Protein AF-A0ABD6B4K2-F1 (afdb_monomer)

Radius of gyration: 30.05 Å; Cα contacts (8 Å, |Δi|>4): 651; chains: 1; bounding box: 62×58×103 Å

pLDDT: mean 82.51, std 18.67, range [24.62, 98.31]

Sequence (390 aa):
MTPTEDTDRVEQLAEYLRLHPDASAPGVIGATGADPSVWLDAVADALETDTPAEALRNAETTEPEGGSRDTNPTPEADKAGSSTPDMDTDAEDTGAWAEADFANPEPDTYPPALLEREKWMGRLAGEKLPFAPWGDADHPDGEDGKDARYKWGISDHYTDGETVALAEEDHRLGGRVFIQTESDPFAFVDGDDVRDPDTGEVHPAFVALLEQLGRTYADVSTSGSGVHAYYQGELPLAGHGQAVFDIDTEPWGANDSVPTVEIYANKHVCVTTGEHVPGTGLDVVEWDADALRSVLEANGYTDKEPITHDTDRDRPELEEYDPVAVDAEEKADDVRDVLAGVERLTPRDLPLRTRKTGTDSTGWSTWDPSYRSSESGESLHSPPDDPVFH

Nearest PDB structures (foldseek):
  6k9b-assembly2_B  TM=7.771E-01  e=2.417E-10  Nitratiruptor phage NrS-1
  7rr3-assembly1_A  TM=7.951E-01  e=2.500E-09  Nitratiruptor phage NrS-1
  7rr4-assembly1_A  TM=6.755E-01  e=2.725E-10  Nitratiruptor phage NrS-1
  3ohg-assembly1_A  TM=1.424E-01  e=1.753E+00  Bacteroides ovatus ATCC 8483

Secondary structure (DSSP, 8-state):
--HHHHHHHHHHHHHHHHH-TT--HHHHHHHHT--HHHHHHHHHHHHTSS-HHHHHHHS-------------------------------------GGGS-TTS-BTT---HHHHTSS-EEEEETTSS-EE-TTS-TT-TTS-TTS-GGG-TT-GGG-B-HHHHHHHTTSTTEEEEEEEE-TTS-EEEEEEES-B-TTT-PBPHHHHHHHHHH----EEE-TTSS-EEEEEES--SSTT-SEEEEES-SS--TT-SS--EEEEE-SSEEE-----B-TTS-S--EEP-HHHHHHHHHHTT--PPPP---------GGGTT---S--STTS--SSHHHHHHHHHT--TTTS---EEEEEE-TTSPEEEEETT---TTS--EEE-TT-----

Foldseek 3Di:
DDPVVVLVLLQQLLVLCVVCVPDQLLLSCVVSVNDCVQCSVLQNVLNVDPRSSVSSNPPDRDDDDDDDDDDDDDDDDDDDDDDDDDDDDDPPLPDALVPWALQQFDAPAAFPVQLADQFKFFQFPPHRFGFQPSDALPDQPADPPGGCRRPSVDSVSTGGNVSNVVVCVPPRGDAMKGWDALPDQKKKKKKAQQAAQVGSDGNVQVSVLCRQFDFAKKAQDPVSRMIMGMAGHQQLAAPDQKDKDFPDPDGDHPDPDGIMMIMGNHGDIGGDRRSITPSRDSHHYHTDNVSSVVVCVVRVDHHDDPPDPCPPLDDVVLVVDDAPDDDPPDDRPDVSNVSVNVNPDDPVNDPKDKAFDQADPVRWTFIAIPVDDDPSSRPWTHHPPDPDTD

Mean predicted aligned error: 17.73 Å

Structure (mmCIF, N/CA/C/O backbone):
data_AF-A0ABD6B4K2-F1
#
_entry.id   AF-A0ABD6B4K2-F1
#
loop_
_atom_site.group_PDB
_atom_site.id
_atom_site.type_symbol
_atom_site.label_atom_id
_atom_site.label_alt_id
_atom_site.label_comp_id
_atom_site.label_asym_id
_atom_site.label_entity_id
_atom_site.label_seq_id
_atom_site.pdbx_PDB_ins_code
_atom_site.Cartn_x
_atom_site.Cartn_y
_atom_site.Cartn_z
_atom_site.occupancy
_atom_site.B_iso_or_equiv
_atom_site.auth_seq_id
_atom_site.auth_comp_id
_atom_site.auth_asym_id
_atom_site.auth_atom_id
_atom_site.pdbx_PDB_model_num
ATOM 1 N N . MET A 1 1 ? 20.045 -24.115 26.707 1.00 47.06 1 MET A N 1
ATOM 2 C CA . MET A 1 1 ? 21.315 -23.402 26.503 1.00 47.06 1 MET A CA 1
ATOM 3 C C . MET A 1 1 ? 22.345 -23.902 27.489 1.00 47.06 1 MET A C 1
ATOM 5 O O . MET A 1 1 ? 21.982 -24.374 28.563 1.00 47.06 1 MET A O 1
ATOM 9 N N . THR A 1 2 ? 23.612 -23.901 27.092 1.00 36.00 2 THR A N 1
ATOM 10 C CA . THR A 1 2 ? 24.730 -24.186 28.004 1.00 36.00 2 THR A CA 1
ATOM 11 C C . THR A 1 2 ? 25.245 -22.875 28.612 1.00 36.00 2 THR A C 1
ATOM 13 O O . THR A 1 2 ? 25.193 -21.862 27.925 1.00 36.00 2 THR A O 1
ATOM 16 N N . PRO A 1 3 ? 25.803 -22.863 29.839 1.00 49.62 3 PRO A N 1
ATOM 17 C CA . PRO A 1 3 ? 26.260 -21.635 30.520 1.00 49.62 3 PRO A CA 1
ATOM 18 C C . PRO A 1 3 ? 27.257 -20.774 29.721 1.00 49.62 3 PRO A C 1
ATOM 20 O O . PRO A 1 3 ? 27.481 -19.604 30.018 1.00 49.62 3 PRO A O 1
ATOM 23 N N . THR A 1 4 ? 27.897 -21.370 28.714 1.00 48.69 4 THR A N 1
ATOM 24 C CA . THR A 1 4 ? 28.843 -20.709 27.813 1.00 48.69 4 THR A CA 1
ATOM 25 C C . THR A 1 4 ? 28.143 -19.813 26.784 1.00 48.69 4 THR A C 1
ATOM 27 O O . THR A 1 4 ? 28.678 -18.761 26.461 1.00 48.69 4 THR A O 1
ATOM 30 N N . GLU A 1 5 ? 26.938 -20.173 26.325 1.00 59.78 5 GLU A N 1
ATOM 31 C CA . GLU A 1 5 ? 26.166 -19.382 25.350 1.00 59.78 5 GLU A CA 1
ATOM 32 C C . GLU A 1 5 ? 25.624 -18.086 25.967 1.00 59.78 5 GLU A C 1
ATOM 34 O O . GLU A 1 5 ? 25.666 -17.038 25.326 1.00 59.78 5 GLU A O 1
ATOM 39 N N . ASP A 1 6 ? 25.190 -18.136 27.230 1.00 63.59 6 ASP A N 1
ATOM 40 C CA . ASP A 1 6 ? 24.695 -16.952 27.943 1.00 63.59 6 ASP A CA 1
ATOM 41 C C . ASP A 1 6 ? 25.831 -15.979 28.273 1.00 63.59 6 ASP A C 1
ATOM 43 O O . ASP A 1 6 ? 25.661 -14.769 28.176 1.00 63.59 6 ASP A O 1
ATOM 47 N N . THR A 1 7 ? 27.028 -16.492 28.578 1.00 70.56 7 THR A N 1
ATOM 48 C CA . THR A 1 7 ? 28.206 -15.647 28.839 1.00 70.56 7 THR A CA 1
ATOM 49 C C . THR A 1 7 ? 28.659 -14.909 27.573 1.00 70.56 7 THR A C 1
ATOM 51 O O . THR A 1 7 ? 28.943 -13.712 27.628 1.00 70.56 7 THR A O 1
ATOM 54 N N . ASP A 1 8 ? 28.683 -15.593 26.423 1.00 79.50 8 ASP A N 1
ATOM 55 C CA . ASP A 1 8 ? 29.012 -14.967 25.136 1.00 79.50 8 ASP A CA 1
ATOM 56 C C . ASP A 1 8 ? 27.949 -13.931 24.727 1.00 79.50 8 ASP A C 1
ATOM 58 O O . ASP A 1 8 ? 28.281 -12.897 24.141 1.00 79.50 8 ASP A O 1
ATOM 62 N N . ARG A 1 9 ? 26.676 -14.165 25.076 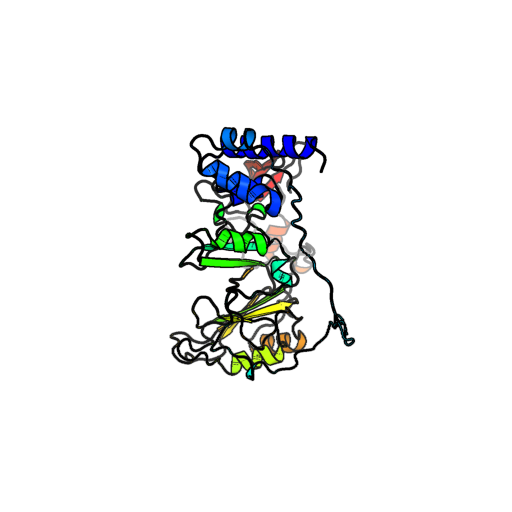1.00 85.38 9 ARG A N 1
ATOM 63 C CA . ARG A 1 9 ? 25.575 -13.235 24.793 1.00 85.38 9 ARG A CA 1
ATOM 64 C C . ARG A 1 9 ? 25.622 -11.977 25.659 1.00 85.38 9 ARG A C 1
ATOM 66 O O . ARG A 1 9 ? 25.448 -10.882 25.128 1.00 85.38 9 ARG A O 1
ATOM 73 N N . VAL A 1 10 ? 25.912 -12.114 26.955 1.00 88.12 10 VAL A N 1
ATOM 74 C CA . VAL A 1 10 ? 26.106 -10.972 27.869 1.00 88.12 10 VAL A CA 1
ATOM 75 C C . VAL A 1 10 ? 27.206 -10.051 27.351 1.00 88.12 10 VAL A C 1
ATOM 77 O O . VAL A 1 10 ? 27.038 -8.833 27.360 1.00 88.12 10 VAL A O 1
ATOM 80 N N . GLU A 1 11 ? 28.311 -10.608 26.850 1.00 88.12 11 GLU A N 1
ATOM 81 C CA . GLU A 1 11 ? 29.422 -9.792 26.359 1.00 88.12 11 GLU A CA 1
ATOM 82 C C . GLU A 1 11 ? 29.074 -9.055 25.054 1.00 88.12 11 GLU A C 1
ATOM 84 O O . GLU A 1 11 ? 29.465 -7.901 24.888 1.00 88.12 11 GLU A O 1
ATOM 89 N N . GLN A 1 12 ? 28.285 -9.666 24.161 1.00 85.19 12 GLN A N 1
ATOM 90 C CA . GLN A 1 12 ? 27.786 -9.007 22.944 1.00 85.19 12 GLN A CA 1
ATOM 91 C C . GLN A 1 12 ? 26.850 -7.835 23.264 1.00 85.19 12 GLN A C 1
ATOM 93 O O . GLN A 1 12 ? 27.033 -6.738 22.734 1.00 85.19 12 GLN A O 1
ATOM 98 N N . LEU A 1 13 ? 25.887 -8.044 24.165 1.00 88.25 13 LEU A N 1
ATOM 99 C CA . LEU A 1 13 ? 24.957 -7.004 24.609 1.00 88.25 13 LEU A CA 1
ATOM 100 C C . LEU A 1 13 ? 25.691 -5.864 25.335 1.00 88.25 13 LEU A C 1
ATOM 102 O O . LEU A 1 13 ? 25.446 -4.686 25.071 1.00 88.25 13 LEU A O 1
ATOM 106 N N . ALA A 1 14 ? 26.642 -6.199 26.212 1.00 89.69 14 ALA A N 1
ATOM 107 C CA . ALA A 1 14 ? 27.420 -5.216 26.957 1.00 89.69 14 ALA A CA 1
ATOM 108 C C . ALA A 1 14 ? 28.363 -4.405 26.055 1.00 89.69 14 ALA A C 1
ATOM 110 O O . ALA A 1 14 ? 28.547 -3.207 26.280 1.00 89.69 14 ALA A O 1
ATOM 111 N N . GLU A 1 15 ? 28.962 -5.021 25.035 1.00 87.75 15 GLU A N 1
ATOM 112 C CA . GLU A 1 15 ? 29.797 -4.305 24.068 1.00 87.75 15 GLU A CA 1
ATOM 113 C C . GLU A 1 15 ? 28.964 -3.374 23.181 1.00 87.75 15 GLU A C 1
ATOM 115 O O . GLU A 1 15 ? 29.387 -2.245 22.923 1.00 87.75 15 GLU A O 1
ATOM 120 N N . TYR A 1 16 ? 27.752 -3.785 22.798 1.00 84.44 16 TYR A N 1
ATOM 121 C CA . TYR A 1 16 ? 26.826 -2.929 22.058 1.00 84.44 16 TYR A CA 1
ATOM 122 C C . TYR A 1 16 ? 26.411 -1.700 22.883 1.00 84.44 16 TYR A C 1
ATOM 124 O O . TYR A 1 16 ? 26.570 -0.570 22.426 1.00 84.44 16 TYR A O 1
ATOM 132 N N . LEU A 1 17 ? 26.004 -1.886 24.143 1.00 87.12 17 LEU A N 1
ATOM 133 C CA . LEU A 1 17 ? 25.699 -0.782 25.067 1.00 87.12 17 LEU A CA 1
ATOM 134 C C . LEU A 1 17 ? 26.891 0.166 25.282 1.00 8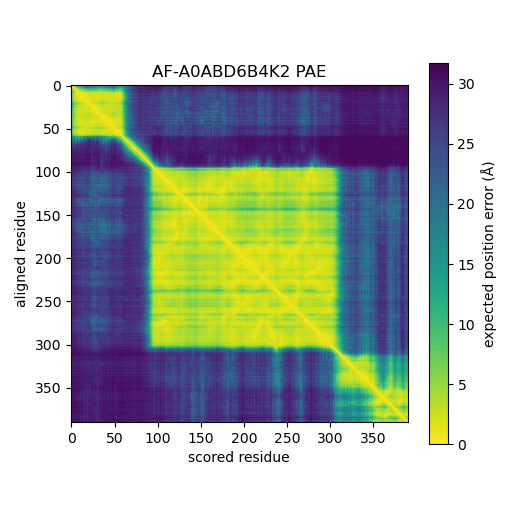7.12 17 LEU A C 1
ATOM 136 O O . LEU A 1 17 ? 26.718 1.374 25.426 1.00 87.12 17 LEU A O 1
ATOM 140 N N . ARG A 1 18 ? 28.124 -0.361 25.288 1.00 90.38 18 ARG A N 1
ATOM 141 C CA . ARG A 1 18 ? 29.346 0.449 25.416 1.00 90.38 18 ARG A CA 1
ATOM 142 C C . ARG A 1 18 ? 29.591 1.330 24.185 1.00 90.38 18 ARG A C 1
ATOM 144 O O . ARG A 1 18 ? 30.160 2.414 24.319 1.00 90.38 18 ARG A O 1
ATOM 151 N N . LEU A 1 19 ? 29.245 0.842 22.996 1.00 81.81 19 LEU A N 1
ATOM 152 C CA . LEU A 1 19 ? 29.420 1.549 21.724 1.00 81.81 19 LEU A CA 1
ATOM 153 C C . LEU A 1 19 ? 28.261 2.508 21.420 1.00 81.81 19 LEU A C 1
ATOM 155 O O . LEU A 1 19 ? 28.482 3.519 20.754 1.00 81.81 19 LEU A O 1
ATOM 159 N N . HIS A 1 20 ? 27.070 2.228 21.951 1.00 83.12 20 HIS A N 1
ATOM 160 C CA . HIS A 1 20 ? 25.831 2.953 21.676 1.00 83.12 20 HIS A CA 1
ATOM 161 C C . HIS A 1 20 ? 25.150 3.396 22.987 1.00 83.12 20 HIS A C 1
ATOM 163 O O . HIS A 1 20 ? 24.155 2.799 23.396 1.00 83.12 20 HIS A O 1
ATOM 169 N N . PRO A 1 21 ? 25.664 4.445 23.663 1.00 75.69 21 PRO A N 1
ATOM 170 C CA . PRO A 1 21 ? 25.178 4.862 24.983 1.00 75.69 21 PRO A CA 1
ATOM 171 C C . PRO A 1 21 ? 23.740 5.407 24.985 1.00 75.69 21 PRO A C 1
ATOM 173 O O . PRO A 1 21 ? 23.128 5.468 26.044 1.00 75.69 21 PRO A O 1
ATOM 176 N N . ASP A 1 22 ? 23.210 5.779 23.816 1.00 78.44 22 ASP A N 1
ATOM 177 C CA . ASP A 1 22 ? 21.844 6.290 23.641 1.00 78.44 22 ASP A CA 1
ATOM 178 C C . ASP A 1 22 ? 20.866 5.217 23.104 1.00 78.44 22 ASP A C 1
ATOM 180 O O . ASP A 1 22 ? 19.746 5.540 22.706 1.00 78.44 22 ASP A O 1
ATOM 184 N N . ALA A 1 23 ? 21.280 3.944 23.030 1.00 76.56 23 ALA A N 1
ATOM 185 C CA . ALA A 1 23 ? 20.433 2.861 22.529 1.00 76.56 23 ALA A CA 1
ATOM 186 C C . ALA A 1 23 ? 19.300 2.516 23.512 1.00 76.56 23 ALA A C 1
ATOM 188 O O . ALA A 1 23 ? 19.509 2.440 24.720 1.00 76.56 23 ALA A O 1
ATOM 189 N N . SER A 1 24 ? 18.101 2.251 22.986 1.00 82.00 24 SER A N 1
ATOM 190 C CA . SER A 1 24 ? 16.986 1.697 23.762 1.00 82.00 24 SER A CA 1
ATOM 191 C C . SER A 1 24 ? 17.131 0.181 23.924 1.00 82.00 24 SER A C 1
ATOM 193 O O . SER A 1 24 ? 17.778 -0.468 23.099 1.00 82.00 24 SER A O 1
ATOM 195 N N . ALA A 1 25 ? 16.499 -0.410 24.946 1.00 71.00 25 ALA A N 1
ATOM 196 C CA . ALA A 1 25 ? 16.557 -1.859 25.159 1.00 71.00 25 ALA A CA 1
ATOM 197 C C . ALA A 1 25 ? 16.114 -2.661 23.916 1.00 71.00 25 ALA A C 1
ATOM 199 O O . ALA A 1 25 ? 16.887 -3.517 23.485 1.00 71.00 25 ALA A O 1
ATOM 200 N N . PRO A 1 26 ? 14.994 -2.336 23.236 1.00 59.94 26 PRO A N 1
ATOM 201 C CA . PRO A 1 26 ? 14.633 -2.995 21.978 1.00 59.94 26 PRO A CA 1
ATOM 202 C C . PRO A 1 26 ? 15.689 -2.829 20.874 1.00 59.94 26 PRO A C 1
ATOM 204 O O . PRO A 1 26 ? 15.969 -3.776 20.144 1.00 59.94 26 PRO A O 1
ATOM 207 N N . GLY A 1 27 ? 16.337 -1.660 20.781 1.00 68.88 27 GLY A N 1
ATOM 208 C CA . GLY A 1 27 ? 17.396 -1.404 19.799 1.00 68.88 27 GLY A CA 1
ATOM 209 C C . GLY A 1 27 ? 18.652 -2.253 20.022 1.00 68.88 27 GLY A C 1
ATOM 210 O O . GLY A 1 27 ? 19.270 -2.714 19.066 1.00 68.88 27 GLY A O 1
ATOM 211 N N . VAL A 1 28 ? 19.014 -2.511 21.280 1.00 79.50 28 VAL A N 1
ATOM 212 C CA . VAL A 1 28 ? 20.123 -3.411 21.640 1.00 79.50 28 VAL A CA 1
ATOM 213 C C . VAL A 1 28 ? 19.765 -4.867 21.318 1.00 79.50 28 VAL A C 1
ATOM 215 O O . VAL A 1 28 ? 20.595 -5.608 20.787 1.00 79.50 28 VAL A O 1
ATOM 218 N N . ILE A 1 29 ? 18.529 -5.281 21.613 1.00 80.38 29 ILE A N 1
ATOM 219 C CA . ILE A 1 29 ? 18.032 -6.639 21.358 1.00 80.38 29 ILE A CA 1
ATOM 220 C C . ILE A 1 29 ? 17.985 -6.936 19.856 1.00 80.38 29 ILE A C 1
ATOM 222 O O . ILE A 1 29 ? 18.552 -7.941 19.421 1.00 80.38 29 ILE A O 1
ATOM 226 N N . GLY A 1 30 ? 17.406 -6.030 19.063 1.00 61.81 30 GLY A N 1
ATOM 227 C CA . GLY A 1 30 ? 17.325 -6.160 17.607 1.00 61.81 30 GLY A CA 1
ATOM 228 C C . GLY A 1 30 ? 18.702 -6.213 16.945 1.00 61.81 30 GLY A C 1
ATOM 229 O O . GLY A 1 30 ? 18.975 -7.110 16.153 1.00 61.81 30 GLY A O 1
ATOM 230 N N . ALA A 1 31 ? 19.622 -5.326 17.334 1.00 66.62 31 ALA A N 1
ATOM 231 C CA . ALA A 1 31 ? 20.957 -5.274 16.735 1.00 66.62 31 ALA A CA 1
ATOM 232 C C . ALA A 1 31 ? 21.860 -6.469 17.094 1.00 66.62 31 ALA A C 1
ATOM 234 O O . ALA A 1 31 ? 22.803 -6.779 16.365 1.00 66.62 31 ALA A O 1
ATOM 235 N N . THR A 1 32 ? 21.596 -7.148 18.214 1.00 75.06 32 THR A N 1
ATOM 236 C CA . THR A 1 32 ? 22.370 -8.322 18.659 1.00 75.06 32 THR A CA 1
ATOM 237 C C . THR A 1 32 ? 21.670 -9.654 18.379 1.00 75.06 32 THR A C 1
ATOM 239 O O . THR A 1 32 ? 22.234 -10.715 18.671 1.00 75.06 32 THR A O 1
ATOM 242 N N . GLY A 1 33 ? 20.446 -9.626 17.837 1.00 71.19 33 GLY A N 1
ATOM 243 C CA . GLY A 1 33 ? 19.612 -10.812 17.626 1.00 71.19 33 GLY A CA 1
ATOM 244 C C . GLY A 1 33 ? 19.387 -11.609 18.914 1.00 71.19 33 GLY A C 1
ATOM 245 O O . GLY A 1 33 ? 19.424 -12.845 18.896 1.00 71.19 33 GLY A O 1
ATOM 246 N N . ALA A 1 34 ? 19.314 -10.925 20.059 1.00 76.50 34 ALA A N 1
ATOM 247 C CA . ALA A 1 34 ? 19.034 -11.548 21.349 1.00 76.50 34 ALA A CA 1
ATOM 248 C C . ALA A 1 34 ? 17.550 -11.902 21.449 1.00 76.50 34 ALA A C 1
ATOM 250 O O . ALA A 1 34 ? 16.710 -11.207 20.895 1.00 76.50 34 ALA A O 1
ATOM 251 N N . ASP A 1 35 ? 17.230 -12.993 22.146 1.00 74.81 35 ASP A N 1
ATOM 252 C CA . ASP A 1 35 ? 15.837 -13.367 22.391 1.00 74.81 35 ASP A CA 1
ATOM 253 C C . ASP A 1 35 ? 15.189 -12.317 23.318 1.00 74.81 35 ASP A C 1
ATOM 255 O O . ASP A 1 35 ? 15.630 -12.188 24.472 1.00 74.81 35 ASP A O 1
ATOM 259 N N . PRO A 1 36 ? 14.175 -11.560 22.853 1.00 62.94 36 PRO A N 1
ATOM 260 C CA . PRO A 1 36 ? 13.546 -10.515 23.654 1.00 62.94 36 PRO A CA 1
ATOM 261 C C . PRO A 1 36 ? 12.925 -11.060 24.942 1.00 62.94 36 PRO A C 1
ATOM 263 O O . PRO A 1 36 ? 13.017 -10.414 25.983 1.00 62.94 36 PRO A O 1
ATOM 266 N N . SER A 1 37 ? 12.375 -12.280 24.915 1.00 60.41 37 SER A N 1
ATOM 267 C CA . SER A 1 37 ? 11.732 -12.901 26.082 1.00 60.41 37 SER A CA 1
ATOM 268 C C . SER A 1 37 ? 12.707 -13.226 27.217 1.00 60.41 37 SER A C 1
ATOM 270 O O . SER A 1 37 ? 12.291 -13.451 28.353 1.00 60.41 37 SER A O 1
ATOM 272 N N . VAL A 1 38 ? 14.007 -13.245 26.912 1.00 77.00 38 VAL A N 1
ATOM 273 C CA . VAL A 1 38 ? 15.081 -13.572 27.854 1.00 77.00 38 VAL A CA 1
ATOM 274 C C . VAL A 1 38 ? 15.857 -12.325 28.275 1.00 77.00 38 VAL A C 1
ATOM 276 O O . VAL A 1 38 ? 16.268 -12.225 29.429 1.00 77.00 38 VAL A O 1
ATOM 279 N N . TRP A 1 39 ? 16.081 -11.383 27.354 1.00 83.56 39 TRP A N 1
ATOM 280 C CA . TRP A 1 39 ? 17.066 -10.313 27.545 1.00 83.56 39 TRP A CA 1
ATOM 281 C C . TRP A 1 39 ? 16.481 -8.903 27.649 1.00 83.56 39 TRP A C 1
ATOM 283 O O . TRP A 1 39 ? 17.207 -8.007 28.078 1.00 83.56 39 TRP A O 1
ATOM 293 N N . LEU A 1 40 ? 15.209 -8.683 27.295 1.00 72.56 40 LEU A N 1
ATOM 294 C CA . LEU A 1 40 ? 14.627 -7.336 27.263 1.00 72.56 40 LEU A CA 1
ATOM 295 C C . LEU A 1 40 ? 14.662 -6.658 28.640 1.00 72.56 40 LEU A C 1
ATOM 297 O O . LEU A 1 40 ? 15.198 -5.557 28.755 1.00 72.56 40 LEU A O 1
ATOM 301 N N . ASP A 1 41 ? 14.185 -7.345 29.679 1.00 78.00 41 ASP A N 1
ATOM 302 C CA . ASP A 1 41 ? 14.154 -6.811 31.048 1.00 78.00 41 ASP A CA 1
ATOM 303 C C . ASP A 1 41 ? 15.570 -6.561 31.589 1.00 78.00 41 ASP A C 1
ATOM 305 O O . ASP A 1 41 ? 15.854 -5.502 32.138 1.00 78.00 41 ASP A O 1
ATOM 309 N N . ALA A 1 42 ? 16.504 -7.490 31.357 1.00 84.94 42 ALA A N 1
ATOM 310 C CA . ALA A 1 42 ? 17.884 -7.356 31.825 1.00 84.94 42 ALA A CA 1
ATOM 311 C C . ALA A 1 42 ? 18.621 -6.171 31.174 1.00 84.94 42 ALA A C 1
ATOM 313 O O . ALA A 1 42 ? 19.426 -5.497 31.821 1.00 84.94 42 ALA A O 1
ATOM 314 N N . VAL A 1 43 ? 18.359 -5.907 29.890 1.00 83.25 43 VAL A N 1
ATOM 315 C CA . VAL A 1 43 ? 18.931 -4.763 29.168 1.00 83.25 43 VAL A CA 1
ATOM 316 C C . VAL A 1 43 ? 18.250 -3.457 29.582 1.00 83.25 43 VAL A C 1
ATOM 318 O O . VAL A 1 43 ? 18.943 -2.452 29.751 1.00 83.25 43 VAL A O 1
ATOM 321 N N . ALA A 1 44 ? 16.929 -3.460 29.779 1.00 80.56 44 ALA A N 1
ATOM 322 C CA . ALA A 1 44 ? 16.189 -2.304 30.280 1.00 80.56 44 ALA A CA 1
ATOM 323 C C . ALA A 1 44 ? 16.682 -1.890 31.676 1.00 80.56 44 ALA A C 1
ATOM 325 O O . ALA A 1 44 ? 17.060 -0.734 31.863 1.00 80.56 44 ALA A O 1
ATOM 326 N N . ASP A 1 45 ? 16.808 -2.843 32.601 1.00 85.31 45 ASP A N 1
ATOM 327 C CA . ASP A 1 45 ? 17.345 -2.621 33.948 1.00 85.31 45 ASP A CA 1
ATOM 328 C C . ASP A 1 45 ? 18.783 -2.078 33.909 1.00 85.31 45 ASP A C 1
ATOM 330 O O . ASP A 1 45 ? 19.156 -1.194 34.685 1.00 85.31 45 ASP A O 1
ATOM 334 N N . ALA A 1 46 ? 19.617 -2.576 32.989 1.00 88.88 46 ALA A N 1
ATOM 335 C CA . ALA A 1 46 ? 20.983 -2.091 32.829 1.00 88.88 46 ALA A CA 1
ATOM 336 C C . ALA A 1 46 ? 21.030 -0.628 32.350 1.00 88.88 46 ALA A C 1
ATOM 338 O O . ALA A 1 46 ? 21.853 0.148 32.845 1.00 88.88 46 ALA A O 1
ATOM 339 N N . LEU A 1 47 ? 20.149 -0.235 31.424 1.00 87.12 47 LEU A N 1
ATOM 340 C CA . LEU A 1 47 ? 20.053 1.127 30.882 1.00 87.12 47 LEU A CA 1
ATOM 341 C C . LEU A 1 47 ? 19.615 2.174 31.919 1.00 87.12 47 LEU A C 1
ATOM 343 O O . LEU A 1 47 ? 19.900 3.356 31.736 1.00 87.12 47 LEU A O 1
ATOM 347 N N . GLU A 1 48 ? 18.997 1.765 33.029 1.00 88.50 48 GLU A N 1
ATOM 348 C CA . GLU A 1 48 ? 18.670 2.663 34.148 1.00 88.50 48 GLU A CA 1
ATOM 349 C C . GLU A 1 48 ? 19.887 3.031 35.020 1.00 88.50 48 GLU A C 1
ATOM 351 O O . GLU A 1 48 ? 19.788 3.870 35.922 1.00 88.50 48 GLU A O 1
ATOM 356 N N . THR A 1 49 ? 21.046 2.414 34.776 1.00 87.88 49 THR A N 1
ATOM 357 C CA . THR A 1 49 ? 22.270 2.642 35.552 1.00 87.88 49 THR A CA 1
ATOM 358 C C . THR A 1 49 ? 23.235 3.610 34.868 1.00 87.88 49 THR A C 1
ATOM 360 O O . THR A 1 49 ? 23.242 3.769 33.652 1.00 87.88 49 THR A O 1
ATOM 363 N N . ASP A 1 50 ? 24.135 4.212 35.653 1.00 86.50 50 ASP A N 1
ATOM 364 C CA . ASP A 1 50 ? 25.188 5.096 35.128 1.00 86.50 50 ASP A CA 1
ATOM 365 C C . ASP A 1 50 ? 26.234 4.352 34.266 1.00 86.50 50 ASP A C 1
ATOM 367 O O . ASP A 1 50 ? 26.994 4.983 33.527 1.00 86.50 50 ASP A O 1
ATOM 371 N N . THR A 1 51 ? 26.310 3.017 34.365 1.00 86.06 51 THR A N 1
ATOM 372 C CA . THR A 1 51 ? 27.228 2.172 33.585 1.00 86.06 51 THR A CA 1
ATOM 373 C C . THR A 1 51 ? 26.530 0.912 33.042 1.00 86.06 51 THR A C 1
ATOM 375 O O . THR A 1 51 ? 26.841 -0.200 33.476 1.00 86.06 51 THR A O 1
ATOM 378 N N . PRO A 1 52 ? 25.644 1.036 32.029 1.00 86.12 52 PRO A N 1
ATOM 379 C CA . PRO A 1 52 ? 24.805 -0.072 31.550 1.00 86.12 52 PRO A CA 1
ATOM 380 C C . PRO A 1 52 ? 25.581 -1.327 31.133 1.00 86.12 52 PRO A C 1
ATOM 382 O O . PRO A 1 52 ? 25.231 -2.446 31.497 1.00 86.12 52 PRO A O 1
ATOM 385 N N . ALA A 1 53 ? 26.713 -1.153 30.447 1.00 87.31 53 ALA A N 1
ATOM 386 C CA . ALA A 1 53 ? 27.573 -2.262 30.035 1.00 87.31 53 ALA A CA 1
ATOM 387 C C . ALA A 1 53 ? 28.257 -2.992 31.211 1.00 87.31 53 ALA A C 1
ATOM 389 O O . ALA A 1 53 ? 28.629 -4.158 31.086 1.00 87.31 53 ALA A O 1
ATOM 390 N N . GLU A 1 54 ? 28.491 -2.325 32.343 1.00 83.94 54 GLU A N 1
ATOM 391 C CA . GLU A 1 54 ? 29.025 -2.970 33.550 1.00 83.94 54 GLU A CA 1
ATOM 392 C C . GLU A 1 54 ? 27.899 -3.573 34.391 1.00 83.94 54 GLU A C 1
ATOM 394 O O . GLU A 1 54 ? 28.073 -4.658 34.942 1.00 83.94 54 GLU A O 1
ATOM 399 N N . ALA A 1 55 ? 26.742 -2.911 34.463 1.00 86.06 55 ALA A N 1
ATOM 400 C CA . ALA A 1 55 ? 25.555 -3.427 35.133 1.00 86.06 55 ALA A CA 1
ATOM 401 C C . ALA A 1 55 ? 25.108 -4.761 34.523 1.00 86.06 55 ALA A C 1
ATOM 403 O O . ALA A 1 55 ? 24.922 -5.726 35.259 1.00 86.06 55 ALA A O 1
ATOM 404 N N . LEU A 1 56 ? 25.067 -4.856 33.190 1.00 87.94 56 LEU A N 1
ATOM 405 C CA . LEU A 1 56 ? 24.679 -6.081 32.491 1.00 87.94 56 LEU A CA 1
ATOM 406 C C . LEU A 1 56 ? 25.674 -7.236 32.707 1.00 87.94 56 LEU A C 1
ATOM 408 O O . LEU A 1 56 ? 25.261 -8.372 32.905 1.00 87.94 56 LEU A O 1
ATOM 412 N N . ARG A 1 57 ? 26.987 -6.957 32.743 1.00 85.31 57 ARG A N 1
ATOM 413 C CA . ARG A 1 57 ? 28.022 -7.974 33.033 1.00 85.31 57 ARG A CA 1
ATOM 414 C C . ARG A 1 57 ? 27.981 -8.493 34.470 1.00 85.31 57 ARG A C 1
ATOM 416 O O . ARG A 1 57 ? 28.458 -9.593 34.737 1.00 85.31 57 ARG A O 1
ATOM 423 N N . ASN A 1 58 ? 27.477 -7.677 35.393 1.00 77.75 58 ASN A N 1
ATOM 424 C CA . ASN A 1 58 ? 27.396 -7.997 36.817 1.00 77.75 58 ASN A CA 1
ATOM 425 C C . ASN A 1 58 ? 26.015 -8.518 37.235 1.00 77.75 58 ASN A C 1
ATOM 427 O O . ASN A 1 58 ? 25.855 -8.922 38.388 1.00 77.75 58 ASN A O 1
ATOM 431 N N . ALA A 1 59 ? 25.032 -8.503 36.333 1.00 72.19 59 ALA A N 1
ATOM 432 C CA . ALA A 1 59 ? 23.742 -9.124 36.562 1.00 72.19 59 ALA A CA 1
ATOM 433 C C . ALA A 1 59 ? 23.943 -10.646 36.618 1.00 72.19 59 ALA A C 1
ATOM 435 O O . ALA A 1 59 ? 24.268 -11.285 35.618 1.00 72.19 59 ALA A O 1
ATOM 436 N N . GLU A 1 60 ? 23.796 -11.238 37.806 1.00 52.09 60 GLU A N 1
ATOM 437 C CA . GLU A 1 60 ? 23.709 -12.691 37.931 1.00 52.09 60 GLU A CA 1
ATOM 438 C C . GLU A 1 60 ? 22.443 -13.139 37.189 1.00 52.09 60 GLU A C 1
ATOM 440 O O . GLU A 1 60 ? 21.329 -12.845 37.631 1.00 52.09 60 GLU A O 1
ATOM 445 N N . THR A 1 61 ? 22.607 -13.823 36.050 1.00 48.00 61 THR A N 1
ATOM 446 C CA . THR A 1 61 ? 21.506 -14.470 35.330 1.00 48.00 61 THR A CA 1
ATOM 447 C C . THR A 1 61 ? 20.778 -15.384 36.309 1.00 48.00 61 THR A C 1
ATOM 449 O O . THR A 1 61 ? 21.295 -16.407 36.761 1.00 48.00 61 THR A O 1
ATOM 452 N N . THR A 1 62 ? 19.596 -14.960 36.738 1.00 35.84 62 THR A N 1
ATOM 453 C CA . THR A 1 62 ? 18.852 -15.647 37.787 1.00 35.84 62 THR A CA 1
ATOM 454 C C . THR A 1 62 ? 18.150 -16.839 37.145 1.00 35.84 62 THR A C 1
ATOM 456 O O . THR A 1 62 ? 17.191 -16.670 36.398 1.00 35.84 62 THR A O 1
ATOM 459 N N . GLU A 1 63 ? 18.631 -18.060 37.400 1.00 32.59 63 GLU A N 1
ATOM 460 C CA . GLU A 1 63 ? 17.860 -19.265 37.076 1.00 32.59 63 GLU A CA 1
ATOM 461 C C . GLU A 1 63 ? 16.537 -19.280 37.873 1.00 32.59 63 GLU A C 1
ATOM 463 O O . GLU A 1 63 ? 16.495 -18.809 39.017 1.00 32.59 63 GLU A O 1
ATOM 468 N N . PRO A 1 64 ? 15.442 -19.835 37.320 1.00 32.28 64 PRO A N 1
ATOM 469 C CA . PRO A 1 64 ? 14.149 -19.830 37.988 1.00 32.28 64 PRO A CA 1
ATOM 470 C C . PRO A 1 64 ? 14.156 -20.824 39.158 1.00 32.28 64 PRO A C 1
ATOM 472 O O . PRO A 1 64 ? 14.096 -22.041 38.968 1.00 32.28 64 PRO A O 1
ATOM 475 N N . GLU A 1 65 ? 14.193 -20.325 40.397 1.00 30.27 65 GLU A N 1
ATOM 476 C CA . GLU A 1 65 ? 13.996 -21.176 41.572 1.00 30.27 65 GLU A CA 1
ATOM 477 C C . GLU A 1 65 ? 12.547 -21.679 41.645 1.00 30.27 65 GLU A C 1
ATOM 479 O O . GLU A 1 65 ? 11.595 -20.956 41.952 1.00 30.27 65 GLU A O 1
ATOM 484 N N . GLY A 1 66 ? 12.395 -22.983 41.411 1.00 33.41 66 GLY A N 1
ATOM 485 C CA . GLY A 1 66 ? 11.214 -23.746 41.775 1.00 33.41 66 GLY A CA 1
ATOM 486 C C . GLY A 1 66 ? 10.965 -23.694 43.284 1.00 33.41 66 GLY A C 1
ATOM 487 O O . GLY A 1 66 ? 11.735 -24.222 44.081 1.00 33.41 66 GLY A O 1
ATOM 488 N N . GLY A 1 67 ? 9.833 -23.108 43.670 1.00 26.03 67 GLY A N 1
ATOM 489 C CA . GLY A 1 67 ? 9.390 -22.990 45.058 1.00 26.03 67 GLY A CA 1
ATOM 490 C C . GLY A 1 67 ? 7.923 -23.363 45.220 1.00 26.03 67 GLY A C 1
ATOM 491 O O . GLY A 1 67 ? 7.089 -22.514 45.523 1.00 26.03 67 GLY A O 1
ATOM 492 N N . SER A 1 68 ? 7.609 -24.645 45.022 1.00 29.70 68 SER A N 1
ATOM 493 C CA . SER A 1 68 ? 6.319 -25.244 45.375 1.00 29.70 68 SER A CA 1
ATOM 494 C C . SER A 1 68 ? 5.992 -24.990 46.852 1.00 29.70 68 SER A C 1
ATOM 496 O O . SER A 1 68 ? 6.715 -25.435 47.747 1.00 29.70 68 SER A O 1
ATOM 498 N N . ARG A 1 69 ? 4.875 -24.306 47.121 1.00 28.67 69 ARG A N 1
ATOM 499 C CA . ARG A 1 69 ? 4.171 -24.425 48.401 1.00 28.67 69 ARG A CA 1
ATOM 500 C C . ARG A 1 69 ? 2.994 -25.370 48.226 1.00 28.67 69 ARG A C 1
ATOM 502 O O . ARG A 1 69 ? 1.921 -24.990 47.771 1.00 28.67 69 ARG A O 1
ATOM 509 N N . ASP A 1 70 ? 3.246 -26.601 48.651 1.00 29.28 70 ASP A N 1
ATOM 510 C CA . ASP A 1 70 ? 2.254 -27.566 49.100 1.00 29.28 70 ASP A CA 1
ATOM 511 C C . ASP A 1 70 ? 1.247 -26.908 50.053 1.00 29.28 70 ASP A C 1
ATOM 513 O O . ASP A 1 70 ? 1.605 -26.533 51.169 1.00 29.28 70 ASP A O 1
ATOM 517 N N . THR A 1 71 ? -0.023 -26.875 49.654 1.00 28.70 71 THR A N 1
ATOM 518 C CA . THR A 1 71 ? -1.127 -27.297 50.525 1.00 28.70 71 THR A CA 1
ATOM 519 C C . THR A 1 71 ? -2.263 -27.837 49.666 1.00 28.70 71 THR A C 1
ATOM 521 O O . THR A 1 71 ? -3.068 -27.080 49.130 1.00 28.70 71 THR A O 1
ATOM 524 N N . ASN A 1 72 ? -2.348 -29.161 49.578 1.00 26.08 72 ASN A N 1
ATOM 525 C CA . ASN A 1 72 ? -3.595 -29.857 49.283 1.00 26.08 72 ASN A CA 1
ATOM 526 C C . ASN A 1 72 ? -4.376 -30.038 50.605 1.00 26.08 72 ASN A C 1
ATOM 528 O O . ASN A 1 72 ? -3.759 -30.268 51.651 1.00 26.08 72 ASN A O 1
ATOM 532 N N . PRO A 1 73 ? -5.717 -29.993 50.578 1.00 29.92 73 PRO A N 1
ATOM 533 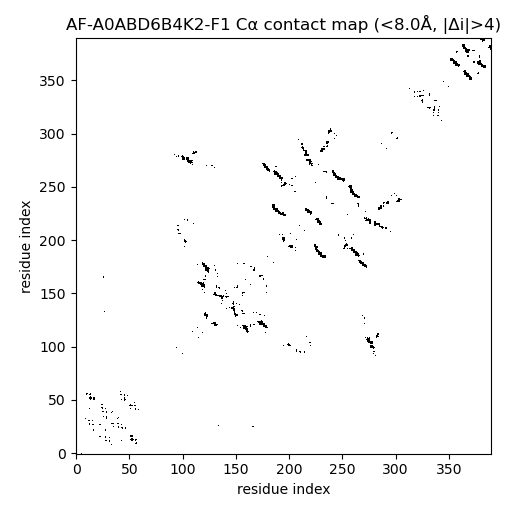C CA . PRO A 1 73 ? -6.405 -31.260 50.777 1.00 29.92 73 PRO A CA 1
ATOM 534 C C . PRO A 1 73 ? -7.493 -31.554 49.729 1.00 29.92 73 PRO A C 1
ATOM 536 O O . PRO A 1 73 ? -8.310 -30.718 49.362 1.00 29.92 73 PRO A O 1
ATOM 539 N N . THR A 1 74 ? -7.442 -32.827 49.347 1.00 28.97 74 THR A N 1
ATOM 540 C CA . THR A 1 74 ? -8.225 -33.737 48.493 1.00 28.97 74 THR A CA 1
ATOM 541 C C . THR A 1 74 ? -9.771 -33.742 48.727 1.00 28.97 74 THR A C 1
ATOM 543 O O . THR A 1 74 ? -10.246 -33.064 49.634 1.00 28.97 74 THR A O 1
ATOM 546 N N . PRO A 1 75 ? -10.587 -34.520 47.964 1.00 44.94 75 PRO A N 1
ATOM 547 C CA . PRO A 1 75 ? -11.520 -34.018 46.940 1.00 44.94 75 PRO A CA 1
ATOM 548 C C . PRO A 1 75 ? -12.946 -34.628 47.066 1.00 44.94 75 PRO A C 1
ATOM 550 O O . PRO A 1 75 ? -13.204 -35.379 47.996 1.00 44.94 75 PRO A O 1
ATOM 553 N N . GLU A 1 76 ? -13.846 -34.333 46.118 1.00 24.62 76 GLU A N 1
ATOM 554 C CA . GLU A 1 76 ? -14.985 -35.151 45.613 1.00 24.62 76 GLU A CA 1
ATOM 555 C C . GLU A 1 76 ? -15.940 -34.199 44.863 1.00 24.62 76 GLU A C 1
ATOM 557 O O . GLU A 1 76 ? -16.122 -33.067 45.292 1.00 24.62 76 GLU A O 1
ATOM 562 N N . ALA A 1 77 ? -16.639 -34.519 43.781 1.00 28.05 77 ALA A N 1
ATOM 563 C CA . ALA A 1 77 ? -16.588 -35.523 42.727 1.00 28.05 77 ALA A CA 1
ATOM 564 C C . ALA A 1 77 ? -17.546 -34.974 41.644 1.00 28.05 77 ALA A C 1
ATOM 566 O O . ALA A 1 77 ? -18.558 -34.379 41.999 1.00 28.05 77 ALA A O 1
ATOM 567 N N . ASP A 1 78 ? -17.217 -35.136 40.360 1.00 27.66 78 ASP A N 1
ATOM 568 C CA . ASP A 1 78 ? -18.135 -35.597 39.300 1.00 27.66 78 ASP A CA 1
ATOM 569 C C . ASP A 1 78 ? -17.777 -35.089 37.892 1.00 27.66 78 ASP A C 1
ATOM 571 O O . ASP A 1 78 ? -17.920 -33.933 37.518 1.00 27.66 78 ASP A O 1
ATOM 575 N N . LYS A 1 79 ? -17.280 -36.066 37.131 1.00 29.17 79 LYS A N 1
ATOM 576 C CA . LYS A 1 79 ? -17.527 -36.405 35.726 1.00 29.17 79 LYS A CA 1
ATOM 577 C C . LYS A 1 79 ? -18.184 -35.387 34.771 1.00 29.17 79 LYS A C 1
ATOM 579 O O . LYS A 1 79 ? -19.362 -35.075 34.885 1.00 29.17 79 LYS A O 1
ATOM 584 N N . ALA A 1 80 ? -17.467 -35.277 33.646 1.00 29.33 80 ALA A N 1
ATOM 585 C CA . ALA A 1 80 ? -17.903 -35.452 32.251 1.00 29.33 80 ALA A CA 1
ATOM 586 C C . ALA A 1 80 ? -18.060 -34.184 31.401 1.00 29.33 80 ALA A C 1
ATOM 588 O O . ALA A 1 80 ? -18.890 -33.329 31.677 1.00 29.33 80 ALA A O 1
ATOM 589 N N . GLY A 1 81 ? -17.311 -34.173 30.288 1.00 26.77 81 GLY A N 1
ATOM 590 C CA . GLY A 1 81 ? -17.575 -33.327 29.125 1.00 26.77 81 GLY A CA 1
ATOM 591 C C . GLY A 1 81 ? -16.383 -32.534 28.589 1.00 26.77 81 GLY A C 1
ATOM 592 O O . GLY A 1 81 ? -16.544 -31.354 28.323 1.00 26.77 81 GLY A O 1
ATOM 593 N N . SER A 1 82 ? -15.198 -33.136 28.430 1.00 26.84 82 SER A N 1
ATOM 594 C CA . SER A 1 82 ? -14.154 -32.537 27.585 1.00 26.84 82 SER A CA 1
ATOM 595 C C . SER A 1 82 ? -14.455 -32.912 26.134 1.00 26.84 82 SER A C 1
ATOM 597 O O . SER A 1 82 ? -14.424 -34.087 25.772 1.00 26.84 82 SER A O 1
ATOM 599 N N . SER A 1 83 ? -14.830 -31.919 25.336 1.00 29.36 83 SER A N 1
ATOM 600 C CA . SER A 1 83 ? -14.724 -31.953 23.881 1.00 29.36 83 SER A CA 1
ATOM 601 C C . SER A 1 83 ? -13.758 -30.835 23.518 1.00 29.36 83 SER A C 1
ATOM 603 O O . SER A 1 83 ? -13.984 -29.677 23.859 1.00 29.36 83 SER A O 1
ATOM 605 N N . THR A 1 84 ? -12.633 -31.229 22.942 1.00 32.50 84 THR A N 1
ATOM 606 C CA . THR A 1 84 ? -11.720 -30.375 22.186 1.00 32.50 84 THR A CA 1
ATOM 607 C C . THR A 1 84 ? -12.499 -29.617 21.110 1.00 32.50 84 THR A C 1
ATOM 609 O O . THR A 1 84 ? -13.320 -30.249 20.445 1.00 32.50 84 THR A O 1
ATOM 612 N N . PRO A 1 85 ? -12.267 -28.314 20.891 1.00 33.25 85 PRO A N 1
ATOM 613 C CA . PRO A 1 85 ? -12.540 -27.718 19.598 1.00 33.25 85 PRO A CA 1
ATOM 614 C C . PRO A 1 85 ? -11.378 -28.097 18.685 1.00 33.25 85 PRO A C 1
ATOM 616 O O . PRO A 1 85 ? -10.230 -27.714 18.922 1.00 33.25 85 PRO A O 1
ATOM 619 N N . ASP A 1 86 ? -11.698 -28.935 17.708 1.00 25.53 86 ASP A N 1
ATOM 620 C CA . ASP A 1 86 ? -10.885 -29.163 16.528 1.00 25.53 86 ASP A CA 1
ATOM 621 C C . ASP A 1 86 ? -10.620 -27.825 15.821 1.00 25.53 86 ASP A C 1
ATOM 623 O O . ASP A 1 86 ? -11.476 -26.938 15.786 1.00 25.53 86 ASP A O 1
ATOM 627 N N . MET A 1 87 ? -9.405 -27.689 15.291 1.00 37.53 87 MET A N 1
ATOM 628 C CA . MET A 1 87 ? -9.070 -26.655 14.322 1.00 37.53 87 MET A CA 1
ATOM 629 C C . MET A 1 87 ? -9.833 -26.951 13.030 1.00 37.53 87 MET A C 1
ATOM 631 O O . MET A 1 87 ? -9.393 -27.785 12.243 1.00 37.53 87 MET A O 1
ATOM 635 N N . ASP A 1 88 ? -10.964 -26.279 12.838 1.00 28.17 88 ASP A N 1
ATOM 636 C CA . ASP A 1 88 ? -11.587 -26.126 11.528 1.00 28.17 88 ASP A CA 1
ATOM 637 C C . ASP A 1 88 ? -11.067 -24.822 10.911 1.00 28.17 88 ASP A C 1
ATOM 639 O O . ASP A 1 88 ? -11.469 -23.718 11.275 1.00 28.17 88 ASP A O 1
ATOM 643 N N . THR A 1 89 ? -10.112 -24.984 9.999 1.00 43.97 89 THR A N 1
ATOM 644 C CA . THR A 1 89 ? -9.901 -24.089 8.862 1.00 43.97 89 THR A CA 1
ATOM 645 C C . THR A 1 89 ? -11.137 -24.136 7.955 1.00 43.97 89 THR A C 1
ATOM 647 O O . THR A 1 89 ? -11.744 -25.197 7.818 1.00 43.97 89 THR A O 1
ATOM 650 N N . ASP A 1 90 ? -11.453 -23.011 7.313 1.00 41.06 90 ASP A N 1
ATOM 651 C CA . ASP A 1 90 ? -12.537 -22.807 6.336 1.00 41.06 90 ASP A CA 1
ATOM 652 C C . ASP A 1 90 ? -13.937 -22.561 6.925 1.00 41.06 90 ASP A C 1
ATOM 654 O O . ASP A 1 90 ? -14.884 -23.329 6.737 1.00 41.06 90 ASP A O 1
ATOM 658 N N . ALA A 1 91 ? -14.105 -21.404 7.567 1.00 35.84 91 ALA A N 1
ATOM 659 C CA . ALA A 1 91 ? -15.366 -20.683 7.460 1.00 35.84 91 ALA A CA 1
ATOM 660 C C . ALA A 1 91 ? -15.186 -19.622 6.369 1.00 35.84 91 ALA A C 1
ATOM 662 O O . ALA A 1 91 ? -14.644 -18.554 6.637 1.00 35.84 91 ALA A O 1
ATOM 663 N N . GLU A 1 92 ? -15.614 -19.932 5.140 1.00 45.28 92 GLU A N 1
ATOM 664 C CA . GLU A 1 92 ? -15.908 -18.904 4.139 1.00 45.28 92 GLU A CA 1
ATOM 665 C C . GLU A 1 92 ? -16.898 -17.932 4.788 1.00 45.28 92 GLU A C 1
ATOM 667 O O . GLU A 1 92 ? -18.082 -18.233 4.960 1.00 45.28 92 GLU A O 1
ATOM 672 N N . ASP A 1 93 ? -16.399 -16.790 5.240 1.00 44.03 93 ASP A N 1
ATOM 673 C CA . ASP A 1 93 ? -17.239 -15.723 5.739 1.00 44.03 93 ASP A CA 1
ATOM 674 C C . ASP A 1 93 ? -17.859 -15.038 4.513 1.00 44.03 93 ASP A C 1
ATOM 676 O O . ASP A 1 93 ? -17.279 -14.177 3.858 1.00 44.03 93 ASP A O 1
ATOM 680 N N . THR A 1 94 ? -19.034 -15.541 4.130 1.00 43.56 94 THR A N 1
ATOM 681 C CA . THR A 1 94 ? -19.780 -15.157 2.924 1.00 43.56 94 THR A CA 1
ATOM 682 C C . THR A 1 94 ? -20.656 -13.910 3.118 1.00 43.56 94 THR A C 1
ATOM 684 O O . THR A 1 94 ? -21.646 -13.749 2.402 1.00 43.56 94 THR A O 1
ATOM 687 N N . GLY A 1 95 ? -20.395 -13.072 4.124 1.00 59.25 95 GLY A N 1
ATOM 688 C CA . GLY A 1 95 ? -21.117 -11.802 4.298 1.00 59.25 95 GLY A CA 1
ATOM 689 C C . GLY A 1 95 ? -20.817 -10.831 3.149 1.00 59.25 95 GLY A C 1
ATOM 690 O O . GLY A 1 95 ? -19.715 -10.854 2.608 1.00 59.25 95 GLY A O 1
ATOM 691 N N . ALA A 1 96 ? -21.777 -9.993 2.757 1.00 81.25 96 ALA A N 1
ATOM 692 C CA . ALA A 1 96 ? -21.568 -8.967 1.726 1.00 81.25 96 ALA A CA 1
ATOM 693 C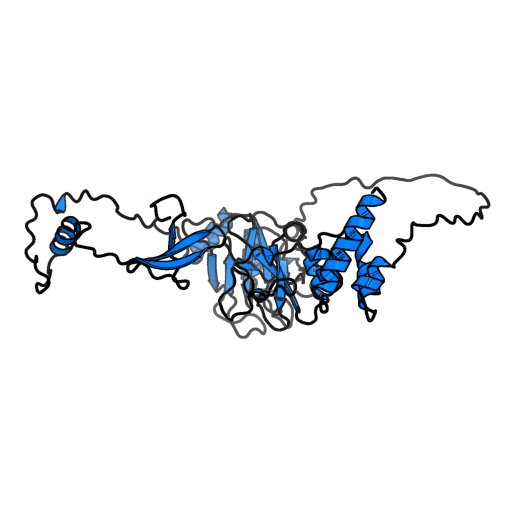 C . ALA A 1 96 ? -20.776 -7.768 2.287 1.00 81.25 96 ALA A C 1
ATOM 695 O O . ALA A 1 96 ? -20.880 -7.480 3.478 1.00 81.25 96 ALA A O 1
ATOM 696 N N . TRP A 1 97 ? -20.048 -7.017 1.450 1.00 88.75 97 TRP A N 1
ATOM 697 C CA . TRP A 1 97 ? -19.382 -5.779 1.896 1.00 88.75 97 TRP A CA 1
ATOM 698 C C . TRP A 1 97 ? -20.378 -4.745 2.418 1.00 88.75 97 TRP A C 1
ATOM 700 O O . TRP A 1 97 ? -20.071 -4.006 3.348 1.00 88.75 97 TRP A O 1
ATOM 710 N N . ALA A 1 98 ? -21.597 -4.736 1.882 1.00 83.38 98 ALA A N 1
ATOM 711 C CA . ALA A 1 98 ? -22.697 -3.915 2.381 1.00 83.38 98 ALA A CA 1
ATOM 712 C C . ALA A 1 98 ? -23.080 -4.181 3.855 1.00 83.38 98 ALA A C 1
ATOM 714 O O . ALA A 1 98 ? -23.800 -3.374 4.443 1.00 83.38 98 ALA A O 1
ATOM 715 N N . GLU A 1 99 ? -22.654 -5.303 4.444 1.00 89.44 99 GLU A N 1
ATOM 716 C CA . GLU A 1 99 ? -22.895 -5.647 5.853 1.00 89.44 99 GLU A CA 1
ATOM 717 C C . GLU A 1 99 ? -21.716 -5.282 6.773 1.00 89.44 99 GLU A C 1
ATOM 719 O O . GLU A 1 99 ? -21.857 -5.378 7.992 1.00 89.44 99 GLU A O 1
ATOM 724 N N . ALA A 1 100 ? -20.577 -4.857 6.214 1.00 93.94 100 ALA A N 1
ATOM 725 C CA . ALA A 1 100 ? -19.391 -4.481 6.976 1.00 93.94 100 ALA A CA 1
ATOM 726 C C . ALA A 1 100 ? -19.582 -3.145 7.723 1.00 93.94 100 ALA A C 1
ATOM 728 O O . ALA A 1 100 ? -20.219 -2.213 7.221 1.00 93.94 100 ALA A O 1
ATOM 729 N N . ASP A 1 101 ? -19.021 -3.036 8.931 1.00 96.12 101 ASP A N 1
ATOM 730 C CA . ASP A 1 101 ? -19.180 -1.862 9.800 1.00 96.12 101 ASP A CA 1
ATOM 731 C C . ASP A 1 101 ? -18.035 -0.859 9.623 1.00 96.12 101 ASP A C 1
ATOM 733 O O . ASP A 1 101 ? -17.104 -0.769 10.418 1.00 96.12 101 ASP A O 1
ATOM 737 N N . PHE A 1 102 ? -18.124 -0.035 8.586 1.00 96.12 102 PHE A N 1
ATOM 738 C CA . PHE A 1 102 ? -17.156 1.042 8.367 1.00 96.12 102 PHE A CA 1
ATOM 739 C C . PHE A 1 102 ? -17.243 2.170 9.405 1.00 96.12 102 PHE A C 1
ATOM 741 O O . PHE A 1 102 ? -16.345 3.013 9.468 1.00 96.12 102 PHE A O 1
ATOM 748 N N . ALA A 1 103 ? -18.307 2.238 10.210 1.00 96.31 103 ALA A N 1
ATOM 749 C CA . ALA A 1 103 ? -18.502 3.311 11.178 1.00 96.31 103 ALA A CA 1
ATOM 750 C C . ALA A 1 103 ? -17.725 3.074 12.479 1.00 96.31 103 ALA A C 1
ATOM 752 O O . ALA A 1 103 ? -17.297 4.047 13.102 1.00 96.31 103 ALA A O 1
ATOM 753 N N . ASN A 1 104 ? -17.512 1.813 12.868 1.00 96.38 104 ASN A N 1
ATOM 754 C CA . ASN A 1 104 ? -16.874 1.445 14.133 1.00 96.38 104 ASN A CA 1
ATOM 755 C C . ASN A 1 104 ? -15.686 0.490 13.909 1.00 96.38 104 ASN A C 1
ATOM 757 O O . ASN A 1 104 ? -15.813 -0.700 14.204 1.00 96.38 104 ASN A O 1
ATOM 761 N N . PRO A 1 105 ? -14.541 0.985 13.400 1.00 97.00 105 PRO A N 1
ATOM 762 C CA . PRO A 1 105 ? -13.371 0.144 13.189 1.00 97.00 105 PRO A CA 1
ATOM 763 C C . PRO A 1 105 ? -12.807 -0.422 14.501 1.00 97.00 105 PRO A C 1
ATOM 765 O O . PRO A 1 105 ? -12.880 0.200 15.565 1.00 97.00 105 PRO A O 1
ATOM 768 N N . GLU A 1 106 ? -12.236 -1.619 14.408 1.00 97.38 106 GLU A N 1
ATOM 769 C CA . GLU A 1 106 ? -11.478 -2.276 15.466 1.00 97.38 106 GLU A CA 1
ATOM 770 C C . GLU A 1 106 ? -10.005 -1.863 15.352 1.00 97.38 106 GLU A C 1
ATOM 772 O O . GLU A 1 106 ? -9.366 -2.199 14.357 1.00 97.38 106 GLU A O 1
ATOM 777 N N . PRO A 1 107 ? -9.445 -1.143 16.338 1.00 96.31 107 PRO A N 1
ATOM 778 C CA . PRO A 1 107 ? -8.061 -0.691 16.269 1.00 96.31 107 PRO A CA 1
ATOM 779 C C . PRO A 1 107 ? -7.070 -1.850 16.451 1.00 96.31 107 PRO A C 1
ATOM 781 O O . PRO A 1 107 ? -7.414 -2.904 16.994 1.00 96.31 107 PRO A O 1
ATOM 784 N N . ASP A 1 108 ? -5.816 -1.613 16.053 1.00 94.69 108 ASP A N 1
ATOM 785 C CA . ASP A 1 108 ? -4.666 -2.523 16.223 1.00 94.69 108 ASP A CA 1
ATOM 786 C C . ASP A 1 108 ? -4.923 -3.955 15.710 1.00 94.69 108 ASP A C 1
ATOM 788 O O . ASP A 1 108 ? -4.469 -4.949 16.276 1.00 94.69 108 ASP A O 1
ATOM 792 N N . THR A 1 109 ? -5.686 -4.071 14.623 1.00 97.19 109 THR A N 1
ATOM 793 C CA . THR A 1 109 ? -6.063 -5.355 14.030 1.00 97.19 109 THR A CA 1
ATOM 794 C C . THR A 1 109 ? -5.567 -5.423 12.593 1.00 97.19 109 THR A C 1
ATOM 796 O O . THR A 1 109 ? -6.022 -4.680 11.728 1.00 97.19 109 THR A O 1
ATOM 799 N N . TYR A 1 110 ? -4.631 -6.334 12.328 1.00 97.12 110 TYR A N 1
ATOM 800 C CA . TYR A 1 110 ? -3.902 -6.436 11.060 1.00 97.12 110 TYR A CA 1
ATOM 801 C C . TYR A 1 110 ? -4.018 -7.842 10.456 1.00 97.12 110 TYR A C 1
ATOM 803 O O . TYR A 1 110 ? -4.192 -8.813 11.199 1.00 97.12 110 TYR A O 1
ATOM 811 N N . PRO A 1 111 ? -3.869 -7.987 9.127 1.00 96.62 111 PRO A N 1
ATOM 812 C CA . PRO A 1 111 ? -3.940 -9.286 8.479 1.00 96.62 111 PRO A CA 1
ATOM 813 C C . PRO A 1 111 ? -2.695 -10.125 8.831 1.00 96.62 111 PRO A C 1
ATOM 815 O O . PRO A 1 111 ? -1.569 -9.676 8.573 1.00 96.62 111 PRO A O 1
ATOM 818 N N . PRO A 1 112 ? -2.852 -11.354 9.367 1.00 96.44 112 PRO A N 1
ATOM 819 C CA . PRO A 1 112 ? -1.724 -12.197 9.771 1.00 96.44 112 PRO A CA 1
ATOM 820 C C . PRO A 1 112 ? -0.699 -12.426 8.654 1.00 96.44 112 PRO A C 1
ATOM 822 O O . PRO A 1 112 ? 0.504 -12.345 8.891 1.00 96.44 112 PRO A O 1
ATOM 825 N N . ALA A 1 113 ? -1.168 -12.600 7.413 1.00 95.19 113 ALA A N 1
ATOM 826 C CA . ALA A 1 113 ? -0.314 -12.819 6.245 1.00 95.19 113 ALA A CA 1
ATOM 827 C C . ALA A 1 113 ? 0.684 -11.675 5.971 1.00 95.19 113 ALA A C 1
ATOM 829 O O . ALA A 1 113 ? 1.736 -11.918 5.375 1.00 95.19 113 ALA A O 1
ATOM 830 N N . LEU A 1 114 ? 0.374 -10.438 6.385 1.00 95.81 114 LEU A N 1
ATOM 831 C CA . LEU A 1 114 ? 1.309 -9.313 6.288 1.00 95.81 114 LEU A CA 1
ATOM 832 C C . LEU A 1 114 ? 2.200 -9.221 7.527 1.00 95.81 114 LEU A C 1
ATOM 834 O O . LEU A 1 114 ? 3.376 -8.896 7.388 1.00 95.81 114 LEU A O 1
ATOM 838 N N . LEU A 1 115 ? 1.677 -9.500 8.727 1.00 96.00 115 LEU A N 1
ATOM 839 C CA . LEU A 1 115 ? 2.460 -9.445 9.971 1.00 96.00 115 LEU A CA 1
ATOM 840 C C . LEU A 1 115 ? 3.646 -10.422 9.961 1.00 96.00 115 LEU A C 1
ATOM 842 O O . LEU A 1 115 ? 4.704 -10.099 10.491 1.00 96.00 115 LEU A O 1
ATOM 846 N N . GLU A 1 116 ? 3.499 -11.575 9.308 1.00 94.00 116 GLU A N 1
ATOM 847 C CA . GLU A 1 116 ? 4.564 -12.579 9.154 1.00 94.00 116 GLU A CA 1
ATOM 848 C C . GLU A 1 116 ? 5.714 -12.142 8.223 1.00 94.00 116 GLU A C 1
ATOM 850 O O . GLU A 1 116 ? 6.725 -12.837 8.115 1.00 94.00 116 GLU A O 1
ATOM 855 N N . ARG A 1 117 ? 5.575 -11.022 7.501 1.00 94.94 117 ARG A N 1
ATOM 856 C CA . ARG A 1 117 ? 6.577 -10.544 6.539 1.00 94.94 117 ARG A CA 1
ATOM 857 C C . ARG A 1 117 ? 7.476 -9.484 7.163 1.00 94.94 117 ARG A C 1
ATOM 859 O O . ARG A 1 117 ? 6.994 -8.506 7.724 1.00 94.94 117 ARG A O 1
ATOM 866 N N . GLU A 1 118 ? 8.779 -9.594 6.916 1.00 96.38 118 GLU A N 1
ATOM 867 C CA . GLU A 1 118 ? 9.770 -8.549 7.213 1.00 96.38 118 GLU A CA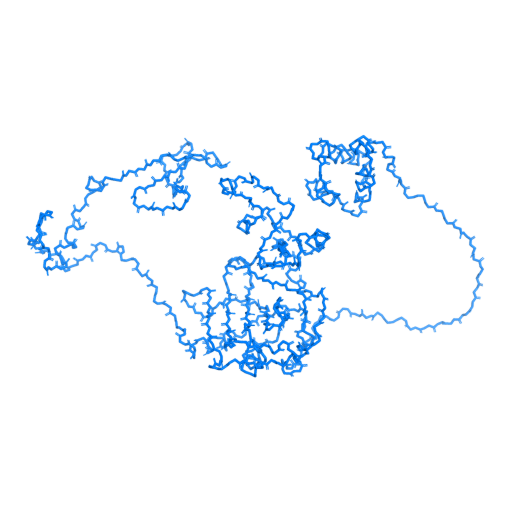 1
ATOM 868 C C . GLU A 1 118 ? 9.703 -7.408 6.179 1.00 96.38 118 GLU A C 1
ATOM 870 O O . GLU A 1 118 ? 10.584 -7.229 5.333 1.00 96.38 118 GLU A O 1
ATOM 875 N N . LYS A 1 119 ? 8.582 -6.684 6.176 1.00 96.62 119 LYS A N 1
ATOM 876 C CA . LYS A 1 119 ? 8.270 -5.603 5.226 1.00 96.62 119 LYS A CA 1
ATOM 877 C C . LYS A 1 119 ? 7.684 -4.369 5.906 1.00 96.62 119 LYS A C 1
ATOM 879 O O . LYS A 1 119 ? 7.202 -3.469 5.225 1.00 96.62 119 LYS A O 1
ATOM 884 N N . TRP A 1 120 ? 7.723 -4.305 7.231 1.00 97.75 120 TRP A N 1
ATOM 885 C CA . TRP A 1 120 ? 7.145 -3.206 7.987 1.00 97.75 120 TRP A CA 1
ATOM 886 C C . TRP A 1 120 ? 8.160 -2.110 8.276 1.00 97.75 120 TRP A C 1
ATOM 888 O O . TRP A 1 120 ? 9.321 -2.371 8.581 1.00 97.75 120 TRP A O 1
ATOM 898 N N . MET A 1 121 ? 7.691 -0.869 8.225 1.00 97.81 121 MET A N 1
ATOM 899 C CA . MET A 1 121 ? 8.366 0.290 8.800 1.00 97.81 121 MET A CA 1
ATOM 900 C C . MET A 1 121 ? 7.384 1.049 9.691 1.00 97.81 121 MET A C 1
ATOM 902 O O . MET A 1 121 ? 6.166 0.884 9.588 1.00 97.81 121 MET A O 1
ATOM 906 N N . GLY A 1 122 ? 7.905 1.921 10.549 1.00 96.88 122 GLY A N 1
ATOM 907 C CA . GLY A 1 122 ? 7.069 2.874 11.263 1.00 96.88 122 GLY A CA 1
ATOM 908 C C . GLY A 1 122 ? 6.506 3.929 10.311 1.00 96.88 122 GLY A C 1
ATOM 909 O O . GLY A 1 122 ? 7.135 4.294 9.317 1.00 96.88 122 GLY A O 1
ATOM 910 N N . ARG A 1 123 ? 5.326 4.458 10.621 1.00 95.88 123 ARG A N 1
ATOM 911 C CA . ARG A 1 123 ? 4.793 5.685 10.025 1.00 95.88 123 ARG A CA 1
ATOM 912 C C . ARG A 1 123 ? 5.139 6.852 10.933 1.00 95.88 123 ARG A C 1
ATOM 914 O O . ARG A 1 123 ? 4.804 6.817 12.114 1.00 95.88 123 ARG A O 1
ATOM 921 N N . LEU A 1 124 ? 5.752 7.903 10.402 1.00 94.75 124 LEU A N 1
ATOM 922 C CA . LEU A 1 124 ? 6.048 9.097 11.189 1.00 94.75 124 LEU A CA 1
ATOM 923 C C . LEU A 1 124 ? 4.752 9.746 11.719 1.00 94.75 124 LEU A C 1
ATOM 925 O O . LEU A 1 124 ? 3.771 9.904 10.994 1.00 94.75 124 LEU A O 1
ATOM 929 N N . ALA A 1 125 ? 4.739 10.133 12.992 1.00 91.88 125 ALA A N 1
ATOM 930 C CA . ALA A 1 125 ? 3.592 10.750 13.642 1.00 91.88 125 ALA A CA 1
ATOM 931 C C . ALA A 1 125 ? 3.189 12.062 12.948 1.00 91.88 125 ALA A C 1
ATOM 933 O O . ALA A 1 125 ? 4.014 12.950 12.737 1.00 91.88 125 ALA A O 1
ATOM 934 N N . GLY A 1 126 ? 1.900 12.189 12.620 1.00 88.12 126 GLY A N 1
ATOM 935 C CA . GLY A 1 126 ? 1.346 13.357 11.925 1.00 88.12 126 GLY A CA 1
ATOM 936 C C . GLY A 1 126 ? 1.620 13.411 10.419 1.00 88.12 126 GLY A C 1
ATOM 937 O O . GLY A 1 126 ? 1.148 14.335 9.766 1.00 88.12 126 GLY A O 1
ATOM 938 N N . GLU A 1 127 ? 2.330 12.428 9.864 1.00 89.12 127 GLU A N 1
ATOM 939 C CA . GLU A 1 127 ? 2.684 12.347 8.446 1.00 89.12 127 GLU A CA 1
ATOM 940 C C . GLU A 1 127 ? 2.304 10.967 7.876 1.00 89.12 127 GLU A C 1
ATOM 942 O O . GLU A 1 127 ? 2.044 10.011 8.610 1.00 89.12 127 GLU A O 1
ATOM 947 N N . LYS A 1 128 ? 2.293 10.834 6.545 1.00 84.88 128 LYS A N 1
ATOM 948 C CA . LYS A 1 128 ? 2.109 9.541 5.850 1.00 84.88 128 LYS A CA 1
ATOM 949 C C . LYS A 1 128 ? 3.443 8.885 5.445 1.00 84.88 128 LYS A C 1
ATOM 951 O O . LYS A 1 128 ? 3.473 8.014 4.584 1.00 84.88 128 LYS A O 1
ATOM 956 N N . LEU A 1 129 ? 4.564 9.328 6.021 1.00 92.25 129 LEU A N 1
ATOM 957 C CA . LEU A 1 129 ? 5.906 8.934 5.583 1.00 92.25 129 LEU A CA 1
ATOM 958 C C . LEU A 1 129 ? 6.439 7.707 6.345 1.00 92.25 129 LEU A C 1
ATOM 960 O O . LEU A 1 129 ? 6.347 7.688 7.576 1.00 92.25 129 LEU A O 1
ATOM 964 N N . PRO A 1 130 ? 7.061 6.734 5.650 1.00 95.69 130 PRO A N 1
ATOM 965 C CA . PRO A 1 130 ? 7.835 5.674 6.287 1.00 95.69 130 PRO A CA 1
ATOM 966 C C . PRO A 1 130 ? 9.026 6.227 7.069 1.00 95.69 130 PRO A C 1
ATOM 968 O O . PRO A 1 130 ? 9.729 7.130 6.608 1.00 95.69 130 PRO A O 1
ATOM 971 N N . PHE A 1 131 ? 9.287 5.641 8.230 1.00 96.75 131 PHE A N 1
ATOM 972 C CA . PHE A 1 131 ? 10.414 5.970 9.085 1.00 96.75 131 PHE A CA 1
ATOM 973 C C . PHE A 1 131 ? 10.838 4.745 9.903 1.00 96.75 131 PHE A C 1
ATOM 975 O O . PHE A 1 131 ? 10.027 4.150 10.610 1.00 96.75 131 PHE A O 1
ATOM 982 N N . ALA A 1 132 ? 12.117 4.379 9.823 1.00 96.94 132 ALA A N 1
ATOM 983 C CA . ALA A 1 132 ? 12.715 3.316 10.627 1.00 96.94 132 ALA A CA 1
ATOM 984 C C . ALA A 1 132 ? 13.572 3.922 11.749 1.00 96.94 132 ALA A C 1
ATOM 986 O O . ALA A 1 132 ? 14.762 4.173 11.542 1.00 96.94 132 ALA A O 1
ATOM 987 N N . PRO A 1 133 ? 13.018 4.178 12.950 1.00 94.94 133 PRO A N 1
ATOM 988 C CA . PRO A 1 133 ? 13.785 4.746 14.060 1.00 94.94 133 PRO A CA 1
ATOM 989 C C . PRO A 1 133 ? 14.969 3.874 14.497 1.00 94.94 133 PRO A C 1
ATOM 991 O O . PRO A 1 133 ? 15.914 4.411 15.075 1.00 94.94 133 PRO A O 1
ATOM 994 N N . TRP A 1 134 ? 14.914 2.571 14.203 1.00 94.69 134 TRP A N 1
ATOM 995 C CA . TRP A 1 134 ? 15.960 1.572 14.442 1.00 94.69 134 TRP A CA 1
ATOM 996 C C . TRP A 1 134 ? 17.055 1.528 13.365 1.00 94.69 134 TRP A C 1
ATOM 998 O O . TRP A 1 134 ? 18.090 0.909 13.592 1.00 94.69 134 TRP A O 1
ATOM 1008 N N . GLY A 1 135 ? 16.837 2.151 12.203 1.00 93.81 135 GLY A N 1
ATOM 1009 C CA . GLY A 1 135 ? 17.813 2.182 11.114 1.00 93.81 135 GLY A CA 1
ATOM 1010 C C . GLY A 1 135 ? 18.986 3.130 11.379 1.00 93.81 135 GLY A C 1
ATOM 1011 O O . GLY A 1 135 ? 18.943 3.970 12.283 1.00 93.81 135 GLY A O 1
ATOM 1012 N N . ASP A 1 136 ? 20.021 3.037 10.544 1.00 93.50 136 ASP A N 1
ATOM 1013 C CA . ASP A 1 136 ? 21.153 3.967 10.563 1.00 93.50 136 ASP A CA 1
ATOM 1014 C C . ASP A 1 136 ? 20.811 5.245 9.780 1.00 93.50 136 ASP A C 1
ATOM 1016 O O . ASP A 1 136 ? 20.357 5.189 8.638 1.00 93.50 136 ASP A O 1
ATOM 1020 N N . ALA A 1 137 ? 21.031 6.415 10.384 1.00 94.50 137 ALA A N 1
ATOM 1021 C CA . ALA A 1 137 ? 20.821 7.699 9.716 1.00 94.50 137 ALA A CA 1
ATOM 1022 C C . ALA A 1 137 ? 21.847 7.949 8.598 1.00 94.50 137 ALA A C 1
ATOM 1024 O O . ALA A 1 137 ? 21.515 8.629 7.628 1.00 94.50 137 ALA A O 1
ATOM 1025 N N . ASP A 1 138 ? 23.047 7.374 8.713 1.00 94.62 138 ASP A N 1
ATOM 1026 C CA . ASP A 1 138 ? 24.152 7.507 7.758 1.00 94.62 138 ASP A CA 1
ATOM 1027 C C . ASP A 1 138 ? 24.369 6.205 6.953 1.00 94.62 138 ASP A C 1
ATOM 1029 O O . ASP A 1 138 ? 25.486 5.908 6.520 1.00 94.62 138 ASP A O 1
ATOM 1033 N N . HIS A 1 139 ? 23.303 5.414 6.754 1.00 93.50 139 HIS A N 1
ATOM 1034 C CA . HIS A 1 139 ? 23.351 4.139 6.029 1.00 93.50 139 HIS A CA 1
ATOM 1035 C C . HIS A 1 139 ? 24.062 4.287 4.664 1.00 93.50 139 HIS A C 1
ATOM 1037 O O . HIS A 1 139 ? 23.787 5.254 3.949 1.00 93.50 139 HIS A O 1
ATOM 1043 N N . PRO A 1 140 ? 24.926 3.339 4.239 1.00 91.88 140 PRO A N 1
ATOM 1044 C CA . PRO A 1 140 ? 25.704 3.452 2.996 1.00 91.88 140 PRO A CA 1
ATOM 1045 C C . PRO A 1 140 ? 24.846 3.567 1.730 1.00 91.88 140 PRO A C 1
ATOM 1047 O O . PRO A 1 140 ? 25.236 4.244 0.785 1.00 91.88 140 PRO A O 1
ATOM 1050 N N . ASP A 1 141 ? 23.663 2.948 1.727 1.00 90.62 141 ASP A N 1
ATOM 1051 C CA . ASP A 1 141 ? 22.677 3.085 0.642 1.00 90.62 141 ASP A CA 1
ATOM 1052 C C . ASP A 1 141 ? 21.787 4.335 0.786 1.00 90.62 141 ASP A C 1
ATOM 1054 O O . ASP A 1 141 ? 20.820 4.524 0.039 1.00 90.62 141 ASP A O 1
ATOM 1058 N N . GLY A 1 142 ? 22.066 5.181 1.777 1.00 86.75 142 GLY A N 1
ATOM 1059 C CA . GLY A 1 142 ? 21.469 6.492 1.974 1.00 86.75 142 GLY A CA 1
ATOM 1060 C C . GLY A 1 142 ? 21.932 7.506 0.929 1.00 86.75 142 GLY A C 1
ATOM 1061 O O . GLY A 1 142 ? 22.746 7.227 0.055 1.00 86.75 142 GLY A O 1
ATOM 1062 N N . GLU A 1 143 ? 21.363 8.704 0.987 1.00 87.19 143 GLU A N 1
ATOM 1063 C CA . GLU A 1 143 ? 21.824 9.825 0.167 1.00 87.19 143 GLU A CA 1
ATOM 1064 C C . GLU A 1 143 ? 22.663 10.768 1.030 1.00 87.19 143 GLU A C 1
ATOM 1066 O O . GLU A 1 143 ? 22.240 11.129 2.127 1.00 87.19 143 GLU A O 1
ATOM 1071 N N . ASP A 1 144 ? 23.819 11.205 0.521 1.00 87.25 144 ASP A N 1
ATOM 1072 C CA . ASP A 1 144 ? 24.734 12.097 1.240 1.00 87.25 144 ASP A CA 1
ATOM 1073 C C . ASP A 1 144 ? 24.012 13.319 1.834 1.00 87.25 144 ASP A C 1
ATOM 1075 O O . ASP A 1 144 ? 23.416 14.140 1.128 1.00 87.25 144 ASP A O 1
ATOM 1079 N N . GLY A 1 145 ? 24.107 13.466 3.158 1.00 87.62 145 GLY A N 1
ATOM 1080 C CA . GLY A 1 145 ? 23.508 14.579 3.897 1.00 87.62 145 GLY A CA 1
ATOM 1081 C C . GLY A 1 145 ? 21.995 14.473 4.112 1.00 87.62 145 GLY A C 1
ATOM 1082 O O . GLY A 1 145 ? 21.392 15.448 4.569 1.00 87.62 145 GLY A O 1
ATOM 1083 N N . LYS A 1 146 ? 21.379 13.326 3.805 1.00 92.38 146 LYS A N 1
ATOM 1084 C CA . LYS A 1 146 ? 19.995 13.001 4.164 1.00 92.38 146 LYS A CA 1
ATOM 1085 C C . LYS A 1 146 ? 19.970 11.875 5.190 1.00 92.38 146 LYS A C 1
ATOM 1087 O O . LYS A 1 146 ? 20.762 10.949 5.120 1.00 92.38 146 LYS A O 1
ATOM 1092 N N . ASP A 1 147 ? 19.011 11.952 6.106 1.00 94.75 147 ASP A N 1
ATOM 1093 C CA . ASP A 1 147 ? 18.755 10.884 7.070 1.00 94.75 147 ASP A CA 1
ATOM 1094 C C . ASP A 1 147 ? 18.198 9.659 6.333 1.00 94.75 147 ASP A C 1
ATOM 1096 O O . ASP A 1 147 ? 17.079 9.685 5.806 1.00 94.75 147 ASP A O 1
ATOM 1100 N N . ALA A 1 148 ? 18.994 8.596 6.258 1.00 95.88 148 ALA A N 1
ATOM 1101 C CA . ALA A 1 148 ? 18.648 7.405 5.503 1.00 95.88 148 ALA A CA 1
ATOM 1102 C C . ALA A 1 148 ? 17.437 6.664 6.089 1.00 95.88 148 ALA A C 1
ATOM 1104 O O . ALA A 1 148 ? 16.751 5.977 5.338 1.00 95.88 148 ALA A O 1
ATOM 1105 N N . ARG A 1 149 ? 17.074 6.872 7.362 1.00 96.00 149 ARG A N 1
ATOM 1106 C CA . ARG A 1 149 ? 15.945 6.188 8.030 1.00 96.00 149 ARG A CA 1
ATOM 1107 C C . ARG A 1 149 ? 14.573 6.448 7.401 1.00 96.00 149 ARG A C 1
ATOM 1109 O O . ARG A 1 149 ? 13.629 5.709 7.670 1.00 96.00 149 ARG A O 1
ATOM 1116 N N . TYR A 1 150 ? 14.446 7.480 6.565 1.00 95.00 150 TYR A N 1
ATOM 1117 C CA . TYR A 1 150 ? 13.237 7.768 5.774 1.00 95.00 150 TYR A CA 1
ATOM 1118 C C . TYR A 1 150 ? 13.192 7.003 4.443 1.00 95.00 150 TYR A C 1
ATOM 1120 O O . TYR A 1 150 ? 12.169 6.970 3.754 1.00 95.00 150 TYR A O 1
ATOM 1128 N N . LYS A 1 151 ? 14.313 6.409 4.028 1.00 93.31 151 LYS A N 1
ATOM 1129 C CA . LYS A 1 151 ? 14.437 5.714 2.752 1.00 93.31 151 LYS A CA 1
ATOM 1130 C C . LYS A 1 151 ? 13.892 4.300 2.892 1.00 93.31 151 LYS A C 1
ATOM 1132 O O . LYS A 1 151 ? 14.590 3.362 3.262 1.00 93.31 151 LYS A O 1
ATOM 1137 N N . TRP A 1 152 ? 12.636 4.159 2.500 1.00 93.31 152 TRP A N 1
ATOM 1138 C CA . TRP A 1 152 ? 11.914 2.890 2.427 1.00 93.31 152 TRP A CA 1
ATOM 1139 C C . TRP A 1 152 ? 12.428 1.936 1.341 1.00 93.31 152 TRP A C 1
ATOM 1141 O O . TRP A 1 152 ? 11.945 0.820 1.225 1.00 93.31 152 TRP A O 1
ATOM 1151 N N . GLY A 1 153 ? 13.387 2.354 0.508 1.00 89.81 153 GLY A N 1
ATOM 1152 C CA . GLY A 1 153 ? 14.037 1.481 -0.473 1.00 89.81 153 GLY A CA 1
ATOM 1153 C C . GLY A 1 153 ? 15.154 0.602 0.099 1.00 89.81 153 GLY A C 1
ATOM 1154 O O . GLY A 1 153 ? 15.647 -0.252 -0.631 1.00 89.81 153 GLY A O 1
ATOM 1155 N N . ILE A 1 154 ? 15.561 0.826 1.352 1.00 91.81 154 ILE A N 1
ATOM 1156 C CA . ILE A 1 154 ? 16.611 0.068 2.041 1.00 91.81 154 ILE A CA 1
ATOM 1157 C C . ILE A 1 154 ? 15.945 -1.066 2.821 1.00 91.81 154 ILE A C 1
ATOM 1159 O O . ILE A 1 154 ? 15.140 -0.806 3.712 1.00 91.81 154 ILE A O 1
ATOM 1163 N N . SER A 1 155 ? 16.272 -2.315 2.489 1.00 92.56 155 SER A N 1
ATOM 1164 C CA . SER A 1 155 ? 15.680 -3.493 3.137 1.00 92.56 155 SER A CA 1
ATOM 1165 C C . SER A 1 155 ? 16.032 -3.617 4.614 1.00 92.56 155 SER A C 1
ATOM 1167 O O . SER A 1 155 ? 15.221 -4.120 5.379 1.00 92.56 155 SER A O 1
ATOM 1169 N N . ASP A 1 156 ? 17.193 -3.107 5.023 1.00 93.31 156 ASP A N 1
ATOM 1170 C CA . ASP A 1 156 ? 17.672 -3.130 6.412 1.00 93.31 156 ASP A CA 1
ATOM 1171 C C . ASP A 1 156 ? 16.802 -2.263 7.341 1.00 93.31 156 ASP A C 1
ATOM 1173 O O . ASP A 1 156 ? 16.884 -2.353 8.563 1.00 93.31 156 ASP A O 1
ATOM 1177 N N . HIS A 1 157 ? 15.942 -1.416 6.766 1.00 96.19 157 HIS A N 1
ATOM 1178 C CA . HIS A 1 157 ? 14.949 -0.643 7.505 1.00 96.19 157 HIS A CA 1
ATOM 1179 C C . HIS A 1 157 ? 13.650 -1.407 7.751 1.00 96.19 157 HIS A C 1
ATOM 1181 O O . HIS A 1 157 ? 12.822 -0.926 8.522 1.00 96.19 157 HIS A O 1
ATOM 1187 N N . TYR A 1 158 ? 13.446 -2.559 7.112 1.00 96.31 158 TYR A N 1
ATOM 1188 C CA . TYR A 1 158 ? 12.240 -3.352 7.300 1.00 96.31 158 TYR A CA 1
ATOM 1189 C C . TYR A 1 158 ? 12.332 -4.202 8.560 1.00 96.31 158 TYR A C 1
ATOM 1191 O O . TYR A 1 158 ? 13.411 -4.591 9.003 1.00 96.31 158 TYR A O 1
ATOM 1199 N N . THR A 1 159 ? 11.175 -4.511 9.122 1.00 97.00 159 THR A N 1
ATOM 1200 C CA . THR A 1 159 ? 11.039 -5.449 10.228 1.00 97.00 159 THR A CA 1
ATOM 1201 C C . THR A 1 159 ? 9.729 -6.229 10.114 1.00 97.00 159 THR A C 1
ATOM 1203 O O . THR A 1 159 ? 8.960 -6.010 9.172 1.00 97.00 159 THR A O 1
ATOM 1206 N N . ASP A 1 160 ? 9.499 -7.188 11.005 1.00 96.06 160 ASP A N 1
ATOM 1207 C CA . ASP A 1 160 ? 8.259 -7.966 11.059 1.00 96.06 160 ASP A CA 1
ATOM 1208 C C . ASP A 1 160 ? 7.145 -7.240 11.835 1.00 96.06 160 ASP A C 1
ATOM 1210 O O . ASP A 1 160 ? 7.339 -6.164 12.409 1.00 96.06 160 ASP A O 1
ATOM 1214 N N . GLY A 1 161 ? 5.943 -7.819 11.814 1.00 94.38 161 GLY A N 1
ATOM 1215 C CA . GLY A 1 161 ? 4.761 -7.249 12.454 1.00 94.38 161 GLY A CA 1
ATOM 1216 C C . GLY A 1 161 ? 4.878 -7.103 13.976 1.00 94.38 161 GLY A C 1
ATOM 1217 O O . GLY A 1 161 ? 4.364 -6.135 14.534 1.00 94.38 161 GLY A O 1
ATOM 1218 N N . GLU A 1 162 ? 5.560 -8.032 14.650 1.00 94.81 162 GLU A N 1
ATOM 1219 C CA . GLU A 1 162 ? 5.745 -7.999 16.107 1.00 94.81 162 GLU A CA 1
ATOM 1220 C C . GLU A 1 162 ? 6.739 -6.902 16.504 1.00 94.81 162 GLU A C 1
ATOM 1222 O O . GLU A 1 162 ? 6.477 -6.093 17.395 1.00 94.81 162 GLU A O 1
ATOM 1227 N N . THR A 1 163 ? 7.854 -6.807 15.788 1.00 95.38 163 THR A N 1
ATOM 1228 C CA . THR A 1 163 ? 8.911 -5.836 16.062 1.00 95.38 163 THR A CA 1
ATOM 1229 C C . THR A 1 163 ? 8.462 -4.410 15.760 1.00 95.38 163 THR A C 1
ATOM 1231 O O . THR A 1 163 ? 8.756 -3.503 16.543 1.00 95.38 163 THR A O 1
ATOM 1234 N N . VAL A 1 164 ? 7.710 -4.177 14.673 1.00 96.12 164 VAL A N 1
ATOM 1235 C CA . VAL A 1 164 ? 7.163 -2.836 14.402 1.00 96.12 164 VAL A CA 1
ATOM 1236 C C . VAL A 1 164 ? 6.139 -2.428 15.461 1.00 96.12 164 VAL A C 1
ATOM 1238 O O . VAL A 1 164 ? 6.127 -1.263 15.845 1.00 96.12 164 VAL A O 1
ATOM 1241 N N . ALA A 1 165 ? 5.338 -3.367 15.982 1.00 94.88 165 ALA A N 1
ATOM 1242 C CA . ALA A 1 165 ? 4.377 -3.092 17.049 1.00 94.88 165 ALA A CA 1
ATOM 1243 C C . ALA A 1 165 ? 5.082 -2.631 18.333 1.00 94.88 165 ALA A C 1
ATOM 1245 O O . ALA A 1 165 ? 4.679 -1.646 18.945 1.00 94.88 165 ALA A O 1
ATOM 1246 N N . LEU A 1 166 ? 6.192 -3.279 18.703 1.00 93.44 166 LEU A N 1
ATOM 1247 C CA . LEU A 1 166 ? 7.027 -2.832 19.825 1.00 93.44 166 LEU A CA 1
ATOM 1248 C C . LEU A 1 166 ? 7.640 -1.447 19.568 1.00 93.44 166 LEU A C 1
ATOM 1250 O O . LEU A 1 166 ? 7.766 -0.634 20.482 1.00 93.44 166 LEU A O 1
ATOM 1254 N N . ALA A 1 167 ? 8.012 -1.152 18.321 1.00 93.75 167 ALA A N 1
ATOM 1255 C CA . ALA A 1 167 ? 8.602 0.133 17.969 1.00 93.75 167 ALA A CA 1
ATOM 1256 C C . ALA A 1 167 ? 7.618 1.313 18.065 1.00 93.75 167 ALA A C 1
ATOM 1258 O O . ALA A 1 167 ? 8.073 2.451 18.183 1.00 93.75 167 ALA A O 1
ATOM 1259 N N . GLU A 1 168 ? 6.300 1.076 18.059 1.00 91.62 168 GLU A N 1
ATOM 1260 C CA . GLU A 1 168 ? 5.275 2.122 18.227 1.00 91.62 168 GLU A CA 1
ATOM 1261 C C . GLU A 1 168 ? 5.309 2.806 19.604 1.00 91.62 168 GLU A C 1
ATOM 1263 O O . GLU A 1 168 ? 4.722 3.876 19.767 1.00 91.62 168 GLU A O 1
ATOM 1268 N N . GLU A 1 169 ? 6.053 2.269 20.579 1.00 92.56 169 GLU A N 1
ATOM 1269 C CA . GLU A 1 169 ? 6.381 2.990 21.818 1.00 92.56 169 GLU A CA 1
ATOM 1270 C C . GLU A 1 169 ? 7.212 4.264 21.564 1.00 92.56 169 GLU A C 1
ATOM 1272 O O . GLU A 1 169 ? 7.212 5.198 22.376 1.00 92.56 169 GLU A O 1
ATOM 1277 N N . ASP A 1 170 ? 7.918 4.345 20.430 1.00 93.56 170 ASP A N 1
ATOM 1278 C CA . ASP A 1 170 ? 8.606 5.559 20.011 1.00 93.56 170 ASP A CA 1
ATOM 1279 C C . ASP A 1 170 ? 7.587 6.634 19.614 1.00 93.56 170 ASP A C 1
ATOM 1281 O O . ASP A 1 170 ? 6.947 6.559 18.571 1.00 93.56 170 ASP A O 1
ATOM 1285 N N . HIS A 1 171 ? 7.505 7.700 20.413 1.00 94.06 171 HIS A N 1
ATOM 1286 C CA . HIS A 1 171 ? 6.643 8.868 20.182 1.00 94.06 171 HIS A CA 1
ATOM 1287 C C . HIS A 1 171 ? 6.763 9.536 18.797 1.00 94.06 171 HIS A C 1
ATOM 1289 O O . HIS A 1 171 ? 5.927 10.374 18.448 1.00 94.06 171 HIS A O 1
ATOM 1295 N N . ARG A 1 172 ? 7.823 9.252 18.032 1.00 95.12 172 ARG A N 1
ATOM 1296 C CA . ARG A 1 172 ? 7.977 9.719 16.648 1.00 95.12 172 ARG A CA 1
ATOM 1297 C C . ARG A 1 172 ? 7.127 8.919 15.673 1.00 95.12 172 ARG A C 1
ATOM 1299 O O . ARG A 1 172 ? 6.906 9.402 14.567 1.00 95.12 172 ARG A O 1
ATOM 1306 N N . LEU A 1 173 ? 6.689 7.722 16.041 1.00 95.38 173 LEU A N 1
ATOM 1307 C CA . LEU A 1 173 ? 5.803 6.893 15.243 1.00 95.38 173 LEU A CA 1
ATOM 1308 C C . LEU A 1 173 ? 4.344 7.181 15.594 1.00 95.38 173 LEU A C 1
ATOM 1310 O O . LEU A 1 173 ? 3.991 7.456 16.736 1.00 95.38 173 LEU A O 1
ATOM 1314 N N . GLY A 1 174 ? 3.495 7.160 14.574 1.00 92.06 174 GLY A N 1
ATOM 1315 C CA . GLY A 1 174 ? 2.046 7.289 14.706 1.00 92.06 174 GLY A CA 1
ATOM 1316 C C . GLY A 1 174 ? 1.284 6.108 14.118 1.00 92.06 174 GLY A C 1
ATOM 1317 O O . GLY A 1 174 ? 0.080 6.235 13.925 1.00 92.06 174 GLY A O 1
ATOM 1318 N N . GLY A 1 175 ? 1.971 5.024 13.757 1.00 93.50 175 GLY A N 1
ATOM 1319 C CA . GLY A 1 175 ? 1.396 3.818 13.168 1.00 93.50 175 GLY A CA 1
ATOM 1320 C C . GLY A 1 175 ? 2.431 3.032 12.365 1.00 93.50 175 GLY A C 1
ATOM 1321 O O . GLY A 1 175 ? 3.636 3.282 12.471 1.00 93.50 175 GLY A O 1
ATOM 1322 N N . ARG A 1 176 ? 1.946 2.153 11.486 1.00 95.44 176 ARG A N 1
ATOM 1323 C CA . ARG A 1 176 ? 2.754 1.248 10.657 1.00 95.44 176 ARG A CA 1
ATOM 1324 C C . ARG A 1 176 ? 2.586 1.570 9.173 1.00 95.44 176 ARG A C 1
ATOM 1326 O O . ARG A 1 176 ? 1.597 2.177 8.759 1.00 95.44 176 ARG A O 1
ATOM 1333 N N . VAL A 1 177 ? 3.561 1.169 8.368 1.00 95.69 177 VAL A N 1
ATOM 1334 C CA . VAL A 1 177 ? 3.436 1.082 6.909 1.00 95.69 177 VAL A CA 1
ATOM 1335 C C . VAL A 1 177 ? 3.974 -0.264 6.446 1.00 95.69 177 VAL A C 1
ATOM 1337 O O . VAL A 1 177 ? 5.016 -0.720 6.921 1.00 95.69 177 VAL A O 1
ATOM 1340 N N . PHE A 1 178 ? 3.269 -0.885 5.511 1.00 96.94 178 PHE A N 1
ATOM 1341 C CA . PHE A 1 178 ? 3.710 -2.095 4.842 1.00 96.94 178 PHE A CA 1
ATOM 1342 C C . PHE A 1 178 ? 4.382 -1.724 3.519 1.00 96.94 178 PHE A C 1
ATOM 1344 O O . PHE A 1 178 ? 3.815 -1.012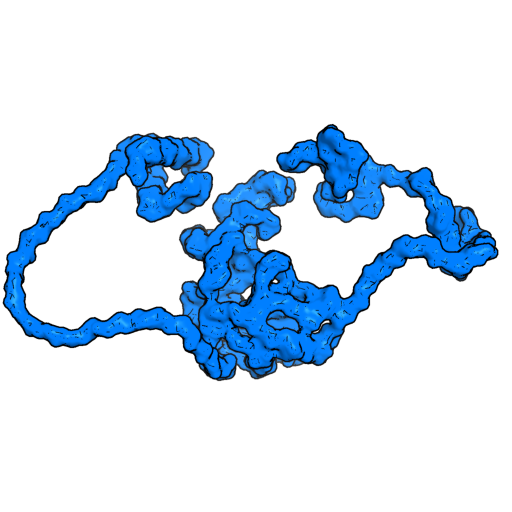 2.689 1.00 96.94 178 PHE A O 1
ATOM 1351 N N . ILE A 1 179 ? 5.610 -2.186 3.315 1.00 96.25 179 ILE A N 1
ATOM 1352 C CA . ILE A 1 179 ? 6.372 -1.935 2.096 1.00 96.25 179 ILE A CA 1
ATOM 1353 C C . ILE A 1 179 ? 6.146 -3.088 1.121 1.00 96.25 179 ILE A C 1
ATOM 1355 O O . ILE A 1 179 ? 6.854 -4.097 1.147 1.00 96.25 179 ILE A O 1
ATOM 1359 N N . GLN A 1 180 ? 5.169 -2.918 0.233 1.00 93.56 180 GLN A N 1
ATOM 1360 C CA . GLN A 1 180 ? 4.900 -3.864 -0.843 1.00 93.56 180 GLN A CA 1
ATOM 1361 C C . GLN A 1 180 ? 6.013 -3.795 -1.892 1.00 93.56 180 GLN A C 1
ATOM 1363 O O . GLN A 1 180 ? 6.426 -2.714 -2.326 1.00 93.56 180 GLN A O 1
ATOM 1368 N N . THR A 1 181 ? 6.503 -4.951 -2.331 1.00 89.06 181 THR A N 1
ATOM 1369 C CA . THR A 1 181 ? 7.500 -5.077 -3.400 1.00 89.06 181 THR A CA 1
ATOM 1370 C C . THR A 1 181 ? 6.954 -5.880 -4.577 1.00 89.06 181 THR A C 1
ATOM 1372 O O . THR A 1 181 ? 5.964 -6.584 -4.446 1.00 89.06 181 THR A O 1
ATOM 1375 N N . GLU A 1 182 ? 7.618 -5.814 -5.734 1.00 84.44 182 GLU A N 1
ATOM 1376 C CA . GLU A 1 182 ? 7.206 -6.565 -6.937 1.00 84.44 182 GLU A CA 1
ATOM 1377 C C . GLU A 1 182 ? 7.225 -8.092 -6.753 1.00 84.44 182 GLU A C 1
ATOM 1379 O O . GLU A 1 182 ? 6.628 -8.813 -7.542 1.00 84.44 182 GLU A O 1
ATOM 1384 N N . SER A 1 183 ? 7.934 -8.601 -5.740 1.00 85.31 183 SER A N 1
ATOM 1385 C CA . SER A 1 183 ? 7.959 -10.031 -5.415 1.00 85.31 183 SER A CA 1
ATOM 1386 C C . SER A 1 183 ? 6.860 -10.466 -4.447 1.00 85.31 183 SER A C 1
ATOM 1388 O O . SER A 1 183 ? 6.708 -11.665 -4.213 1.00 85.31 183 SER A O 1
ATOM 1390 N N . ASP A 1 184 ? 6.150 -9.521 -3.829 1.00 89.94 184 ASP A N 1
ATOM 1391 C CA . ASP A 1 184 ? 5.055 -9.848 -2.924 1.00 89.94 184 ASP A CA 1
ATOM 1392 C C . ASP A 1 184 ? 3.801 -10.210 -3.734 1.00 89.94 184 ASP A C 1
ATOM 1394 O O . ASP A 1 184 ? 3.528 -9.579 -4.750 1.00 89.94 184 ASP A O 1
ATOM 1398 N N . PRO A 1 185 ? 3.000 -11.194 -3.289 1.00 93.31 185 PRO A N 1
ATOM 1399 C CA . PRO A 1 185 ? 1.786 -11.604 -3.993 1.00 93.31 185 PRO A CA 1
ATOM 1400 C C . PRO A 1 185 ? 0.611 -10.646 -3.748 1.00 93.31 185 PRO A C 1
ATOM 1402 O O . PRO A 1 185 ? -0.522 -10.989 -4.071 1.00 93.31 185 PRO A O 1
ATOM 1405 N N . PHE A 1 186 ? 0.855 -9.511 -3.091 1.00 95.38 186 PHE A N 1
ATOM 1406 C CA . PHE A 1 186 ? -0.182 -8.631 -2.581 1.00 95.38 186 PHE A CA 1
ATOM 1407 C C . PHE A 1 186 ? -0.531 -7.537 -3.578 1.00 95.38 186 PHE A C 1
ATOM 1409 O O . PHE A 1 186 ? 0.307 -7.066 -4.347 1.00 95.38 186 PHE A O 1
ATOM 1416 N N . ALA A 1 187 ? -1.779 -7.111 -3.490 1.00 96.00 187 ALA A N 1
ATOM 1417 C CA . ALA A 1 187 ? -2.273 -5.911 -4.108 1.00 96.00 187 ALA A CA 1
ATOM 1418 C C . ALA A 1 187 ? -3.040 -5.069 -3.090 1.00 96.00 187 ALA A C 1
ATOM 1420 O O . ALA A 1 187 ? -3.554 -5.571 -2.089 1.00 96.00 187 ALA A O 1
ATOM 1421 N N . PHE A 1 188 ? -3.118 -3.776 -3.362 1.00 97.06 188 PHE A N 1
ATOM 1422 C CA . PHE A 1 188 ? -3.661 -2.784 -2.453 1.00 97.06 188 PHE A CA 1
ATOM 1423 C C . PHE A 1 188 ? -4.657 -1.904 -3.198 1.00 97.06 188 PHE A C 1
ATOM 1425 O O . PHE A 1 188 ? -4.313 -1.300 -4.215 1.00 97.06 188 PHE A O 1
ATOM 1432 N N . VAL A 1 189 ? -5.894 -1.869 -2.713 1.00 98.00 189 VAL A N 1
ATOM 1433 C CA . VAL A 1 189 ? -6.937 -0.956 -3.184 1.00 98.00 189 VAL A CA 1
ATOM 1434 C C . VAL A 1 189 ? -7.075 0.151 -2.148 1.00 98.00 189 VAL A C 1
ATOM 1436 O O . VAL A 1 189 ? -7.461 -0.124 -1.014 1.00 98.00 189 VAL A O 1
ATOM 1439 N N . ASP A 1 190 ? -6.766 1.381 -2.542 1.00 98.00 190 ASP A N 1
ATOM 1440 C CA . ASP A 1 190 ? -6.916 2.591 -1.737 1.00 98.00 190 ASP A CA 1
ATOM 1441 C C . ASP A 1 190 ? -8.110 3.396 -2.260 1.00 98.00 190 ASP A C 1
ATOM 1443 O O . ASP A 1 190 ? -8.130 3.842 -3.409 1.00 98.00 190 ASP A O 1
ATOM 1447 N N . GLY A 1 191 ? -9.155 3.508 -1.446 1.00 98.00 191 GLY A N 1
ATOM 1448 C CA . GLY A 1 191 ? -10.280 4.390 -1.710 1.00 98.00 191 GLY A CA 1
ATOM 1449 C C . GLY A 1 191 ? -10.088 5.703 -0.968 1.00 98.00 191 GLY A C 1
ATOM 1450 O O . GLY A 1 191 ? -10.321 5.754 0.237 1.00 98.00 191 GLY A O 1
ATOM 1451 N N . ASP A 1 192 ? -9.756 6.771 -1.684 1.00 97.56 192 ASP A N 1
ATOM 1452 C CA . ASP A 1 192 ? -9.644 8.125 -1.144 1.00 97.56 192 ASP A CA 1
ATOM 1453 C C . ASP A 1 192 ? -11.006 8.833 -1.156 1.00 97.56 192 ASP A C 1
ATOM 1455 O O . ASP A 1 192 ? -11.718 8.838 -2.163 1.00 97.56 192 ASP A O 1
ATOM 1459 N N . ASP A 1 193 ? -11.376 9.446 -0.027 1.00 97.50 193 ASP A N 1
ATOM 1460 C CA . ASP A 1 193 ? -12.634 10.188 0.171 1.00 97.50 193 ASP A CA 1
ATOM 1461 C C . ASP A 1 193 ? -13.917 9.383 -0.156 1.00 97.50 193 ASP A C 1
ATOM 1463 O O . ASP A 1 193 ? -14.989 9.940 -0.413 1.00 97.50 193 ASP A O 1
ATOM 1467 N N . VAL A 1 194 ? -13.830 8.048 -0.097 1.00 98.19 194 VAL A N 1
ATOM 1468 C CA . VAL A 1 194 ? -14.942 7.108 -0.332 1.00 98.19 194 VAL A CA 1
ATOM 1469 C C . VAL A 1 194 ? -15.810 6.870 0.904 1.00 98.19 194 VAL A C 1
ATOM 1471 O O . VAL A 1 194 ? -16.885 6.291 0.784 1.00 98.19 194 VAL A O 1
ATOM 1474 N N . ARG A 1 195 ? -15.369 7.284 2.093 1.00 98.12 195 ARG A N 1
ATOM 1475 C CA . ARG A 1 195 ? -16.083 7.154 3.369 1.00 98.12 195 ARG A CA 1
ATOM 1476 C C . ARG A 1 195 ? -16.395 8.542 3.907 1.00 98.12 195 ARG A C 1
ATOM 1478 O O . ARG A 1 195 ? -15.524 9.405 3.945 1.00 98.12 195 ARG A O 1
ATOM 1485 N N . ASP A 1 196 ? -17.628 8.761 4.343 1.00 97.38 196 ASP A N 1
ATOM 1486 C CA . ASP A 1 196 ? -17.995 9.976 5.063 1.00 97.38 196 ASP A CA 1
ATOM 1487 C C . ASP A 1 196 ? -17.339 9.950 6.459 1.00 97.38 196 ASP A C 1
ATOM 1489 O O . ASP A 1 196 ? -17.653 9.065 7.261 1.00 97.38 196 ASP A O 1
ATOM 1493 N N . PRO A 1 197 ? -16.430 10.884 6.784 1.00 93.94 197 PRO A N 1
ATOM 1494 C CA . PRO A 1 197 ? -15.706 10.874 8.049 1.00 93.94 197 PRO A CA 1
ATOM 1495 C C . PRO A 1 197 ? -16.617 11.105 9.262 1.00 93.94 197 PRO A C 1
ATOM 1497 O O . PRO A 1 197 ? -16.287 10.632 10.351 1.00 93.94 197 PRO A O 1
ATOM 1500 N N . ASP A 1 198 ? -17.759 11.779 9.090 1.00 94.25 198 ASP A N 1
ATOM 1501 C CA . ASP A 1 198 ? -18.678 12.103 10.186 1.00 94.25 198 ASP A CA 1
ATOM 1502 C C . ASP A 1 198 ? -19.597 10.927 10.544 1.00 94.25 198 ASP A C 1
ATOM 1504 O O . ASP A 1 198 ? -19.976 10.757 11.707 1.00 94.25 198 ASP A O 1
ATOM 1508 N N . THR A 1 199 ? -19.990 10.132 9.547 1.00 95.69 199 THR A N 1
ATOM 1509 C CA . THR A 1 199 ? -21.011 9.080 9.698 1.00 95.69 199 THR A CA 1
ATOM 1510 C C . THR A 1 199 ? -20.464 7.665 9.539 1.00 95.69 199 THR A C 1
ATOM 1512 O O . THR A 1 199 ? -21.050 6.722 10.069 1.00 95.69 199 THR A O 1
ATOM 1515 N N . GLY A 1 200 ? -19.349 7.510 8.827 1.00 95.69 200 GLY A N 1
ATOM 1516 C CA . GLY A 1 200 ? -18.805 6.229 8.397 1.00 95.69 200 GLY A CA 1
ATOM 1517 C C . GLY A 1 200 ? -19.521 5.598 7.206 1.00 95.69 200 GLY A C 1
ATOM 1518 O O . GLY A 1 200 ? -19.183 4.476 6.841 1.00 95.69 200 GLY A O 1
ATOM 1519 N N . GLU A 1 201 ? -20.486 6.284 6.584 1.00 96.38 201 GLU A N 1
ATOM 1520 C CA . GLU A 1 201 ? -21.155 5.781 5.382 1.00 96.38 201 GLU A CA 1
ATOM 1521 C C . GLU A 1 201 ? -20.188 5.747 4.190 1.00 96.38 201 GLU A C 1
ATOM 1523 O O . GLU A 1 201 ? -19.554 6.747 3.849 1.00 96.38 201 GLU A O 1
ATOM 1528 N N . VAL A 1 202 ? -20.097 4.599 3.520 1.00 97.06 202 VAL A N 1
ATOM 1529 C CA . VAL A 1 202 ? -19.215 4.405 2.361 1.00 97.06 202 VAL A CA 1
ATOM 1530 C C . VAL A 1 202 ? -19.974 4.601 1.053 1.00 97.06 202 VAL A C 1
ATOM 1532 O O . VAL A 1 202 ? -21.143 4.231 0.922 1.00 97.06 202 VAL A O 1
ATOM 1535 N N . HIS A 1 203 ? -19.287 5.171 0.067 1.00 97.00 203 HIS A N 1
ATOM 1536 C CA . HIS A 1 203 ? -19.800 5.430 -1.263 1.00 97.00 203 HIS A CA 1
ATOM 1537 C C . HIS A 1 203 ? -20.289 4.124 -1.921 1.00 97.00 203 HIS A C 1
ATOM 1539 O O . HIS A 1 203 ? -19.506 3.181 -2.078 1.00 97.00 203 HIS A O 1
ATOM 1545 N N . PRO A 1 204 ? -21.551 4.044 -2.386 1.00 93.19 204 PRO A N 1
ATOM 1546 C CA . PRO A 1 204 ? -22.122 2.803 -2.909 1.00 93.19 204 PRO A CA 1
ATOM 1547 C C . PRO A 1 204 ? -21.364 2.204 -4.097 1.00 93.19 204 PRO A C 1
ATOM 1549 O O . PRO A 1 204 ? -21.323 0.985 -4.243 1.00 93.19 204 PRO A O 1
ATOM 1552 N N . ALA A 1 205 ? -20.758 3.037 -4.952 1.00 92.88 205 ALA A N 1
ATOM 1553 C CA . ALA A 1 205 ? -19.950 2.537 -6.066 1.00 92.88 205 ALA A CA 1
ATOM 1554 C C . ALA A 1 205 ? -18.636 1.890 -5.599 1.00 92.88 205 ALA A C 1
ATOM 1556 O O . ALA A 1 205 ? -18.161 0.969 -6.256 1.00 92.88 205 ALA A O 1
ATOM 1557 N N . PHE A 1 206 ? -18.078 2.332 -4.465 1.00 96.94 206 PHE A N 1
ATOM 1558 C CA . PHE A 1 206 ? -16.887 1.718 -3.884 1.00 96.94 206 PHE A CA 1
ATOM 1559 C C . PHE A 1 206 ? -17.226 0.363 -3.260 1.00 96.94 206 PHE A C 1
ATOM 1561 O O . PHE A 1 206 ? -16.557 -0.624 -3.540 1.00 96.94 206 PHE A O 1
ATOM 1568 N N . VAL A 1 207 ? -18.335 0.285 -2.516 1.00 94.75 207 VAL A N 1
ATOM 1569 C CA . VAL A 1 207 ? -18.867 -0.983 -1.986 1.00 94.75 207 VAL A CA 1
ATOM 1570 C C . VAL A 1 207 ? -19.092 -1.979 -3.132 1.00 94.75 207 VAL A C 1
ATOM 1572 O O . VAL A 1 207 ? -18.476 -3.041 -3.150 1.00 94.75 207 VAL A O 1
ATOM 1575 N N . ALA A 1 208 ? -19.818 -1.566 -4.179 1.00 89.00 208 ALA A N 1
ATOM 1576 C CA . ALA A 1 208 ? -20.089 -2.407 -5.348 1.00 89.00 208 ALA A CA 1
ATOM 1577 C C . ALA A 1 208 ? -18.835 -2.833 -6.135 1.00 89.00 208 ALA A C 1
ATOM 1579 O O . ALA A 1 208 ? -18.869 -3.857 -6.825 1.00 89.00 208 ALA A O 1
ATOM 1580 N N . LEU A 1 209 ? -17.756 -2.044 -6.086 1.00 93.00 209 LEU A N 1
ATOM 1581 C CA . LEU A 1 209 ? -16.453 -2.428 -6.622 1.00 93.00 209 LEU A CA 1
ATOM 1582 C C . LEU A 1 209 ? -15.845 -3.549 -5.774 1.00 93.00 209 LEU A C 1
ATOM 1584 O O . LEU A 1 209 ? -15.496 -4.592 -6.319 1.00 93.00 209 LEU A O 1
ATOM 1588 N N . LEU A 1 210 ? -15.762 -3.367 -4.456 1.00 94.81 210 LEU A N 1
ATOM 1589 C CA . LEU A 1 210 ? -15.205 -4.370 -3.549 1.00 94.81 210 LEU A CA 1
ATOM 1590 C C . LEU A 1 210 ? -16.005 -5.685 -3.583 1.00 94.81 210 LEU A C 1
ATOM 1592 O O . LEU A 1 210 ? -15.417 -6.763 -3.579 1.00 94.81 210 LEU A O 1
ATOM 1596 N N . GLU A 1 211 ? -17.335 -5.635 -3.721 1.00 91.56 211 GLU A N 1
ATOM 1597 C CA . GLU A 1 211 ? -18.149 -6.841 -3.942 1.00 91.56 211 GLU A CA 1
ATOM 1598 C C . GLU A 1 211 ? -17.767 -7.616 -5.200 1.00 91.56 211 GLU A C 1
ATOM 1600 O O . GLU A 1 211 ? -17.841 -8.843 -5.195 1.00 91.56 211 GLU A O 1
ATOM 1605 N N . GLN A 1 212 ? -17.386 -6.926 -6.274 1.00 90.25 212 GLN A N 1
ATOM 1606 C CA . GLN A 1 212 ? -16.961 -7.582 -7.509 1.00 90.25 212 GLN A CA 1
ATOM 1607 C C . GLN A 1 212 ? -15.587 -8.227 -7.370 1.00 90.25 212 GLN A C 1
ATOM 1609 O O . GLN A 1 212 ? -15.355 -9.263 -7.980 1.00 90.25 212 GLN A O 1
ATOM 1614 N N . LEU A 1 213 ? -14.692 -7.627 -6.585 1.00 93.44 213 LEU A N 1
ATOM 1615 C CA . LEU A 1 213 ? -13.343 -8.148 -6.370 1.00 93.44 213 LEU A CA 1
ATOM 1616 C C . LEU A 1 213 ? -13.316 -9.328 -5.393 1.00 93.44 213 LEU A C 1
ATOM 1618 O O . LEU A 1 213 ? -12.402 -10.140 -5.463 1.00 93.44 213 LEU A O 1
ATOM 1622 N N . GLY A 1 214 ? -14.320 -9.448 -4.527 1.00 92.75 214 GLY A N 1
ATOM 1623 C CA . GLY A 1 214 ? -14.362 -10.440 -3.457 1.00 92.75 214 GLY A CA 1
ATOM 1624 C C . GLY A 1 214 ? -14.065 -9.801 -2.105 1.00 92.75 214 GLY A C 1
ATOM 1625 O O . GLY A 1 214 ? -13.500 -8.717 -2.015 1.00 92.75 214 GLY A O 1
ATOM 1626 N N . ARG A 1 215 ? -14.511 -10.432 -1.021 1.00 93.81 215 ARG A N 1
ATOM 1627 C CA . ARG A 1 215 ? -14.348 -9.856 0.315 1.00 93.81 215 ARG A CA 1
ATOM 1628 C C . ARG A 1 215 ? -13.010 -10.236 0.926 1.00 93.81 215 ARG A C 1
ATOM 1630 O O . ARG A 1 215 ? -12.644 -11.403 0.911 1.00 93.81 215 ARG A O 1
ATOM 1637 N N . THR A 1 216 ? -12.322 -9.244 1.472 1.00 97.31 216 THR A N 1
ATOM 1638 C CA . THR A 1 216 ? -10.951 -9.340 1.969 1.00 97.31 216 THR A CA 1
ATOM 1639 C C . THR A 1 216 ? -10.759 -8.412 3.162 1.00 97.31 216 THR A C 1
ATOM 1641 O O . THR A 1 216 ? -11.604 -7.546 3.379 1.00 97.31 216 THR A O 1
ATOM 1644 N N . TYR A 1 217 ? -9.641 -8.525 3.878 1.00 98.00 217 TYR A N 1
ATOM 1645 C CA . TYR A 1 217 ? -9.277 -7.571 4.926 1.00 98.00 217 TYR A CA 1
ATOM 1646 C C . TYR A 1 217 ? -9.336 -6.111 4.440 1.00 98.00 217 TYR A C 1
ATOM 1648 O O . TYR A 1 217 ? -8.695 -5.747 3.445 1.00 98.00 217 TYR A O 1
ATOM 1656 N N . ALA A 1 218 ? -10.040 -5.266 5.196 1.00 98.19 218 ALA A N 1
ATOM 1657 C CA . ALA A 1 218 ? -10.041 -3.822 5.006 1.00 98.19 218 ALA A CA 1
ATOM 1658 C C . ALA A 1 218 ? -9.803 -3.056 6.308 1.00 98.19 218 ALA A C 1
ATOM 1660 O O . ALA A 1 218 ? -10.220 -3.486 7.386 1.00 98.19 218 ALA A O 1
ATOM 1661 N N . ASP A 1 219 ? -9.189 -1.881 6.187 1.00 98.00 219 ASP A N 1
ATOM 1662 C CA . ASP A 1 219 ? -9.037 -0.921 7.275 1.00 98.00 219 ASP A CA 1
ATOM 1663 C C . ASP A 1 219 ? -9.420 0.503 6.843 1.00 98.00 219 ASP A C 1
ATOM 1665 O O . ASP A 1 219 ? -9.515 0.834 5.658 1.00 98.00 219 ASP A O 1
ATOM 1669 N N . VAL A 1 220 ? -9.736 1.351 7.820 1.00 98.06 220 VAL A N 1
ATOM 1670 C CA . VAL A 1 220 ? -10.039 2.767 7.588 1.00 98.06 220 VAL A CA 1
ATOM 1671 C C . VAL A 1 220 ? -8.735 3.551 7.498 1.00 98.06 220 VAL A C 1
ATOM 1673 O O . VAL A 1 220 ? -7.838 3.393 8.328 1.00 98.06 220 VAL A O 1
ATOM 1676 N N . SER A 1 221 ? -8.622 4.435 6.508 1.00 95.25 221 SER A N 1
ATOM 1677 C CA . SER A 1 221 ? -7.393 5.188 6.277 1.00 95.25 221 SER A CA 1
ATOM 1678 C C . SER A 1 221 ? -7.096 6.197 7.392 1.00 95.25 221 SER A C 1
ATOM 1680 O O . SER A 1 221 ? -7.941 6.564 8.209 1.00 95.25 221 SER A O 1
ATOM 1682 N N . THR A 1 222 ? -5.868 6.716 7.400 1.00 92.56 222 THR A N 1
ATOM 1683 C CA . THR A 1 222 ? -5.411 7.683 8.416 1.00 92.56 222 THR A CA 1
ATOM 1684 C C . THR A 1 222 ? -6.197 8.992 8.450 1.00 92.56 222 THR A C 1
ATOM 1686 O O . THR A 1 222 ? -6.198 9.661 9.482 1.00 92.56 222 THR A O 1
ATOM 1689 N N . SER A 1 223 ? -6.846 9.378 7.346 1.00 91.25 223 SER A N 1
ATOM 1690 C CA . SER A 1 223 ? -7.711 10.563 7.306 1.00 91.25 223 SER A CA 1
ATOM 1691 C C . SER A 1 223 ? -9.092 10.304 7.908 1.00 91.25 223 SER A C 1
ATOM 1693 O O . SER A 1 223 ? -9.798 11.258 8.225 1.00 91.25 223 SER A O 1
ATOM 1695 N N . GLY A 1 224 ? -9.502 9.038 8.032 1.00 93.88 224 GLY A N 1
ATOM 1696 C CA . GLY A 1 224 ? -10.871 8.640 8.350 1.00 93.88 224 GLY A CA 1
ATOM 1697 C C . GLY A 1 224 ? -11.853 8.754 7.174 1.00 93.88 224 GLY A C 1
ATOM 1698 O O . GLY A 1 224 ? -12.969 8.245 7.279 1.00 93.88 224 GLY A O 1
ATOM 1699 N N . SER A 1 225 ? -11.465 9.390 6.063 1.00 96.69 225 SER A N 1
ATOM 1700 C CA . SER A 1 225 ? -12.291 9.532 4.853 1.00 96.69 225 SER A CA 1
ATOM 1701 C C . SER A 1 225 ? -12.031 8.451 3.803 1.00 96.69 225 SER A C 1
ATOM 1703 O O . SER A 1 225 ? -12.814 8.306 2.866 1.00 96.69 225 SER A O 1
ATOM 1705 N N . GLY A 1 226 ? -10.947 7.688 3.950 1.00 97.62 226 GLY A N 1
ATOM 1706 C CA . GLY A 1 226 ? -10.594 6.614 3.031 1.00 97.62 226 GLY A CA 1
ATOM 1707 C C . GLY A 1 226 ? -10.756 5.220 3.624 1.00 97.62 226 GLY A C 1
ATOM 1708 O O . GLY A 1 226 ? -10.939 5.046 4.832 1.00 97.62 226 GLY A O 1
ATOM 1709 N N . VAL A 1 227 ? -10.676 4.224 2.752 1.00 98.31 227 VAL A N 1
ATOM 1710 C CA . VAL A 1 227 ? -10.742 2.799 3.086 1.00 98.31 227 VAL A CA 1
ATOM 1711 C C . VAL A 1 227 ? -9.682 2.078 2.274 1.00 98.31 227 VAL A C 1
ATOM 1713 O O . VAL A 1 227 ? -9.639 2.233 1.055 1.00 98.31 227 VAL A O 1
ATOM 1716 N N . HIS A 1 228 ? -8.886 1.244 2.928 1.00 98.25 228 HIS A N 1
ATOM 1717 C CA . HIS A 1 228 ? -7.958 0.360 2.247 1.00 98.25 228 HIS A CA 1
ATOM 1718 C C . HIS A 1 228 ? -8.479 -1.073 2.245 1.00 98.25 228 HIS A C 1
ATOM 1720 O O . HIS A 1 228 ? -9.063 -1.524 3.228 1.00 98.25 228 HIS A O 1
ATOM 1726 N N . ALA A 1 229 ? -8.224 -1.812 1.169 1.00 98.06 229 ALA A N 1
ATOM 1727 C CA . ALA A 1 229 ? -8.490 -3.243 1.083 1.00 98.06 229 ALA A CA 1
ATOM 1728 C C . ALA A 1 229 ? -7.282 -3.975 0.487 1.00 98.06 229 ALA A C 1
ATOM 1730 O O . ALA A 1 229 ? -6.753 -3.590 -0.560 1.00 98.06 229 ALA A O 1
ATOM 1731 N N . TYR A 1 230 ? -6.852 -5.044 1.153 1.00 97.94 230 TYR A N 1
ATOM 1732 C CA . TYR A 1 230 ? -5.706 -5.848 0.731 1.00 97.94 230 TYR A CA 1
ATOM 1733 C C . TYR A 1 230 ? -6.160 -7.076 -0.033 1.00 97.94 230 TYR A C 1
ATOM 1735 O O . TYR A 1 230 ? -6.951 -7.850 0.484 1.00 97.94 230 TYR A O 1
ATOM 1743 N N . TYR A 1 231 ? -5.598 -7.324 -1.206 1.00 97.75 231 TYR A N 1
ATOM 1744 C CA . TYR A 1 231 ? -5.871 -8.512 -2.013 1.00 97.75 231 TYR A CA 1
ATOM 1745 C C . TYR A 1 231 ? -4.584 -9.270 -2.331 1.00 97.75 231 TYR A C 1
ATOM 1747 O O . TYR A 1 231 ? -3.477 -8.812 -2.042 1.00 97.75 231 TYR A O 1
ATOM 1755 N N . GLN A 1 232 ? -4.730 -10.437 -2.947 1.00 96.44 232 GLN A N 1
ATOM 1756 C CA . GLN A 1 232 ? -3.657 -11.117 -3.661 1.00 96.44 232 GLN A CA 1
ATOM 1757 C C . GLN A 1 232 ? -3.908 -11.054 -5.167 1.00 96.44 232 GLN A C 1
ATOM 1759 O O . GLN A 1 232 ? -5.050 -11.170 -5.614 1.00 96.44 232 GLN A O 1
ATOM 1764 N N . GLY A 1 233 ? -2.836 -10.915 -5.943 1.00 93.00 233 GLY A N 1
ATOM 1765 C CA . GLY A 1 233 ? -2.884 -11.002 -7.399 1.00 93.00 233 GLY A CA 1
ATOM 1766 C C . GLY A 1 233 ? -2.119 -9.900 -8.122 1.00 93.00 233 GLY A C 1
ATOM 1767 O O . GLY A 1 233 ? -1.600 -8.955 -7.535 1.00 93.00 233 GLY A O 1
ATOM 1768 N N . GLU A 1 234 ? -2.062 -10.043 -9.442 1.00 92.19 234 GLU A N 1
ATOM 1769 C CA . GLU A 1 234 ? -1.472 -9.065 -10.354 1.00 92.19 234 GLU A CA 1
ATOM 1770 C C . GLU A 1 234 ? -2.572 -8.292 -11.081 1.00 92.19 234 GLU A C 1
ATOM 1772 O O . GLU A 1 234 ? -3.686 -8.796 -11.270 1.00 92.19 234 GLU A O 1
ATOM 1777 N N . LEU A 1 235 ? -2.270 -7.066 -11.520 1.00 92.00 235 LEU A N 1
ATOM 1778 C CA . LEU A 1 235 ? -3.199 -6.322 -12.365 1.00 92.00 235 LEU A CA 1
ATOM 1779 C C . LEU A 1 235 ? -3.439 -7.097 -13.670 1.00 92.00 235 LEU A C 1
ATOM 1781 O O . LEU A 1 235 ? -2.478 -7.404 -14.379 1.00 92.00 235 LEU A O 1
ATOM 1785 N N . PRO A 1 236 ? -4.702 -7.355 -14.056 1.00 92.50 236 PRO A N 1
ATOM 1786 C CA . PRO A 1 236 ? -5.041 -8.144 -15.238 1.00 92.50 236 PRO A CA 1
ATOM 1787 C C . PRO A 1 236 ? -4.923 -7.322 -16.537 1.00 92.50 236 PRO A C 1
ATOM 1789 O O . PRO A 1 236 ? -5.779 -7.405 -17.421 1.00 92.50 236 PRO A O 1
ATOM 1792 N N . LEU A 1 237 ? -3.863 -6.513 -16.647 1.00 89.25 237 LEU A N 1
ATOM 1793 C CA . LEU A 1 237 ? -3.541 -5.649 -17.779 1.00 89.25 237 LEU A CA 1
ATOM 1794 C C . LEU A 1 237 ? -2.034 -5.624 -18.050 1.00 89.25 237 LEU A C 1
ATOM 1796 O O . LEU A 1 237 ? -1.222 -5.292 -17.186 1.00 89.25 237 LEU A O 1
ATOM 1800 N N . ALA A 1 238 ? -1.653 -5.874 -19.298 1.00 85.38 238 ALA A N 1
ATOM 1801 C CA . ALA A 1 238 ? -0.260 -5.831 -19.712 1.00 85.38 238 ALA A CA 1
ATOM 1802 C C . ALA A 1 238 ? 0.302 -4.398 -19.660 1.00 85.38 238 ALA A C 1
ATOM 1804 O O . ALA A 1 238 ? -0.265 -3.457 -20.223 1.00 85.38 238 ALA A O 1
ATOM 1805 N N . GLY A 1 239 ? 1.466 -4.240 -19.021 1.00 81.94 239 GLY A N 1
ATOM 1806 C CA . GLY A 1 239 ? 2.202 -2.970 -18.970 1.00 81.94 239 GLY A CA 1
ATOM 1807 C C . GLY A 1 239 ? 1.666 -1.948 -17.959 1.00 81.94 239 GLY A C 1
ATOM 1808 O O . GLY A 1 239 ? 1.999 -0.758 -18.051 1.00 81.94 239 GLY A O 1
ATOM 1809 N N . HIS A 1 240 ? 0.849 -2.379 -16.996 1.00 82.12 240 HIS A N 1
ATOM 1810 C CA . HIS A 1 240 ? 0.357 -1.540 -15.902 1.00 82.12 240 HIS A CA 1
ATOM 1811 C C . HIS A 1 240 ? 0.719 -2.148 -14.547 1.00 82.12 240 HIS A C 1
ATOM 1813 O O . HIS A 1 240 ? 0.543 -3.339 -14.339 1.00 82.12 240 HIS A O 1
ATOM 1819 N N . GLY A 1 241 ? 1.232 -1.314 -13.638 1.00 83.12 241 GLY A N 1
ATOM 1820 C CA . GLY A 1 241 ? 1.484 -1.681 -12.236 1.00 83.12 241 GLY A CA 1
ATOM 1821 C C . GLY A 1 241 ? 0.521 -1.014 -11.250 1.00 83.12 241 GLY A C 1
ATOM 1822 O O . GLY A 1 241 ? 0.468 -1.407 -10.089 1.00 83.12 241 GLY A O 1
ATOM 1823 N N . GLN A 1 242 ? -0.254 -0.034 -11.725 1.00 90.06 242 GLN A N 1
ATOM 1824 C CA . GLN A 1 242 ? -1.264 0.672 -10.946 1.00 90.06 242 GLN A CA 1
ATOM 1825 C C . GLN A 1 242 ? -2.401 1.188 -11.840 1.00 90.06 242 GLN A C 1
ATOM 1827 O O . GLN A 1 242 ? -2.201 1.360 -13.049 1.00 90.06 242 GLN A O 1
ATOM 1832 N N . ALA A 1 243 ? -3.547 1.496 -11.241 1.00 91.31 243 ALA A N 1
ATOM 1833 C CA . ALA A 1 243 ? -4.666 2.191 -11.873 1.00 91.31 243 ALA A CA 1
ATOM 1834 C C . ALA A 1 243 ? -5.281 3.209 -10.906 1.00 91.31 243 ALA A C 1
ATOM 1836 O O . ALA A 1 243 ? -5.329 2.955 -9.712 1.00 91.31 243 ALA A O 1
ATOM 1837 N N . VAL A 1 244 ? -5.744 4.344 -11.429 1.00 95.25 244 VAL A N 1
ATOM 1838 C CA . VAL A 1 244 ? -6.401 5.419 -10.668 1.00 95.25 244 VAL A CA 1
ATOM 1839 C C . VAL A 1 244 ? -7.616 5.935 -11.439 1.00 95.25 244 VAL A C 1
ATOM 1841 O O . VAL A 1 244 ? -7.504 6.225 -12.636 1.00 95.25 244 VAL A O 1
ATOM 1844 N N . PHE A 1 245 ? -8.773 6.042 -10.793 1.00 93.25 245 PHE A N 1
ATOM 1845 C CA . PHE A 1 245 ? -9.983 6.596 -11.406 1.00 93.25 245 PHE A CA 1
ATOM 1846 C C . PHE A 1 245 ? -10.972 7.131 -10.364 1.00 93.25 245 PHE A C 1
ATOM 1848 O O . PHE A 1 245 ? -11.115 6.571 -9.279 1.00 93.25 245 PHE A O 1
ATOM 1855 N N . ASP A 1 246 ? -11.693 8.191 -10.728 1.00 95.56 246 ASP A N 1
ATOM 1856 C CA . ASP A 1 246 ? -12.768 8.756 -9.909 1.00 95.56 246 ASP A CA 1
ATOM 1857 C C . ASP A 1 246 ? -14.033 7.895 -10.046 1.00 95.56 246 ASP A C 1
ATOM 1859 O O . ASP A 1 246 ? -14.380 7.456 -11.148 1.00 95.56 246 ASP A O 1
ATOM 1863 N N . ILE A 1 247 ? -14.755 7.674 -8.944 1.00 90.31 247 ILE A N 1
ATOM 1864 C CA . ILE A 1 247 ? -16.009 6.891 -8.945 1.00 90.31 247 ILE A CA 1
ATOM 1865 C C . ILE A 1 247 ? -17.269 7.759 -8.893 1.00 90.31 247 ILE A C 1
ATOM 1867 O O . ILE A 1 247 ? -18.376 7.249 -9.083 1.00 90.31 247 ILE A O 1
ATOM 1871 N N . ASP A 1 248 ? -17.103 9.061 -8.663 1.00 92.56 248 ASP A N 1
ATOM 1872 C CA . ASP A 1 248 ? -18.151 10.070 -8.772 1.00 92.56 248 ASP A CA 1
ATOM 1873 C C . ASP A 1 248 ? -17.545 11.419 -9.204 1.00 92.56 248 ASP A C 1
ATOM 1875 O O . ASP A 1 248 ? -16.334 11.611 -9.256 1.00 92.56 248 ASP A O 1
ATOM 1879 N N . THR A 1 249 ? -18.409 12.363 -9.554 1.00 92.94 249 THR A N 1
ATOM 1880 C CA . THR A 1 249 ? -18.074 13.728 -9.972 1.00 92.94 249 THR A CA 1
ATOM 1881 C C . THR A 1 249 ? -18.309 14.769 -8.878 1.00 92.94 249 THR A C 1
ATOM 1883 O O . THR A 1 249 ? -17.897 15.919 -9.036 1.00 92.94 249 THR A O 1
ATOM 1886 N N . GLU A 1 250 ? -18.974 14.385 -7.788 1.00 94.69 250 GLU A N 1
ATOM 1887 C CA . GLU A 1 250 ? -19.226 15.221 -6.613 1.00 94.69 250 GLU A CA 1
ATOM 1888 C C . GLU A 1 250 ? -18.589 14.586 -5.363 1.00 94.69 250 GLU A C 1
ATOM 1890 O O . GLU A 1 250 ? -18.446 13.363 -5.310 1.00 94.69 250 GLU A O 1
ATOM 1895 N N . PRO A 1 251 ? -18.193 15.388 -4.355 1.00 95.75 251 PRO A N 1
ATOM 1896 C CA . PRO A 1 251 ? -17.726 14.852 -3.083 1.00 95.75 251 PRO A CA 1
ATOM 1897 C C . PRO A 1 251 ? -18.775 13.984 -2.384 1.00 95.75 251 PRO A C 1
ATOM 1899 O O . PRO A 1 251 ? -19.974 14.273 -2.431 1.00 95.75 251 PRO A O 1
ATOM 1902 N N . TRP A 1 252 ? -18.311 12.941 -1.698 1.00 96.62 252 TRP A N 1
ATOM 1903 C CA . TRP A 1 252 ? -19.167 12.043 -0.928 1.00 96.62 252 TRP A CA 1
ATOM 1904 C C . TRP A 1 252 ? -19.281 12.487 0.535 1.00 96.62 252 TRP A C 1
ATOM 1906 O O . TRP A 1 252 ? -18.278 12.748 1.197 1.00 96.62 252 TRP A O 1
ATOM 1916 N N . GLY A 1 253 ? -20.506 12.537 1.066 1.00 95.38 253 GLY A N 1
ATOM 1917 C CA . GLY A 1 253 ? -20.746 12.878 2.471 1.00 95.38 253 GLY A CA 1
ATOM 1918 C C . GLY A 1 253 ? -20.199 14.258 2.853 1.00 95.38 253 GLY A C 1
ATOM 1919 O O . GLY A 1 253 ? -20.491 15.254 2.187 1.00 95.38 253 GLY A O 1
ATOM 1920 N N . ALA A 1 254 ? -19.430 14.315 3.943 1.00 96.12 254 ALA A N 1
ATOM 1921 C CA . ALA A 1 254 ? -18.776 15.530 4.429 1.00 96.12 254 ALA A CA 1
ATOM 1922 C C . ALA A 1 254 ? -17.390 15.806 3.804 1.00 96.12 254 ALA A C 1
ATOM 1924 O O . ALA A 1 254 ? -16.721 16.747 4.235 1.00 96.12 254 ALA A O 1
ATOM 1925 N N . ASN A 1 255 ? -16.946 15.017 2.818 1.00 95.19 255 ASN A N 1
ATOM 1926 C CA . ASN A 1 255 ? -15.640 15.203 2.179 1.00 95.19 255 ASN A CA 1
ATOM 1927 C C . ASN A 1 255 ? -15.598 16.448 1.277 1.00 95.19 255 ASN A C 1
ATOM 1929 O O . ASN A 1 255 ? -16.615 16.901 0.750 1.00 95.19 255 ASN A O 1
ATOM 1933 N N . ASP A 1 256 ? -14.391 16.982 1.074 1.00 94.19 256 ASP A N 1
ATOM 1934 C CA . ASP A 1 256 ? -14.141 18.156 0.225 1.00 94.19 256 ASP A CA 1
ATOM 1935 C C . ASP A 1 256 ? -13.720 17.789 -1.214 1.00 94.19 256 ASP A C 1
ATOM 1937 O O . ASP A 1 256 ? -13.809 18.631 -2.115 1.00 94.19 256 ASP A O 1
ATOM 1941 N N . SER A 1 257 ? -13.269 16.550 -1.442 1.00 94.94 257 SER A N 1
ATOM 1942 C CA . SER A 1 257 ? -12.806 16.050 -2.745 1.00 94.94 257 SER A CA 1
ATOM 1943 C C . SER A 1 257 ? -13.721 14.962 -3.298 1.00 94.94 257 SER A C 1
ATOM 1945 O O . SER A 1 257 ? -14.523 14.365 -2.580 1.00 94.94 257 SER A O 1
ATOM 1947 N N . VAL A 1 258 ? -13.606 14.722 -4.605 1.00 95.06 258 VAL A N 1
ATOM 1948 C CA . VAL A 1 258 ? -14.312 13.622 -5.269 1.00 95.06 258 VAL A CA 1
ATOM 1949 C C . VAL A 1 258 ? -13.721 12.272 -4.843 1.00 95.06 258 VAL A C 1
ATOM 1951 O O . VAL A 1 258 ? -12.501 12.175 -4.685 1.00 95.06 258 VAL A O 1
ATOM 1954 N N . PRO A 1 259 ? -14.555 11.233 -4.673 1.00 95.62 259 PRO A N 1
ATOM 1955 C CA . PRO A 1 259 ? -14.081 9.913 -4.285 1.00 95.62 259 PRO A CA 1
ATOM 1956 C C . PRO A 1 259 ? -13.253 9.279 -5.410 1.00 95.62 259 PRO A C 1
ATOM 1958 O O . PRO A 1 259 ? -13.710 9.179 -6.555 1.00 95.62 259 PRO A O 1
ATOM 1961 N N . THR A 1 260 ? -12.050 8.825 -5.070 1.00 97.19 260 THR A N 1
ATOM 1962 C CA . THR A 1 260 ? -11.059 8.280 -6.009 1.00 97.19 260 THR A CA 1
ATOM 1963 C C . THR A 1 260 ? -10.656 6.876 -5.585 1.00 97.19 260 THR A C 1
ATOM 1965 O O . THR A 1 260 ? -10.548 6.589 -4.398 1.00 97.19 260 THR A O 1
ATOM 1968 N N . VAL A 1 261 ? -10.446 5.987 -6.552 1.00 97.75 261 VAL A N 1
ATOM 1969 C CA . VAL A 1 261 ? -9.920 4.642 -6.307 1.00 97.75 261 VAL A CA 1
ATOM 1970 C C . VAL A 1 261 ? -8.556 4.506 -6.954 1.00 97.75 261 VAL A C 1
ATOM 1972 O O . VAL A 1 261 ? -8.412 4.725 -8.158 1.00 97.75 261 VAL A O 1
ATOM 1975 N N . GLU A 1 262 ? -7.582 4.072 -6.163 1.00 96.81 262 GLU A N 1
ATOM 1976 C CA . GLU A 1 262 ? -6.244 3.699 -6.595 1.00 96.81 262 GLU A CA 1
ATOM 1977 C C . GLU A 1 262 ? -6.019 2.200 -6.353 1.00 96.81 262 GLU A C 1
ATOM 1979 O O . GLU A 1 262 ? -6.342 1.660 -5.300 1.00 96.81 262 GLU A O 1
ATOM 1984 N N . ILE A 1 263 ? -5.485 1.492 -7.345 1.00 96.12 263 ILE A N 1
ATOM 1985 C CA . ILE A 1 263 ? -5.198 0.056 -7.278 1.00 96.12 263 ILE A CA 1
ATOM 1986 C C . ILE A 1 263 ? -3.720 -0.147 -7.572 1.00 96.12 263 ILE A C 1
ATOM 1988 O O . ILE A 1 263 ? -3.248 0.260 -8.634 1.00 96.12 263 ILE A O 1
ATOM 1992 N N . TYR A 1 264 ? -3.014 -0.827 -6.675 1.00 93.31 264 TYR A N 1
ATOM 1993 C CA . TYR A 1 264 ? -1.577 -1.071 -6.739 1.00 93.31 264 TYR A CA 1
ATOM 1994 C C . TYR A 1 264 ? -1.270 -2.566 -6.681 1.00 93.31 264 TYR A C 1
ATOM 1996 O O . TYR A 1 264 ? -1.593 -3.230 -5.701 1.00 93.31 264 TYR A O 1
ATOM 2004 N N . ALA A 1 265 ? -0.587 -3.088 -7.701 1.00 90.69 265 ALA A N 1
ATOM 2005 C CA . ALA A 1 265 ? -0.062 -4.463 -7.729 1.00 90.69 265 ALA A CA 1
ATOM 2006 C C . ALA A 1 265 ? 1.460 -4.489 -7.973 1.00 90.69 265 ALA A C 1
ATOM 2008 O O . ALA A 1 265 ? 2.022 -5.469 -8.451 1.00 90.69 265 ALA A O 1
ATOM 2009 N N . ASN A 1 266 ? 2.130 -3.365 -7.721 1.00 84.50 266 ASN A N 1
ATOM 2010 C CA . ASN A 1 266 ? 3.566 -3.176 -7.890 1.00 84.50 266 ASN A CA 1
ATOM 2011 C C . ASN A 1 266 ? 4.211 -2.750 -6.563 1.00 84.50 266 ASN A C 1
ATOM 2013 O O . ASN A 1 266 ? 3.581 -2.772 -5.506 1.00 84.50 266 ASN A O 1
ATOM 2017 N N . LYS A 1 267 ? 5.486 -2.347 -6.613 1.00 87.56 267 LYS A N 1
ATOM 2018 C CA . LYS A 1 267 ? 6.171 -1.782 -5.450 1.00 87.56 267 LYS A CA 1
ATOM 2019 C C . LYS A 1 267 ? 5.467 -0.505 -4.972 1.00 87.56 267 LYS A C 1
ATOM 2021 O O . LYS A 1 267 ? 5.421 0.479 -5.712 1.00 87.56 267 LYS A O 1
ATOM 2026 N N . HIS A 1 268 ? 4.998 -0.502 -3.729 1.00 92.38 268 HIS A N 1
ATOM 2027 C CA . HIS A 1 268 ? 4.230 0.600 -3.159 1.00 92.38 268 HIS A CA 1
ATOM 2028 C C . HIS A 1 268 ? 4.415 0.701 -1.637 1.00 92.38 268 HIS A C 1
ATOM 2030 O O . HIS A 1 268 ? 4.771 -0.273 -0.974 1.00 92.38 268 HIS A O 1
ATOM 2036 N N . VAL A 1 269 ? 4.193 1.895 -1.083 1.00 92.38 269 VAL A N 1
ATOM 2037 C CA . VAL A 1 269 ? 4.128 2.113 0.368 1.00 92.38 269 VAL A CA 1
ATOM 2038 C C . VAL A 1 269 ? 2.663 2.064 0.767 1.00 92.38 269 VAL A C 1
ATOM 2040 O O . VAL A 1 269 ? 1.928 3.011 0.512 1.00 92.38 269 VAL A O 1
ATOM 2043 N N . CYS A 1 270 ? 2.240 0.982 1.405 1.00 93.00 270 CYS A N 1
ATOM 2044 C CA . CYS A 1 270 ? 0.859 0.809 1.826 1.00 93.00 270 CYS A CA 1
ATOM 2045 C C . CYS A 1 270 ? 0.718 1.266 3.283 1.00 93.00 270 CYS A C 1
ATOM 2047 O O . CYS A 1 270 ? 1.352 0.720 4.191 1.00 93.00 270 CYS A O 1
ATOM 2049 N N . VAL A 1 271 ? -0.088 2.300 3.529 1.00 91.31 271 VAL A N 1
ATOM 2050 C CA . VAL A 1 271 ? -0.334 2.787 4.892 1.00 91.31 271 VAL A CA 1
ATOM 2051 C C . VAL A 1 271 ? -1.388 1.906 5.558 1.00 91.31 271 VAL A C 1
ATOM 2053 O O . VAL A 1 271 ? -2.565 2.234 5.546 1.00 91.31 271 VAL A O 1
ATOM 2056 N N . THR A 1 272 ? -0.967 0.799 6.167 1.00 91.50 272 THR A N 1
ATOM 2057 C CA . THR A 1 272 ? -1.858 -0.061 6.961 1.00 91.50 272 THR A CA 1
ATOM 2058 C C . THR A 1 272 ? -2.112 0.575 8.317 1.00 91.50 272 THR A C 1
ATOM 2060 O O . THR A 1 272 ? -1.188 0.740 9.119 1.00 91.50 272 THR A O 1
ATOM 2063 N N . THR A 1 273 ? -3.352 0.951 8.594 1.00 92.62 273 THR A N 1
ATOM 2064 C CA . THR A 1 273 ? -3.700 1.607 9.857 1.00 92.62 273 THR A CA 1
ATOM 2065 C C . THR A 1 273 ? -3.988 0.597 10.947 1.00 92.62 273 THR A C 1
ATOM 2067 O O . THR A 1 273 ? -3.677 0.879 12.101 1.00 92.62 273 THR A O 1
ATOM 2070 N N . GLY A 1 274 ? -4.518 -0.575 10.592 1.00 94.19 274 GLY A N 1
ATOM 2071 C CA . GLY A 1 274 ? -5.029 -1.531 11.569 1.00 94.19 274 GLY A CA 1
ATOM 2072 C C . GLY A 1 274 ? -6.352 -1.104 12.199 1.00 94.19 274 GLY A C 1
ATOM 2073 O O . GLY A 1 274 ? -6.780 -1.738 13.155 1.00 94.19 274 GLY A O 1
ATOM 2074 N N . GLU A 1 275 ? -6.994 -0.050 11.681 1.00 97.31 275 GLU A N 1
ATOM 2075 C CA . GLU A 1 275 ? -8.377 0.330 11.996 1.00 97.31 275 GLU A CA 1
ATOM 2076 C C . GLU A 1 275 ? -9.325 -0.581 11.200 1.00 97.31 275 GLU A C 1
ATOM 2078 O O . GLU A 1 275 ? -10.001 -0.147 10.264 1.00 97.31 275 GLU A O 1
ATOM 2083 N N . HIS A 1 276 ? -9.291 -1.874 11.523 1.00 98.12 276 HIS A N 1
ATOM 2084 C CA . HIS A 1 276 ? -9.959 -2.950 10.797 1.00 98.12 276 HIS A CA 1
ATOM 2085 C C . HIS A 1 276 ? -11.464 -2.719 10.719 1.00 98.12 276 HIS A C 1
ATOM 2087 O O . HIS A 1 276 ? -12.106 -2.397 11.715 1.00 98.12 276 HIS A O 1
ATOM 2093 N N . VAL A 1 277 ? -12.043 -2.940 9.542 1.00 98.12 277 VAL A N 1
ATOM 2094 C CA . VAL A 1 277 ? -13.486 -2.852 9.313 1.00 98.12 277 VAL A CA 1
ATOM 2095 C C . VAL A 1 277 ? -14.150 -4.178 9.718 1.00 98.12 277 VAL A C 1
ATOM 2097 O O . VAL A 1 277 ? -13.978 -5.184 9.014 1.00 98.12 277 VAL A O 1
ATOM 2100 N N . PRO A 1 278 ? -14.967 -4.219 10.791 1.00 97.00 278 PRO A N 1
ATOM 2101 C CA . PRO A 1 278 ? -15.640 -5.441 11.208 1.00 97.00 278 PRO A CA 1
ATOM 2102 C C . PRO A 1 278 ? -16.527 -6.012 10.101 1.00 97.00 278 PRO A C 1
ATOM 2104 O O . PRO A 1 278 ? -17.253 -5.289 9.418 1.00 97.00 278 PRO A O 1
ATOM 2107 N N . GLY A 1 279 ? -16.483 -7.334 9.944 1.00 93.50 279 GLY A N 1
ATOM 2108 C CA . GLY A 1 279 ? -17.205 -8.053 8.891 1.00 93.50 279 GLY A CA 1
ATOM 2109 C C . GLY A 1 279 ? -16.413 -8.262 7.597 1.00 93.50 279 GLY A C 1
ATOM 2110 O O . 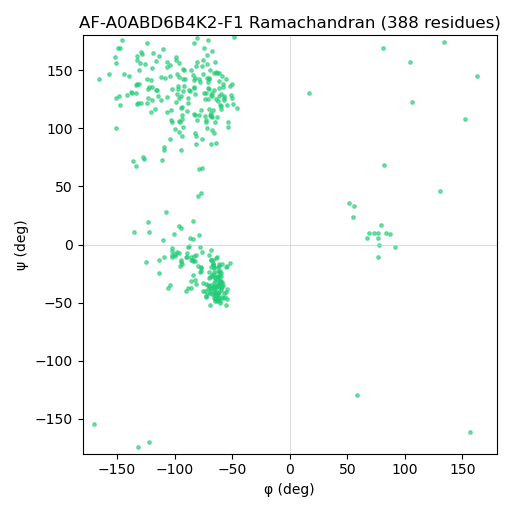GLY A 1 279 ? -16.927 -8.919 6.699 1.00 93.50 279 GLY A O 1
ATOM 2111 N N . THR A 1 280 ? -15.175 -7.763 7.490 1.00 92.94 280 THR A N 1
ATOM 2112 C CA . THR A 1 280 ? -14.328 -7.965 6.295 1.00 92.94 280 THR A CA 1
ATOM 2113 C C . THR A 1 280 ? -13.386 -9.175 6.403 1.00 92.94 280 THR A C 1
ATOM 2115 O O . THR A 1 280 ? -13.005 -9.752 5.386 1.00 92.94 280 THR A O 1
ATOM 2118 N N . GLY A 1 281 ? -13.167 -9.690 7.619 1.00 92.81 281 GLY A N 1
ATOM 2119 C CA . GLY A 1 281 ? -12.279 -10.826 7.889 1.00 92.81 281 GLY A CA 1
ATOM 2120 C C . GLY A 1 281 ? -10.809 -10.400 7.965 1.00 92.81 281 GLY A C 1
ATOM 2121 O O . GLY A 1 281 ? -10.462 -9.275 7.631 1.00 92.81 281 GLY A O 1
ATOM 2122 N N . LEU A 1 282 ? -9.932 -11.297 8.426 1.00 96.38 282 LEU A N 1
ATOM 2123 C CA . LEU A 1 282 ? -8.495 -11.001 8.584 1.00 96.38 282 LEU A CA 1
ATOM 2124 C C . LEU A 1 282 ? -7.625 -11.542 7.444 1.00 96.38 282 LEU A C 1
ATOM 2126 O O . LEU A 1 282 ? -6.431 -11.247 7.380 1.00 96.38 282 LEU A O 1
ATOM 2130 N N . ASP A 1 283 ? -8.214 -12.341 6.560 1.00 96.12 283 ASP A N 1
ATOM 2131 C CA . ASP A 1 283 ? -7.502 -12.949 5.449 1.00 96.12 283 ASP A CA 1
ATOM 2132 C C . ASP A 1 283 ? -7.381 -11.977 4.275 1.00 96.12 283 ASP A C 1
ATOM 2134 O O . ASP A 1 283 ? -8.295 -11.214 3.957 1.00 96.12 283 ASP A O 1
ATOM 2138 N N . VAL A 1 284 ? -6.232 -12.044 3.606 1.00 96.50 284 VAL A N 1
ATOM 2139 C CA . VAL A 1 284 ? -5.997 -11.366 2.332 1.00 96.50 284 VAL A CA 1
ATOM 2140 C C . VAL A 1 284 ? -6.311 -12.360 1.228 1.00 96.50 284 VAL A C 1
ATOM 2142 O O . VAL A 1 284 ? -5.554 -13.317 1.038 1.00 96.50 284 VAL A O 1
ATOM 2145 N N . VAL A 1 285 ? -7.421 -12.156 0.524 1.00 95.88 285 VAL A N 1
ATOM 2146 C CA . VAL A 1 285 ? -7.902 -13.093 -0.500 1.00 95.88 285 VAL A CA 1
ATOM 2147 C C . VAL A 1 285 ? -7.464 -12.681 -1.902 1.00 95.88 285 VAL A C 1
ATOM 2149 O O . VAL A 1 285 ? -7.195 -11.512 -2.173 1.00 95.88 285 VAL A O 1
ATOM 2152 N N . GLU A 1 286 ? -7.400 -13.649 -2.810 1.00 96.56 286 GLU A N 1
ATOM 2153 C CA . GLU A 1 286 ? -7.209 -13.376 -4.235 1.00 96.56 286 GLU A CA 1
ATOM 2154 C C . GLU A 1 286 ? -8.432 -12.641 -4.800 1.00 96.56 286 GLU A C 1
ATOM 2156 O O . GLU A 1 286 ? -9.569 -13.038 -4.533 1.00 96.56 286 GLU A O 1
ATOM 2161 N N . TRP A 1 287 ? -8.210 -11.566 -5.562 1.00 96.62 287 TRP A N 1
ATOM 2162 C CA . TRP A 1 287 ? -9.311 -10.849 -6.205 1.00 96.62 287 TRP A CA 1
ATOM 2163 C C . TRP A 1 287 ? -9.870 -11.597 -7.423 1.00 96.62 287 TRP A C 1
ATOM 2165 O O . TRP A 1 287 ? -9.187 -12.392 -8.070 1.00 96.62 287 TRP A O 1
ATOM 2175 N N . ASP A 1 288 ? -11.108 -11.293 -7.811 1.00 95.50 288 ASP A N 1
ATOM 2176 C CA . ASP A 1 288 ? 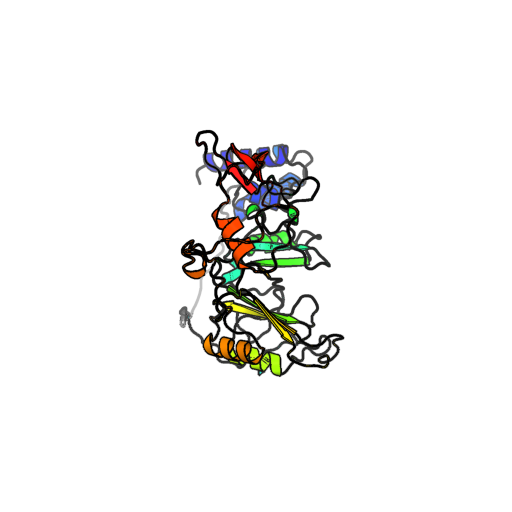-11.636 -11.716 -9.110 1.00 95.50 288 ASP A CA 1
ATOM 2177 C C . ASP A 1 288 ? -10.970 -10.905 -10.240 1.00 95.50 288 ASP A C 1
ATOM 2179 O O . ASP A 1 288 ? -11.320 -9.755 -10.521 1.00 95.50 288 ASP A O 1
ATOM 2183 N N . ALA A 1 289 ? -9.984 -11.517 -10.900 1.00 94.38 289 ALA A N 1
ATOM 2184 C CA . ALA A 1 289 ? -9.214 -10.889 -11.971 1.00 94.38 289 ALA A CA 1
ATOM 2185 C C . ALA A 1 289 ? -10.054 -10.554 -13.222 1.00 94.38 289 ALA A C 1
ATOM 2187 O O . ALA A 1 289 ? -9.769 -9.564 -13.902 1.00 94.38 289 ALA A O 1
ATOM 2188 N N . ASP A 1 290 ? -11.096 -11.333 -13.532 1.00 92.69 290 ASP A N 1
ATOM 2189 C CA . ASP A 1 290 ? -11.977 -11.068 -14.678 1.00 92.69 290 ASP A CA 1
ATOM 2190 C C . ASP A 1 290 ? -12.897 -9.871 -14.383 1.00 92.69 290 ASP A C 1
ATOM 2192 O O . ASP A 1 290 ? -13.121 -9.005 -15.246 1.00 92.69 290 ASP A O 1
ATOM 2196 N N . ALA A 1 291 ? -13.395 -9.782 -13.147 1.00 91.69 291 ALA A N 1
ATOM 2197 C CA . ALA A 1 291 ? -14.161 -8.636 -12.676 1.00 91.69 291 ALA A CA 1
ATOM 2198 C C . ALA A 1 291 ? -13.294 -7.371 -12.631 1.00 91.69 291 ALA A C 1
ATOM 2200 O O . ALA A 1 291 ? -13.683 -6.339 -13.186 1.00 91.69 291 ALA A O 1
ATOM 2201 N N . LEU A 1 292 ? -12.083 -7.463 -12.073 1.00 94.12 292 LEU A N 1
ATOM 2202 C CA . LEU A 1 292 ? -11.129 -6.358 -12.040 1.00 94.12 292 LEU A CA 1
ATOM 2203 C C . LEU A 1 292 ? -10.795 -5.866 -13.450 1.00 94.12 292 LEU A C 1
ATOM 2205 O O . LEU A 1 292 ? -10.850 -4.665 -13.709 1.00 94.12 292 LEU A O 1
ATOM 2209 N N . ARG A 1 293 ? -10.519 -6.771 -14.397 1.00 93.56 293 ARG A N 1
ATOM 2210 C CA . ARG A 1 293 ? -10.288 -6.394 -15.799 1.00 93.56 293 ARG A CA 1
ATOM 2211 C C . ARG A 1 293 ? -11.464 -5.606 -16.370 1.00 93.56 293 ARG A C 1
ATOM 2213 O O . ARG A 1 293 ? -11.256 -4.575 -17.006 1.00 93.56 293 ARG A O 1
ATOM 2220 N N . SER A 1 294 ? -12.689 -6.061 -16.114 1.00 91.06 294 SER A N 1
ATOM 2221 C CA . SER A 1 294 ? -13.907 -5.400 -16.594 1.00 91.06 294 SER A CA 1
ATOM 2222 C C . SER A 1 294 ? -14.062 -3.986 -16.021 1.00 91.06 294 SER A C 1
ATOM 2224 O O . SER A 1 294 ? -14.410 -3.058 -16.754 1.00 91.06 294 SER A O 1
ATOM 2226 N N . VAL A 1 295 ? -13.764 -3.802 -14.731 1.00 90.44 295 VAL A N 1
ATOM 2227 C CA . VAL A 1 295 ? -13.749 -2.485 -14.073 1.00 90.44 295 VAL A CA 1
ATOM 2228 C C . VAL A 1 295 ? -12.692 -1.578 -14.700 1.00 90.44 295 VAL A C 1
ATOM 2230 O O . VAL A 1 295 ? -12.980 -0.426 -15.025 1.00 90.44 295 VAL A O 1
ATOM 2233 N N . LEU A 1 296 ? -11.475 -2.082 -14.892 1.00 91.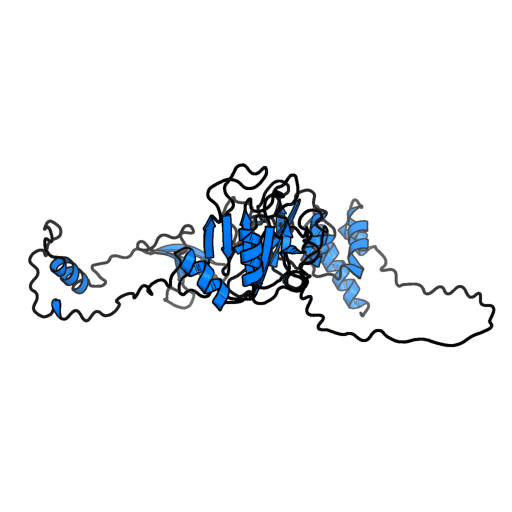50 296 LEU A N 1
ATOM 2234 C CA . LEU A 1 296 ? -10.367 -1.308 -15.444 1.00 91.50 296 LEU A CA 1
ATOM 2235 C C . LEU A 1 296 ? -10.660 -0.855 -16.884 1.00 91.50 296 LEU A C 1
ATOM 2237 O O . LEU A 1 296 ? -10.511 0.327 -17.199 1.00 91.50 296 LEU A O 1
ATOM 2241 N N . GLU A 1 297 ? -11.163 -1.751 -17.736 1.00 90.94 297 GLU A N 1
ATOM 2242 C CA . GLU A 1 297 ? -11.562 -1.428 -19.113 1.00 90.94 297 GLU A CA 1
ATOM 2243 C C . GLU A 1 297 ? -12.684 -0.380 -19.158 1.00 90.94 297 GLU A C 1
ATOM 2245 O O . GLU A 1 297 ? -12.624 0.556 -19.964 1.00 90.94 297 GLU A O 1
ATOM 2250 N N . ALA A 1 298 ? -13.672 -0.470 -18.260 1.00 85.94 298 ALA A N 1
ATOM 2251 C CA . ALA A 1 298 ? -14.739 0.526 -18.143 1.00 85.94 298 ALA A CA 1
ATOM 2252 C C . ALA A 1 298 ? -14.216 1.922 -17.754 1.00 85.94 298 ALA A C 1
ATOM 2254 O O . ALA A 1 298 ? -14.798 2.928 -18.162 1.00 85.94 298 ALA A O 1
ATOM 2255 N N . ASN A 1 299 ? -13.092 1.977 -17.035 1.00 89.44 299 ASN A N 1
ATOM 2256 C CA . ASN A 1 299 ? -12.405 3.205 -16.632 1.00 89.44 299 ASN A CA 1
ATOM 2257 C C . ASN A 1 299 ? -11.282 3.624 -17.601 1.00 89.44 299 ASN A C 1
ATOM 2259 O O . ASN A 1 299 ? -10.478 4.500 -17.292 1.00 89.44 299 ASN A O 1
ATOM 2263 N N . GLY A 1 300 ? -11.232 3.035 -18.802 1.00 91.12 300 GLY A N 1
ATOM 2264 C CA . GLY A 1 300 ? -10.323 3.448 -19.875 1.00 91.12 300 GLY A CA 1
ATOM 2265 C C . GLY A 1 300 ? -8.934 2.810 -19.832 1.00 91.12 300 GLY A C 1
ATOM 2266 O O . GLY A 1 300 ? -8.067 3.192 -20.622 1.00 91.12 300 GLY A O 1
ATOM 2267 N N . TYR A 1 301 ? -8.715 1.824 -18.964 1.00 90.06 301 TYR A N 1
ATOM 2268 C CA . TYR A 1 301 ? -7.470 1.069 -18.915 1.00 90.06 301 TYR A CA 1
ATOM 2269 C C . TYR A 1 301 ? -7.530 -0.125 -19.869 1.00 90.06 301 TYR A C 1
ATOM 2271 O O . TYR A 1 301 ? -8.389 -0.992 -19.768 1.00 90.06 301 TYR A O 1
ATOM 2279 N N . THR A 1 302 ? -6.593 -0.180 -20.810 1.00 89.75 302 THR A N 1
ATOM 2280 C CA . THR A 1 302 ? -6.425 -1.298 -21.750 1.00 89.75 302 THR A CA 1
ATOM 2281 C C . THR A 1 302 ? -4.960 -1.705 -21.796 1.00 89.75 302 THR A C 1
ATOM 2283 O O . THR A 1 302 ? -4.095 -0.941 -21.357 1.00 89.75 302 THR A O 1
ATOM 2286 N N . ASP A 1 303 ? -4.676 -2.903 -22.306 1.00 88.06 303 ASP A N 1
ATOM 2287 C CA . ASP A 1 303 ? -3.309 -3.401 -22.471 1.00 88.06 303 ASP A CA 1
ATOM 2288 C C . ASP A 1 303 ? -2.442 -2.360 -23.201 1.00 88.06 303 ASP A C 1
ATOM 2290 O O . ASP A 1 303 ? -2.799 -1.885 -24.284 1.00 88.06 303 ASP A O 1
ATOM 2294 N N . LYS A 1 304 ? -1.295 -1.986 -22.616 1.00 77.50 304 LYS A N 1
ATOM 2295 C CA . LYS A 1 304 ? -0.335 -1.143 -23.336 1.00 77.50 304 LYS A CA 1
ATOM 2296 C C . LYS A 1 304 ? 0.293 -1.972 -24.440 1.00 77.50 304 LYS A C 1
ATOM 2298 O O . LYS A 1 304 ? 0.746 -3.092 -24.197 1.00 77.50 304 LYS A O 1
ATOM 2303 N N . GLU A 1 305 ? 0.378 -1.397 -25.637 1.00 72.62 305 GLU A N 1
ATOM 2304 C CA . GLU A 1 305 ? 1.195 -2.005 -26.677 1.00 72.62 305 GLU A CA 1
ATOM 2305 C C . GLU A 1 305 ? 2.627 -2.142 -26.146 1.00 72.62 305 GLU A C 1
ATOM 2307 O O . GLU A 1 305 ? 3.188 -1.166 -25.628 1.00 72.62 305 GLU A O 1
ATOM 2312 N N . PRO A 1 306 ? 3.223 -3.343 -26.224 1.00 59.12 306 PRO A N 1
ATOM 2313 C CA . PRO A 1 306 ? 4.606 -3.512 -25.835 1.00 59.12 306 PRO A CA 1
ATOM 2314 C C . PRO A 1 306 ? 5.441 -2.553 -26.678 1.00 59.12 306 PRO A C 1
ATOM 2316 O O . PRO A 1 306 ? 5.357 -2.561 -27.907 1.00 59.12 306 PRO A O 1
ATOM 2319 N N . ILE A 1 307 ? 6.242 -1.715 -26.018 1.00 56.03 307 ILE A N 1
ATOM 2320 C CA . ILE A 1 307 ? 7.211 -0.869 -26.709 1.00 56.03 307 ILE A CA 1
ATOM 2321 C C . ILE A 1 307 ? 8.230 -1.821 -27.332 1.00 56.03 307 ILE A C 1
ATOM 2323 O O . ILE A 1 307 ? 9.159 -2.289 -26.675 1.00 56.03 307 ILE A O 1
ATOM 2327 N N . THR A 1 308 ? 8.036 -2.156 -28.603 1.00 47.84 308 THR A N 1
ATOM 2328 C CA . THR A 1 308 ? 9.024 -2.904 -29.364 1.00 47.84 308 THR A CA 1
ATOM 2329 C C . THR A 1 308 ? 10.165 -1.944 -29.655 1.00 47.84 308 THR A C 1
ATOM 2331 O O . THR A 1 308 ? 10.037 -1.041 -30.484 1.00 47.84 308 THR A O 1
ATOM 2334 N N . HIS A 1 309 ? 11.287 -2.108 -28.960 1.00 47.22 309 HIS A N 1
ATOM 2335 C CA . HIS A 1 309 ? 12.535 -1.545 -29.447 1.00 47.22 309 HIS A CA 1
ATOM 2336 C C . HIS A 1 309 ? 12.868 -2.270 -30.745 1.00 47.22 309 HIS A C 1
ATOM 2338 O O . HIS A 1 309 ? 13.257 -3.438 -30.729 1.00 47.22 309 HIS A O 1
ATOM 2344 N N . ASP A 1 310 ? 12.662 -1.578 -31.862 1.00 48.69 310 ASP A N 1
ATOM 2345 C CA . ASP A 1 310 ? 13.129 -2.009 -33.169 1.00 48.69 310 ASP A CA 1
ATOM 2346 C C . ASP A 1 310 ? 14.664 -2.028 -33.142 1.00 48.69 310 ASP A C 1
ATOM 2348 O O . ASP A 1 310 ? 15.343 -1.026 -33.376 1.00 48.69 310 ASP A O 1
ATOM 2352 N N . THR A 1 311 ? 15.209 -3.159 -32.701 1.00 52.34 311 THR A N 1
ATOM 2353 C CA . THR A 1 311 ? 16.635 -3.471 -32.814 1.00 52.34 311 THR A CA 1
ATOM 2354 C C . THR A 1 311 ? 16.939 -4.143 -34.152 1.00 52.34 311 THR A C 1
ATOM 2356 O O . THR A 1 311 ? 18.115 -4.403 -34.430 1.00 52.34 311 THR A O 1
ATOM 2359 N N . ASP A 1 312 ? 15.922 -4.373 -34.999 1.00 56.28 312 ASP A N 1
ATOM 2360 C CA . ASP A 1 312 ? 16.128 -4.824 -36.365 1.00 56.28 312 ASP A CA 1
ATOM 2361 C C . ASP A 1 312 ? 16.772 -3.677 -37.153 1.00 56.28 312 ASP A C 1
ATOM 2363 O O . ASP A 1 312 ? 16.227 -2.599 -37.385 1.00 56.28 312 ASP A O 1
ATOM 2367 N N . ARG A 1 313 ? 18.024 -3.910 -37.547 1.00 57.00 313 ARG A N 1
ATOM 2368 C CA . ARG A 1 313 ? 18.758 -3.018 -38.454 1.00 57.00 313 ARG A CA 1
ATOM 2369 C C . ARG A 1 313 ? 18.330 -3.220 -39.909 1.00 57.00 313 ARG A C 1
ATOM 2371 O O . ARG A 1 313 ? 18.847 -2.532 -40.779 1.00 57.00 313 ARG A O 1
ATOM 2378 N N . ASP A 1 314 ? 17.431 -4.165 -40.174 1.00 65.56 314 ASP A N 1
ATOM 2379 C CA . ASP A 1 314 ? 16.987 -4.506 -41.519 1.00 65.56 314 ASP A CA 1
ATOM 2380 C C . ASP A 1 314 ? 15.910 -3.515 -41.977 1.00 65.56 314 ASP A C 1
ATOM 2382 O O . ASP A 1 314 ? 14.719 -3.685 -41.719 1.00 65.56 314 ASP A O 1
ATOM 2386 N N . ARG A 1 315 ? 16.349 -2.461 -42.674 1.00 72.12 315 ARG A N 1
ATOM 2387 C CA . ARG A 1 315 ? 15.495 -1.425 -43.271 1.00 72.12 315 ARG A CA 1
ATOM 2388 C C . ARG A 1 315 ? 15.493 -1.551 -44.798 1.00 72.12 315 ARG A C 1
ATOM 2390 O O . ARG A 1 315 ? 16.256 -0.852 -45.468 1.00 72.12 315 ARG A O 1
ATOM 2397 N N . PRO A 1 316 ? 14.654 -2.422 -45.390 1.00 76.12 316 PRO A N 1
ATOM 2398 C CA . PRO A 1 316 ? 14.607 -2.614 -46.843 1.00 76.12 316 PRO A CA 1
ATOM 2399 C C . PRO A 1 316 ? 14.254 -1.326 -47.604 1.00 76.12 316 PRO A C 1
ATOM 2401 O O . PRO A 1 316 ? 14.629 -1.157 -48.758 1.00 76.12 316 PRO A O 1
ATOM 2404 N N . GLU A 1 317 ? 13.569 -0.376 -46.968 1.00 71.56 317 GLU A N 1
ATOM 2405 C CA . GLU A 1 317 ? 13.286 0.950 -47.519 1.00 71.56 317 GLU A CA 1
ATOM 2406 C C . GLU A 1 317 ? 14.519 1.859 -47.673 1.00 71.56 317 GLU A C 1
ATOM 2408 O O . GLU A 1 317 ? 14.426 2.890 -48.348 1.00 71.56 317 GLU A O 1
ATOM 2413 N N . LEU A 1 318 ? 15.651 1.494 -47.060 1.00 75.50 318 LEU A N 1
ATOM 2414 C CA . LEU A 1 318 ? 16.948 2.151 -47.229 1.00 75.50 318 LEU A CA 1
ATOM 2415 C C . LEU A 1 318 ? 17.871 1.405 -48.200 1.00 75.50 318 LEU A C 1
ATOM 2417 O O . LEU A 1 318 ? 18.894 1.962 -48.606 1.00 75.50 318 LEU A O 1
ATOM 2421 N N . GLU A 1 319 ? 17.522 0.184 -48.621 1.00 75.25 319 GLU A N 1
ATOM 2422 C CA . GLU A 1 319 ? 18.270 -0.517 -49.664 1.00 75.25 319 GLU A CA 1
ATOM 2423 C C . GLU A 1 319 ? 18.237 0.319 -50.954 1.00 75.25 319 GLU A C 1
ATOM 2425 O O . GLU A 1 319 ? 17.181 0.620 -51.503 1.00 75.25 319 GLU A O 1
ATOM 2430 N N . GLU A 1 320 ? 19.420 0.732 -51.419 1.00 78.25 320 GLU A N 1
ATOM 2431 C CA . GLU A 1 320 ? 19.618 1.622 -52.577 1.00 78.25 320 GLU A CA 1
ATOM 2432 C C . GLU A 1 320 ? 19.155 3.084 -52.393 1.00 78.25 320 GLU A C 1
ATOM 2434 O O . GLU A 1 320 ? 19.175 3.858 -53.355 1.00 78.25 320 GLU A O 1
ATOM 2439 N N . TYR A 1 321 ? 18.796 3.508 -51.176 1.00 86.31 321 TYR A N 1
ATOM 2440 C CA . TYR A 1 321 ? 18.486 4.910 -50.892 1.00 86.31 321 TYR A CA 1
ATOM 2441 C C . TYR A 1 321 ? 19.762 5.770 -50.853 1.00 86.31 321 TYR A C 1
ATOM 2443 O O . TYR A 1 321 ? 20.692 5.497 -50.090 1.00 86.31 321 TYR A O 1
ATOM 2451 N N . ASP A 1 322 ? 19.794 6.837 -51.658 1.00 86.62 322 ASP A N 1
ATOM 2452 C CA . ASP A 1 322 ? 20.871 7.832 -51.655 1.00 86.62 322 ASP A CA 1
ATOM 2453 C C . ASP A 1 322 ? 20.393 9.101 -50.924 1.00 86.62 322 ASP A C 1
ATOM 2455 O O . ASP A 1 322 ? 19.528 9.809 -51.452 1.00 86.62 322 ASP A O 1
ATOM 2459 N N . PRO A 1 323 ? 20.881 9.369 -49.697 1.00 87.38 323 PRO A N 1
ATOM 2460 C CA . PRO A 1 323 ? 20.408 10.483 -48.891 1.00 87.38 323 PRO A CA 1
ATOM 2461 C C . PRO A 1 323 ? 20.840 11.826 -49.468 1.00 87.38 323 PRO A C 1
ATOM 2463 O O . PRO A 1 323 ? 21.956 11.978 -49.968 1.00 87.38 323 PRO A O 1
ATOM 2466 N N . VAL A 1 324 ? 19.954 12.813 -49.355 1.00 88.50 324 VAL A N 1
ATOM 2467 C CA . VAL A 1 324 ? 20.192 14.165 -49.880 1.00 88.50 324 VAL A CA 1
ATOM 2468 C C . VAL A 1 324 ? 20.862 15.051 -48.835 1.00 88.50 324 VAL A C 1
ATOM 2470 O O . VAL A 1 324 ? 21.756 15.812 -49.192 1.00 88.50 324 VAL A O 1
ATOM 2473 N N . ALA A 1 325 ? 20.457 14.938 -47.566 1.00 87.31 325 ALA A N 1
ATOM 2474 C CA . ALA A 1 325 ? 21.112 15.606 -46.444 1.00 87.31 325 ALA A CA 1
ATOM 2475 C C . ALA A 1 325 ? 22.160 14.677 -45.809 1.00 87.31 325 ALA A C 1
ATOM 2477 O O . ALA A 1 325 ? 21.814 13.664 -45.198 1.00 87.31 325 ALA A O 1
ATOM 2478 N N . VAL A 1 326 ? 23.441 15.013 -45.960 1.00 82.94 326 VAL A N 1
ATOM 2479 C CA . VAL A 1 326 ? 24.580 14.213 -45.470 1.00 82.94 326 VAL A CA 1
ATOM 2480 C C . VAL A 1 326 ? 25.530 14.991 -44.561 1.00 82.94 326 VAL A C 1
ATOM 2482 O O . VAL A 1 326 ? 26.315 14.364 -43.849 1.00 82.94 326 VAL A O 1
ATOM 2485 N N . ASP A 1 327 ? 25.440 16.322 -44.546 1.00 81.19 327 ASP A N 1
ATOM 2486 C CA . ASP A 1 327 ? 26.267 17.196 -43.712 1.00 81.19 327 ASP A CA 1
ATOM 2487 C C . ASP A 1 327 ? 25.484 17.811 -42.535 1.00 81.19 327 ASP A C 1
ATOM 2489 O O . ASP A 1 327 ? 24.260 17.947 -42.557 1.00 81.19 327 ASP A O 1
ATOM 2493 N N . ALA A 1 328 ? 26.203 18.215 -41.482 1.00 78.88 328 ALA A N 1
ATOM 2494 C CA . ALA A 1 328 ? 25.615 18.701 -40.227 1.00 78.88 328 ALA A CA 1
ATOM 2495 C C . ALA A 1 328 ? 24.842 20.027 -40.369 1.00 78.88 328 ALA A C 1
ATOM 2497 O O . ALA A 1 328 ? 23.987 20.349 -39.542 1.00 78.88 328 ALA A O 1
ATOM 2498 N N . GLU A 1 329 ? 25.161 20.819 -41.391 1.00 84.50 329 GLU A N 1
ATOM 2499 C CA . GLU A 1 329 ? 24.511 22.094 -41.690 1.00 84.50 329 GLU A CA 1
ATOM 2500 C C . GLU A 1 329 ? 23.295 21.951 -42.621 1.00 84.50 329 GLU A C 1
ATOM 2502 O O . GLU A 1 329 ? 22.570 22.928 -42.843 1.00 84.50 329 GLU A O 1
ATOM 2507 N N . GLU A 1 330 ? 23.063 20.757 -43.167 1.00 88.06 330 GLU A N 1
ATOM 2508 C CA . GLU A 1 330 ? 21.956 20.470 -44.073 1.00 88.06 330 GLU A CA 1
ATOM 2509 C C . GLU A 1 330 ? 20.684 20.102 -43.299 1.00 88.06 330 GLU A C 1
ATOM 2511 O O . GLU A 1 330 ? 20.715 19.574 -42.188 1.00 88.06 330 GLU A O 1
ATOM 2516 N N . LYS A 1 331 ? 19.523 20.415 -43.882 1.00 85.06 331 LYS A N 1
ATOM 2517 C CA . LYS A 1 331 ? 18.227 20.040 -43.311 1.00 85.06 331 LYS A CA 1
ATOM 2518 C C . LYS A 1 331 ? 17.715 18.786 -44.003 1.00 85.06 331 LYS A C 1
ATOM 2520 O O . LYS A 1 331 ? 17.527 18.800 -45.213 1.00 85.06 331 LYS A O 1
ATOM 2525 N N . ALA A 1 332 ? 17.458 17.743 -43.220 1.00 88.25 332 ALA A N 1
ATOM 2526 C CA . ALA A 1 332 ? 16.755 16.559 -43.688 1.00 88.25 332 ALA A CA 1
ATOM 2527 C C . ALA A 1 332 ? 15.262 16.879 -43.850 1.00 88.25 332 ALA A C 1
ATOM 2529 O O . ALA A 1 332 ? 14.556 17.098 -42.864 1.00 88.25 332 ALA A O 1
ATOM 2530 N N . ASP A 1 333 ? 14.794 16.919 -45.096 1.00 86.75 333 ASP A N 1
ATOM 2531 C CA . ASP A 1 333 ? 13.372 17.075 -45.427 1.00 86.75 333 ASP A CA 1
ATOM 2532 C C . ASP A 1 333 ? 12.655 15.710 -45.545 1.00 86.75 333 ASP A C 1
ATOM 2534 O O . ASP A 1 333 ? 11.425 15.655 -45.585 1.00 86.75 333 ASP A O 1
ATOM 2538 N N . ASP A 1 334 ? 13.414 14.606 -45.566 1.00 86.12 334 ASP A N 1
ATOM 2539 C CA . ASP A 1 334 ? 12.928 13.224 -45.563 1.00 86.12 334 ASP A CA 1
ATOM 2540 C C . ASP A 1 334 ? 13.505 12.461 -44.359 1.00 86.12 334 ASP A C 1
ATOM 2542 O O . ASP A 1 334 ? 14.700 12.529 -44.068 1.00 86.12 334 ASP A O 1
ATOM 2546 N N . VAL A 1 335 ? 12.664 11.696 -43.658 1.00 84.94 335 VAL A N 1
ATOM 2547 C CA . VAL A 1 335 ? 13.091 10.891 -42.502 1.00 84.94 335 VAL A CA 1
ATOM 2548 C C . VAL A 1 335 ? 14.130 9.832 -42.886 1.00 84.94 335 VAL A C 1
ATOM 2550 O O . VAL A 1 335 ? 14.972 9.472 -42.066 1.00 84.94 335 VAL A O 1
ATOM 2553 N N . ARG A 1 336 ? 14.132 9.369 -44.141 1.00 84.44 336 ARG A N 1
ATOM 2554 C CA . ARG A 1 336 ? 15.106 8.392 -44.645 1.00 84.44 336 ARG A CA 1
ATOM 2555 C C . ARG A 1 336 ? 16.534 8.935 -44.661 1.00 84.44 336 ARG A C 1
ATOM 2557 O O . ARG A 1 336 ? 17.452 8.147 -44.467 1.00 84.44 336 ARG A O 1
ATOM 2564 N N . ASP A 1 337 ? 16.732 10.250 -44.789 1.00 85.62 337 ASP A N 1
ATOM 2565 C CA . ASP A 1 337 ? 18.059 10.872 -44.650 1.00 85.62 337 ASP A CA 1
ATOM 2566 C C . ASP A 1 337 ? 18.600 10.708 -43.222 1.00 85.62 337 ASP A C 1
ATOM 2568 O O . ASP A 1 337 ? 19.762 10.355 -43.022 1.00 85.62 337 ASP A O 1
ATOM 2572 N N . VAL A 1 338 ? 17.730 10.881 -42.219 1.00 83.75 338 VAL A N 1
ATOM 2573 C CA . VAL A 1 338 ? 18.078 10.682 -40.804 1.00 83.75 338 VAL A CA 1
ATOM 2574 C C . VAL A 1 338 ? 18.397 9.214 -40.535 1.00 83.75 338 VAL A C 1
ATOM 2576 O O . VAL A 1 338 ? 19.411 8.909 -39.909 1.00 83.75 338 VAL A O 1
ATOM 2579 N N . LEU A 1 339 ? 17.565 8.296 -41.031 1.00 85.19 339 LEU A N 1
ATOM 2580 C CA . LEU A 1 339 ? 17.754 6.858 -40.827 1.00 85.19 339 LEU A CA 1
ATOM 2581 C C . LEU A 1 339 ? 19.022 6.337 -41.524 1.00 85.19 339 LEU A C 1
ATOM 2583 O O . LEU A 1 339 ? 19.806 5.627 -40.896 1.00 85.19 339 LEU A O 1
ATOM 2587 N N . ALA A 1 340 ? 19.288 6.760 -42.765 1.00 84.81 340 ALA A N 1
ATOM 2588 C CA . ALA A 1 340 ? 20.539 6.466 -43.466 1.00 84.81 340 ALA A CA 1
ATOM 2589 C C . ALA A 1 340 ? 21.764 7.060 -42.746 1.00 84.81 340 ALA A C 1
ATOM 2591 O O . ALA A 1 340 ? 22.832 6.447 -42.725 1.00 84.81 340 ALA A O 1
ATOM 2592 N N . GLY A 1 341 ? 21.623 8.237 -42.128 1.00 85.88 341 GLY A N 1
ATOM 2593 C CA . GLY A 1 341 ? 22.651 8.828 -41.271 1.00 85.88 341 GLY A CA 1
ATOM 2594 C C . GLY A 1 341 ? 22.949 7.968 -40.040 1.00 85.88 341 GLY A C 1
ATOM 2595 O O . GLY A 1 341 ? 24.114 7.700 -39.750 1.00 85.88 341 GLY A O 1
ATOM 2596 N N . VAL A 1 342 ? 21.909 7.473 -39.360 1.00 83.88 342 VAL A N 1
ATOM 2597 C CA . VAL A 1 342 ? 22.032 6.587 -38.189 1.00 83.88 342 VAL A CA 1
ATOM 2598 C C . VAL A 1 342 ? 22.677 5.243 -38.553 1.00 83.88 342 VAL A C 1
ATOM 2600 O O . VAL A 1 342 ? 23.533 4.771 -37.808 1.00 83.88 342 VAL A O 1
ATOM 2603 N N . GLU A 1 343 ? 22.352 4.644 -39.705 1.00 81.00 343 GLU A N 1
ATOM 2604 C CA . GLU A 1 343 ? 22.989 3.392 -40.162 1.00 81.00 343 GLU A CA 1
ATOM 2605 C C . GLU A 1 343 ? 24.490 3.531 -40.432 1.00 81.00 343 GLU A C 1
ATOM 2607 O O . GLU A 1 343 ? 25.251 2.573 -40.268 1.00 81.00 343 GLU A O 1
ATOM 2612 N N . ARG A 1 344 ? 24.927 4.729 -40.829 1.00 81.06 344 ARG A N 1
ATOM 2613 C CA . ARG A 1 344 ? 26.332 5.035 -41.115 1.00 81.06 344 ARG A CA 1
ATOM 2614 C C . ARG A 1 344 ? 27.138 5.370 -39.863 1.00 81.06 344 ARG A C 1
ATOM 2616 O O . ARG A 1 344 ? 28.364 5.436 -39.962 1.00 81.06 344 ARG A O 1
ATOM 2623 N N . LEU A 1 345 ? 26.490 5.554 -38.708 1.00 82.94 345 LEU A N 1
ATOM 2624 C CA . LEU A 1 345 ? 27.187 5.804 -37.450 1.00 82.94 345 LEU A CA 1
ATOM 2625 C C . LEU A 1 345 ? 28.071 4.611 -37.092 1.00 82.94 345 LEU A C 1
ATOM 2627 O O . LEU A 1 345 ? 27.623 3.474 -36.924 1.00 82.94 345 LEU A O 1
ATOM 2631 N N . THR A 1 346 ? 29.352 4.890 -36.915 1.00 79.75 346 THR A N 1
ATOM 2632 C CA . THR A 1 346 ? 30.306 3.963 -36.326 1.00 79.75 346 THR A CA 1
ATOM 2633 C C . THR A 1 346 ? 30.512 4.304 -34.850 1.00 79.75 346 THR A C 1
ATOM 2635 O O . THR A 1 346 ? 30.277 5.440 -34.431 1.00 79.75 346 THR A O 1
ATOM 2638 N N . PRO A 1 347 ? 31.048 3.380 -34.031 1.00 77.50 347 PRO A N 1
ATOM 2639 C CA . PRO A 1 347 ? 31.407 3.692 -32.647 1.00 77.50 347 PRO A CA 1
ATOM 2640 C C . PRO A 1 347 ? 32.361 4.890 -32.483 1.00 77.50 347 PRO A C 1
ATOM 2642 O O . PRO A 1 347 ? 32.456 5.448 -31.398 1.00 77.50 347 PRO A O 1
ATOM 2645 N N . ARG A 1 348 ? 33.086 5.300 -33.537 1.00 79.25 348 ARG A N 1
ATOM 2646 C CA . ARG A 1 348 ? 33.958 6.489 -33.499 1.00 79.25 348 ARG A CA 1
ATOM 2647 C C . ARG A 1 348 ? 33.189 7.804 -33.617 1.00 79.25 348 ARG A C 1
ATOM 2649 O O . ARG A 1 348 ? 33.704 8.825 -33.170 1.00 79.25 348 ARG A O 1
ATOM 2656 N N . ASP A 1 349 ? 31.993 7.766 -34.195 1.00 81.12 349 ASP A N 1
ATOM 2657 C CA . ASP A 1 349 ? 31.134 8.934 -34.416 1.00 81.12 349 ASP A CA 1
ATOM 2658 C C . ASP A 1 349 ? 30.297 9.268 -33.173 1.00 81.12 349 ASP A C 1
ATOM 2660 O O . ASP A 1 349 ? 29.779 10.374 -33.041 1.00 81.12 349 ASP A O 1
ATOM 2664 N N . LEU A 1 350 ? 30.227 8.334 -32.219 1.00 77.38 350 LEU A N 1
ATOM 2665 C CA . LEU A 1 350 ? 29.603 8.498 -30.911 1.00 77.38 350 LEU A CA 1
ATOM 2666 C C . LEU A 1 350 ? 30.692 8.546 -29.830 1.00 77.38 350 LEU A C 1
ATOM 2668 O O . LEU A 1 350 ? 30.968 7.528 -29.194 1.00 77.38 350 LEU A O 1
ATOM 2672 N N . PRO A 1 351 ? 31.351 9.699 -29.604 1.00 75.50 351 PRO A N 1
ATOM 2673 C CA . PRO A 1 351 ? 32.332 9.836 -28.536 1.00 75.50 351 PRO A CA 1
ATOM 2674 C C . PRO A 1 351 ? 31.630 9.775 -27.174 1.00 75.50 351 PRO A C 1
ATOM 2676 O O . PRO A 1 351 ? 31.279 10.799 -26.586 1.00 75.50 351 PRO A O 1
ATOM 2679 N N . LEU A 1 352 ? 31.435 8.561 -26.665 1.00 79.69 352 LEU A N 1
ATOM 2680 C CA . LEU A 1 352 ? 30.900 8.326 -25.333 1.00 79.69 352 LEU A CA 1
ATOM 2681 C C . LEU A 1 352 ? 31.972 8.678 -24.303 1.00 79.69 352 LEU A C 1
ATOM 2683 O O . LEU A 1 352 ? 33.131 8.265 -24.410 1.00 79.69 352 LEU A O 1
ATOM 2687 N N . ARG A 1 353 ? 31.595 9.476 -23.307 1.00 81.44 353 ARG A N 1
ATOM 2688 C CA . ARG A 1 353 ? 32.457 9.803 -22.175 1.00 81.44 353 ARG A CA 1
ATOM 2689 C C . ARG A 1 353 ? 31.868 9.156 -20.945 1.00 81.44 353 ARG A C 1
ATOM 2691 O O . ARG A 1 353 ? 30.730 9.438 -20.603 1.00 81.44 353 ARG A O 1
ATOM 2698 N N . THR A 1 354 ? 32.668 8.354 -20.269 1.00 83.31 354 THR A N 1
ATOM 2699 C CA . THR A 1 354 ? 32.273 7.725 -19.013 1.00 83.31 354 THR A CA 1
ATOM 2700 C C . THR A 1 354 ? 33.248 8.192 -17.943 1.00 83.31 354 THR A C 1
ATOM 2702 O O . THR A 1 354 ? 34.466 8.110 -18.127 1.00 83.31 354 THR A O 1
ATOM 2705 N N . ARG A 1 355 ? 32.732 8.780 -16.861 1.00 86.50 355 ARG A N 1
ATOM 2706 C CA . ARG A 1 355 ? 33.534 9.296 -15.745 1.00 86.50 355 ARG A CA 1
ATOM 2707 C C . ARG A 1 355 ? 33.373 8.361 -14.558 1.00 86.50 355 ARG A C 1
ATOM 2709 O O . ARG A 1 355 ? 32.253 8.116 -14.147 1.00 86.50 355 ARG A O 1
ATOM 2716 N N . LYS A 1 356 ? 34.479 7.887 -13.983 1.00 89.62 356 LYS A N 1
ATOM 2717 C CA . LYS A 1 356 ? 34.423 7.136 -12.725 1.00 89.62 356 LYS A CA 1
ATOM 2718 C C . LYS A 1 356 ? 33.913 8.058 -11.619 1.00 89.62 356 LYS A C 1
ATOM 2720 O O . LYS A 1 356 ? 34.491 9.131 -11.427 1.00 89.62 356 LYS A O 1
ATOM 2725 N N . THR A 1 357 ? 32.859 7.649 -10.932 1.00 90.06 357 THR A N 1
ATOM 2726 C CA . THR A 1 357 ? 32.206 8.415 -9.865 1.00 90.06 357 THR A CA 1
ATOM 2727 C C . THR A 1 357 ? 32.562 7.883 -8.488 1.00 90.06 357 THR A C 1
ATOM 2729 O O . THR A 1 357 ? 32.808 8.686 -7.593 1.00 90.06 357 THR A O 1
ATOM 2732 N N . GLY A 1 358 ? 32.732 6.569 -8.341 1.00 88.88 358 GLY A N 1
ATOM 2733 C CA . GLY A 1 358 ? 32.973 5.974 -7.034 1.00 88.88 358 GLY A CA 1
ATOM 2734 C C . GLY A 1 358 ? 33.377 4.505 -7.080 1.00 88.88 358 GLY A C 1
ATOM 2735 O O . GLY A 1 358 ? 34.018 4.013 -8.022 1.00 88.88 358 GLY A O 1
ATOM 2736 N N . THR A 1 359 ? 33.100 3.813 -5.984 1.00 90.62 359 THR A N 1
ATOM 2737 C CA . THR A 1 359 ? 33.235 2.363 -5.835 1.00 90.62 359 THR A CA 1
ATOM 2738 C C . THR A 1 359 ? 32.153 1.911 -4.862 1.00 90.62 359 THR A C 1
ATOM 2740 O O . THR A 1 359 ? 32.052 2.498 -3.788 1.00 90.62 359 THR A O 1
ATOM 2743 N N . ASP A 1 360 ? 31.350 0.923 -5.245 1.00 83.00 360 ASP A N 1
ATOM 2744 C CA . ASP A 1 360 ? 30.229 0.443 -4.437 1.00 83.00 360 ASP A CA 1
ATOM 2745 C C . ASP A 1 360 ? 30.667 -0.518 -3.316 1.00 83.00 360 ASP A C 1
ATOM 2747 O O . ASP A 1 360 ? 31.847 -0.863 -3.172 1.00 83.00 360 ASP A O 1
ATOM 2751 N N . SER A 1 361 ? 29.697 -0.964 -2.513 1.00 80.19 361 SER A N 1
ATOM 2752 C CA . SER A 1 361 ? 29.891 -1.865 -1.369 1.00 80.19 361 SER A CA 1
ATOM 2753 C C . SER A 1 361 ? 30.451 -3.243 -1.746 1.00 80.19 361 SER A C 1
ATOM 2755 O O . SER A 1 361 ? 31.043 -3.920 -0.905 1.00 80.19 361 SER A O 1
ATOM 2757 N N . THR A 1 362 ? 30.341 -3.645 -3.015 1.00 82.25 362 THR A N 1
ATOM 2758 C CA . THR A 1 362 ? 30.907 -4.896 -3.542 1.00 82.25 362 THR A CA 1
ATOM 2759 C C . THR A 1 362 ? 32.347 -4.728 -4.041 1.00 82.25 362 THR A C 1
ATOM 2761 O O . THR A 1 362 ? 32.994 -5.695 -4.451 1.00 82.25 362 THR A O 1
ATOM 2764 N N . GLY A 1 363 ? 32.878 -3.502 -3.988 1.00 84.06 363 GLY A N 1
ATOM 2765 C CA . GLY A 1 363 ? 34.201 -3.141 -4.483 1.00 84.06 363 GLY A CA 1
ATOM 2766 C C . GLY A 1 363 ? 34.238 -2.855 -5.986 1.00 84.06 363 GLY A C 1
ATOM 2767 O O . GLY A 1 363 ? 35.331 -2.725 -6.546 1.00 84.06 363 GLY A O 1
ATOM 2768 N N . TRP A 1 364 ? 33.088 -2.758 -6.657 1.00 90.94 364 TRP A N 1
ATOM 2769 C CA . TRP A 1 364 ? 33.029 -2.464 -8.086 1.00 90.94 364 TRP A CA 1
ATOM 2770 C C . TRP A 1 364 ? 33.131 -0.966 -8.311 1.00 90.94 364 TRP A C 1
ATOM 2772 O O . TRP A 1 364 ? 32.590 -0.158 -7.567 1.00 90.94 364 TRP A O 1
ATOM 2782 N N . SER A 1 365 ? 33.843 -0.567 -9.357 1.00 90.19 365 SER A N 1
ATOM 2783 C CA . SER A 1 365 ? 33.939 0.842 -9.725 1.00 90.19 365 SER A CA 1
ATOM 2784 C C . SER A 1 365 ? 32.644 1.332 -10.366 1.00 90.19 365 SER A C 1
ATOM 2786 O O . SER A 1 365 ? 32.174 0.714 -11.316 1.00 90.19 365 SER A O 1
ATOM 2788 N N . THR A 1 366 ? 32.112 2.457 -9.893 1.00 89.94 366 THR A N 1
ATOM 2789 C CA . THR A 1 366 ? 30.890 3.081 -10.422 1.00 89.94 366 THR A CA 1
ATOM 2790 C C . THR A 1 366 ? 31.227 4.209 -11.391 1.00 89.94 366 THR A C 1
ATOM 2792 O O . THR A 1 366 ? 32.271 4.868 -11.269 1.00 89.94 366 THR A O 1
ATOM 2795 N N . TRP A 1 367 ? 30.383 4.399 -12.409 1.00 90.06 367 TRP A N 1
ATOM 2796 C CA . TRP A 1 367 ? 30.641 5.347 -13.486 1.00 90.06 367 TRP A CA 1
ATOM 2797 C C . TRP A 1 367 ? 29.384 6.060 -14.008 1.00 90.06 367 TRP A C 1
ATOM 2799 O O . TRP A 1 367 ? 28.311 5.468 -14.124 1.00 90.06 367 TRP A O 1
ATOM 2809 N N . ASP A 1 368 ? 29.584 7.313 -14.423 1.00 87.50 368 ASP A N 1
ATOM 2810 C CA . ASP A 1 368 ? 28.602 8.214 -15.034 1.00 87.50 368 ASP A CA 1
ATOM 2811 C C . ASP A 1 368 ? 28.813 8.295 -16.560 1.00 87.50 368 ASP A C 1
ATOM 2813 O O . ASP A 1 368 ? 29.806 8.890 -17.017 1.00 87.50 368 ASP A O 1
ATOM 2817 N N . PRO A 1 369 ? 27.955 7.661 -17.377 1.00 87.06 369 PRO A N 1
ATOM 2818 C CA . PRO A 1 369 ? 28.016 7.732 -18.826 1.00 87.06 369 PRO A CA 1
ATOM 2819 C C . PRO A 1 369 ? 27.333 8.989 -19.383 1.00 87.06 369 PRO A C 1
ATOM 2821 O O . PRO A 1 369 ? 26.181 9.288 -19.106 1.00 87.06 369 PRO A O 1
ATOM 2824 N N . SER A 1 370 ? 27.973 9.659 -20.340 1.00 82.19 370 SER A N 1
ATOM 2825 C CA . SER A 1 370 ? 27.437 10.871 -20.978 1.00 82.19 370 SER A CA 1
ATOM 2826 C C . SER A 1 370 ? 26.138 10.682 -21.772 1.00 82.19 370 SER A C 1
ATOM 2828 O O . SER A 1 370 ? 25.571 11.667 -22.234 1.00 82.19 370 SER A O 1
ATOM 2830 N N . TYR A 1 371 ? 25.718 9.439 -22.014 1.00 76.19 371 TYR A N 1
ATOM 2831 C CA . TYR A 1 371 ? 24.530 9.096 -22.802 1.00 76.19 371 TYR A CA 1
ATOM 2832 C C . TYR A 1 371 ? 23.317 8.705 -21.943 1.00 76.19 371 TYR A C 1
ATOM 2834 O O . TYR A 1 371 ? 22.235 8.509 -22.490 1.00 76.19 371 TYR A O 1
ATOM 2842 N N . ARG A 1 372 ? 23.477 8.594 -20.618 1.00 73.81 372 ARG A N 1
ATOM 2843 C CA . ARG A 1 372 ? 22.395 8.312 -19.670 1.00 73.81 372 ARG A CA 1
ATOM 2844 C C . ARG A 1 372 ? 22.694 9.025 -18.358 1.00 73.81 372 ARG A C 1
ATOM 2846 O O . ARG A 1 372 ? 23.687 8.725 -17.717 1.00 73.81 372 ARG A O 1
ATOM 2853 N N . SER A 1 373 ? 21.809 9.922 -17.944 1.00 65.06 373 SER A N 1
ATOM 2854 C CA . SER A 1 373 ? 21.875 10.545 -16.623 1.00 65.06 373 SER A CA 1
ATOM 2855 C C . SER A 1 373 ? 21.118 9.697 -15.600 1.00 65.06 373 SER A C 1
ATOM 2857 O O . SER A 1 373 ? 19.933 9.427 -15.805 1.00 65.06 373 SER A O 1
ATOM 2859 N N . SER A 1 374 ? 21.769 9.319 -14.501 1.00 73.88 374 SER A N 1
ATOM 2860 C CA . SER A 1 374 ? 21.097 8.886 -13.269 1.00 73.88 374 SER A CA 1
ATOM 2861 C C . SER A 1 374 ? 21.210 9.969 -12.203 1.00 73.88 374 SER A C 1
ATOM 2863 O O . SER A 1 374 ? 22.168 10.739 -12.198 1.00 73.88 374 SER A O 1
ATOM 2865 N N . GLU A 1 375 ? 20.248 10.017 -11.282 1.00 69.19 375 GLU A N 1
ATOM 2866 C CA . GLU A 1 375 ? 20.295 10.946 -10.145 1.00 69.19 375 GLU A CA 1
ATOM 2867 C C . GLU A 1 375 ? 21.515 10.694 -9.244 1.00 69.19 375 GLU A C 1
ATOM 2869 O O . GLU A 1 375 ? 22.096 11.645 -8.730 1.00 69.19 375 GLU A O 1
ATOM 2874 N N . SER A 1 376 ? 21.959 9.436 -9.130 1.00 73.88 376 SER A N 1
ATOM 2875 C CA . SER A 1 376 ? 23.175 9.054 -8.400 1.00 73.88 376 SER A CA 1
ATOM 2876 C C . SER A 1 376 ? 24.479 9.350 -9.152 1.00 73.88 376 SER A C 1
ATOM 2878 O O . SER A 1 376 ? 25.547 9.370 -8.550 1.00 73.88 376 SER A O 1
ATOM 2880 N N . GLY A 1 377 ? 24.437 9.521 -10.479 1.00 78.31 377 GLY A N 1
ATOM 2881 C CA . GLY A 1 377 ? 25.634 9.502 -11.330 1.00 78.31 377 GLY A CA 1
ATOM 2882 C C . GLY A 1 377 ? 26.326 8.130 -11.417 1.00 78.31 377 GLY A C 1
ATOM 2883 O O . GLY A 1 377 ? 27.391 8.011 -12.010 1.00 78.31 377 GLY A O 1
ATOM 2884 N N . GLU A 1 378 ? 25.749 7.075 -10.845 1.00 83.81 378 GLU A N 1
ATOM 2885 C CA . GLU A 1 378 ? 26.306 5.717 -10.831 1.00 83.81 378 GLU A CA 1
ATOM 2886 C C . GLU A 1 378 ? 25.452 4.798 -11.706 1.00 83.81 378 GLU A C 1
ATOM 2888 O O . GLU A 1 378 ? 24.646 4.017 -11.220 1.00 83.81 378 GLU A O 1
ATOM 2893 N N . SER A 1 379 ? 25.543 4.964 -13.026 1.00 81.81 379 SER A N 1
ATOM 2894 C CA . SER A 1 379 ? 24.713 4.202 -13.975 1.00 81.81 379 SER A CA 1
ATOM 2895 C C . SER A 1 379 ? 25.388 2.943 -14.519 1.00 81.81 379 SER A C 1
ATOM 2897 O O . SER A 1 379 ? 24.705 2.139 -15.147 1.00 81.81 379 SER A O 1
ATOM 2899 N N . LEU A 1 380 ? 26.708 2.807 -14.361 1.00 86.94 380 LEU A N 1
ATOM 2900 C CA . LEU A 1 380 ? 27.491 1.663 -14.838 1.00 86.94 380 LEU A CA 1
ATOM 2901 C C . LEU A 1 380 ? 28.432 1.172 -13.743 1.00 86.94 380 LEU A C 1
ATOM 2903 O O . LEU A 1 380 ? 29.123 1.984 -13.121 1.00 86.94 380 LEU A O 1
ATOM 2907 N N . HIS A 1 381 ? 28.527 -0.144 -13.577 1.00 90.19 381 HIS A N 1
ATOM 2908 C CA . HIS A 1 381 ? 29.392 -0.767 -12.575 1.00 90.19 381 HIS A CA 1
ATOM 2909 C C . HIS A 1 381 ? 30.426 -1.665 -13.260 1.00 90.19 381 HIS A C 1
ATOM 2911 O O . HIS A 1 381 ? 30.104 -2.408 -14.182 1.00 90.19 381 HIS A O 1
ATOM 2917 N N . SER A 1 382 ? 31.690 -1.592 -12.846 1.00 87.56 382 SER A N 1
ATOM 2918 C CA . SER A 1 382 ? 32.775 -2.397 -13.421 1.00 87.56 382 SER A CA 1
ATOM 2919 C C . SER A 1 382 ? 33.566 -3.117 -12.322 1.00 87.56 382 SER A C 1
ATOM 2921 O O . SER A 1 382 ? 34.115 -2.433 -11.441 1.00 87.56 382 SER A O 1
ATOM 2923 N N . PRO A 1 383 ? 33.646 -4.464 -12.359 1.00 89.00 383 PRO A N 1
ATOM 2924 C CA . PRO A 1 383 ? 34.369 -5.254 -11.369 1.00 89.00 383 PRO A CA 1
ATOM 2925 C C . PRO A 1 383 ? 35.883 -4.982 -11.401 1.00 89.00 383 PRO A C 1
ATOM 2927 O O . PRO A 1 383 ? 36.423 -4.612 -12.444 1.00 89.00 383 PRO A O 1
ATOM 2930 N N . PRO A 1 384 ? 36.617 -5.238 -10.303 1.00 81.19 384 PRO A N 1
ATOM 2931 C CA . PRO A 1 384 ? 38.071 -5.051 -10.256 1.00 81.19 384 PRO A CA 1
ATOM 2932 C C . PRO A 1 384 ? 38.851 -5.890 -11.281 1.00 81.19 384 PRO A C 1
ATOM 2934 O O . PRO A 1 384 ? 39.895 -5.452 -11.767 1.00 81.19 384 PRO A O 1
ATOM 2937 N N . ASP A 1 385 ? 38.342 -7.083 -11.597 1.00 82.12 385 ASP A N 1
ATOM 2938 C CA . ASP A 1 385 ? 39.041 -8.106 -12.384 1.00 82.12 385 ASP A CA 1
ATOM 2939 C C . ASP A 1 385 ? 38.452 -8.317 -13.792 1.00 82.12 385 ASP A C 1
ATOM 2941 O O . ASP A 1 385 ? 38.933 -9.183 -14.527 1.00 82.12 385 ASP A O 1
ATOM 2945 N N . ASP A 1 386 ? 37.444 -7.532 -14.195 1.00 79.06 386 ASP A N 1
ATOM 2946 C CA . ASP A 1 386 ? 36.768 -7.680 -15.490 1.00 79.06 386 ASP A CA 1
ATOM 2947 C C . ASP A 1 386 ? 36.606 -6.325 -16.209 1.00 79.06 386 ASP A C 1
ATOM 2949 O O . ASP A 1 386 ? 35.976 -5.411 -15.671 1.00 79.06 386 ASP A O 1
ATOM 2953 N N . PRO A 1 387 ? 37.150 -6.147 -17.430 1.00 73.44 387 PRO A N 1
ATOM 2954 C CA . PRO A 1 387 ? 37.001 -4.919 -18.213 1.00 73.44 387 PRO A CA 1
ATOM 2955 C C . PRO A 1 387 ? 35.621 -4.811 -18.893 1.00 73.44 387 PRO A C 1
ATOM 2957 O O . PRO A 1 387 ? 35.531 -4.445 -20.069 1.00 73.44 387 PRO A O 1
ATOM 2960 N N . VAL A 1 388 ? 34.551 -5.129 -18.167 1.00 77.56 388 VAL A N 1
ATOM 2961 C CA . VAL A 1 388 ? 33.158 -5.043 -18.614 1.00 77.56 388 VAL A CA 1
ATOM 2962 C C . VAL A 1 388 ? 32.392 -4.096 -17.687 1.00 77.56 388 VAL A C 1
ATOM 2964 O O . VAL A 1 388 ? 32.645 -4.041 -16.484 1.00 77.56 388 VAL A O 1
ATOM 2967 N N . PHE A 1 389 ? 31.490 -3.311 -18.280 1.00 77.56 389 PHE A N 1
ATOM 2968 C CA . PHE A 1 389 ? 30.508 -2.510 -17.555 1.00 77.56 389 PHE A CA 1
ATOM 2969 C C . PHE A 1 389 ? 29.184 -3.271 -17.517 1.00 77.56 389 PHE A C 1
ATOM 2971 O O . PHE A 1 389 ? 28.753 -3.786 -18.553 1.00 77.56 389 PHE A O 1
ATOM 2978 N N . HIS A 1 390 ? 28.567 -3.313 -16.343 1.00 73.62 390 HIS A N 1
ATOM 2979 C CA . HIS A 1 390 ? 27.239 -3.854 -16.088 1.00 73.62 390 HIS A CA 1
ATOM 2980 C C . HIS A 1 390 ? 26.234 -2.728 -15.876 1.00 73.62 390 HIS A C 1
ATOM 2982 O O . HIS A 1 390 ? 26.633 -1.690 -15.286 1.00 73.62 390 HIS A O 1
#

Solvent-accessible surface area (backbone atoms only — not comparable to full-atom values): 22764 Å² total; per-residue (Å²): 136,56,82,66,60,58,54,57,47,42,54,53,52,21,51,48,40,66,76,38,81,86,61,50,42,68,55,51,30,64,77,67,71,48,59,59,95,76,43,39,66,55,44,42,61,13,64,77,44,100,48,32,35,57,44,43,67,66,53,74,82,77,74,87,78,87,75,86,78,88,78,84,84,85,90,89,86,83,86,89,83,91,74,83,83,77,89,75,82,84,75,82,80,80,65,53,63,89,71,34,37,62,61,64,50,43,69,86,41,70,40,60,83,58,36,78,34,70,32,26,29,29,15,29,47,98,52,94,42,52,30,20,91,85,37,52,48,80,36,89,91,38,52,93,97,44,66,20,28,52,47,81,87,45,71,83,40,38,30,30,41,69,59,46,58,62,51,53,74,42,82,63,32,64,50,43,24,40,54,46,40,75,87,48,64,48,23,41,38,41,27,42,31,32,21,12,61,88,71,26,54,60,42,66,68,58,46,58,47,44,57,51,28,48,79,27,20,32,25,39,30,93,81,47,21,22,40,36,36,39,29,28,49,69,62,72,41,53,91,49,53,60,50,76,49,68,79,48,91,56,47,35,77,80,42,90,46,51,18,32,40,36,39,37,39,36,66,44,82,42,74,48,61,20,26,20,27,46,70,32,58,53,54,66,34,67,47,36,51,71,47,48,33,54,54,39,44,75,73,73,50,68,63,50,78,78,84,73,79,80,76,72,81,81,54,74,88,53,64,91,60,78,64,84,37,83,55,95,89,51,75,63,90,46,72,62,20,55,53,56,52,58,71,66,58,47,79,82,76,55,83,77,48,70,44,80,69,54,61,49,99,88,61,25,38,22,18,30,40,76,88,53,91,49,96,84,36,61,70,32,39,25,50,87,89,45,103,51,76,87

Organism: NCBI:txid1220023